Protein AF-A0A840YAR6-F1 (afdb_monomer)

Sequence (685 aa):
MTASAGSRFVAYYRVSTDKQGRSGLGLEAHREAVARHATGCGGSVVAAFEEVESGRKGDRPQLAIAMAECRLRRSTLLIAKLDRLARDAHFLLGLEKAGVEFLAADMPYANRLTIGVMALVAEEEARATSARTKAALAAAKARGAGSATRGSGRGTALPRPTHAQRGRRRHGGERQRCCPTSRQHGGQVPPPSSNSRMRSPLAGCAHPGAGRHGGPGKCDACWTAQVADDTGKDMSEANANRRLSDLLVEPREDLDVEVKGWLDLENSGEHKATLAKALLALANHGGGFVLLGLTETDTGIVPAPNRPPTLDAYSQDAVNGIVQSFAEPPFHCTVQHVAGPSDVLHPIIRVPGGHRVPIRAKRTGPGNAIVQMHAVYIRRPGPKSEVPQSGQEWDDLLGRCLAARRDELLANIRDLLSGAVARPVAAPAEDARLTTWVDTCLARWHALVDGLTANDPRRCPRGHHWFAYEIRGDVRHLPAPEFLETLRRSTVRHTGWSPWWVPTRPGIAPYMKDGVVECWLGRDADRGTDAAHADFWRVSPEGLAFLLRGYDEDGPNAEERGFTPGKVFDITLPVWRVGEALLNAERLASNLGAGEAVLAFRARYEGLSGRELSVLARDRLLFDGRTSHEDSVTLDTIVPVSSVSPNLVEVVHPMLEPLYALFDFFQLPSGLVQGELTKLRSNRY

Organism: NCBI:txid693023

Foldseek 3Di:
DQAAAAAEEAEEEEDEDPVVVVPCPVVVLLVVLQVVVCVVSNYDHPYYFYYYYHPPDDDTVRVVVSLVVCVVVVHAYEYSACPVPLLPLVVLVVCVVSPHHYAYSVCRPQDSVNSNVSSVVSVVVVVVVVVVVVVVVVVCVVVVPDPPPPDDDDDDDDDDDDDDDDDDDDDDDDDDDDDDDDDDDDDDDDDDDDDDDDDDDDDDDDDDDDDDDDDDDDDDDPPPPVVVPVVVVCVVVVVVLVVVLVCQAAPDQDQQEAEEAAAQLDPDLLSLLLLLLLLLANQLAFWHKYKYQWDADPVGIGGHPDDDPDCVSLDQVSNQVSQVQFKVVGDGKDWDFHQYPVRDTIIMITHHYLALDQIATCAATPPSPRHHHRFGWHADPVGDTHGDPDPVSVCVSNVSSVVSVVVVVVVVVLCVVFVVCQDPDDDDPPCPVQVVVVVVQVVVQCVVCVPDDCPQLSVVNLWKKKKKKAFADDFAQDDPVVLLVLLCQLFDPLDPQFPSHADDDPQFGWDDDPQKIWGFQCSPPVDSDWQQRGKTWIDHSNLIIMIMGHDPCQGPCNVVLVGDHSAADELQVLLLRVLSVLSSSLSSCVSRVNNQTKMKMKMKIFSQANHFYDHSDPPDDDDDRQGARDGMDMFIDIGGSNNCVVCVLVGSQVSCLVVCCRRVHDGNDSVSSVVSSVCSVVSND

Secondary structure (DSSP, 8-state):
-PPPTT-EEEEEEEE-SHHHHTTSHHHHHHHHHHHHHHHHTT-EEEEEEEEE--SS----HHHHHHHHHHHHHT-EEEES-STTTTT-HHHHHHHHHTT--EEETT-TT--HHHHHHHHHHHHHHHHHHHHHHHHHHHHHHHTT------------------------------------------------------------------------------SSSTHHHHHHHHHHHHHHHHHHHHHHHS----SSEEEE----SSS-HHHHHHHHHHHHHHHHHT-EEEEESEEEETTEEEEPSS--S-SGGG-HHHHHHHHHHHEES----EEEEEE-TTS-EEEEEEEP---SSPPEESSPPTTTTSS-TT-B-EEETTTEEE---SHHHHHHHHHHHHHHHHHHHHHHHHHHHHT---PPP--SSSTHHHHHHHHHHHHHHHHHHTTS-TT-GGG-TT-EEEEEEEEES------HHHHHHHHHHH---SSSS-TT----STTTS-EEETTEEEEEGGG-TTS---GGG--EEEE-TTSEEEEEEE-GGGSTTHHHHT--TTTEEESSHHHHHHHHHHHHHHHHHHHTT-TTSEEEEEEEEES-TT-EEE-SSTT----S--BB-SS-EEEEEEEEGGGTTTSHHHHHHHHHHHHHHTBTT----HHHHHHHHHHHHTT--

Nearest PDB structures (foldseek):
  5yd0-assembly1_C  TM=4.474E-01  e=2.034E-04  Rattus norvegicus
  3g13-assembly1_B  TM=5.840E-01  e=1.039E-02  Clostridioides difficile 630
  2yhb-assembly1_A  TM=3.982E-01  e=1.930E-01  Neurospora crassa
  4f3t-assembly1_A  TM=4.487E-01  e=8.798E-01  Homo sapiens
  2ihr-assembly1_1  TM=2.192E-01  e=2.863E+00  Thermus thermophilus

Mean predicted aligned error: 22.28 Å

Structure (mmCIF, N/CA/C/O backbone):
data_AF-A0A840YAR6-F1
#
_entry.id   AF-A0A840YAR6-F1
#
loop_
_atom_site.group_PDB
_atom_site.id
_atom_site.type_symbol
_atom_site.label_atom_id
_atom_site.label_alt_id
_atom_site.label_comp_id
_atom_site.label_asym_id
_atom_site.label_entity_id
_atom_site.label_seq_id
_atom_site.pdbx_PDB_ins_code
_atom_site.Cartn_x
_atom_site.Cartn_y
_atom_site.Cartn_z
_atom_site.occupancy
_atom_site.B_iso_or_equiv
_atom_site.auth_seq_id
_atom_site.auth_comp_id
_atom_site.auth_asym_id
_atom_site.auth_atom_id
_atom_site.pdbx_PDB_model_num
ATOM 1 N N . MET A 1 1 ? -26.521 -5.481 -22.045 1.00 43.06 1 MET A N 1
ATOM 2 C CA . MET A 1 1 ? -27.260 -5.773 -23.290 1.00 43.06 1 MET A CA 1
ATOM 3 C C . MET A 1 1 ? -26.267 -5.637 -24.422 1.00 43.06 1 MET A C 1
ATOM 5 O O . MET A 1 1 ? -25.598 -4.616 -24.472 1.00 43.06 1 MET A O 1
ATOM 9 N N . THR A 1 2 ? -26.104 -6.658 -25.256 1.00 38.53 2 THR A N 1
ATOM 10 C CA . THR A 1 2 ? -25.299 -6.567 -26.480 1.00 38.53 2 THR A CA 1
ATOM 11 C C . THR A 1 2 ? -26.164 -5.994 -27.600 1.00 38.53 2 THR A C 1
ATOM 13 O O . THR A 1 2 ? -27.309 -6.410 -27.768 1.00 38.53 2 THR A O 1
ATOM 16 N N . ALA A 1 3 ? -25.637 -5.018 -28.341 1.00 45.19 3 ALA A N 1
ATOM 17 C CA . ALA A 1 3 ? -26.324 -4.446 -29.495 1.00 45.19 3 ALA A CA 1
ATOM 18 C C . ALA A 1 3 ? -26.501 -5.517 -30.587 1.00 45.19 3 ALA A C 1
ATOM 20 O O . ALA A 1 3 ? -25.566 -6.265 -30.877 1.00 45.19 3 ALA A O 1
ATOM 21 N N . SER A 1 4 ? -27.687 -5.606 -31.193 1.00 44.34 4 SER A N 1
ATOM 22 C CA . SER A 1 4 ? -27.920 -6.516 -32.318 1.00 44.34 4 SER A CA 1
ATOM 23 C C . SER A 1 4 ? -27.271 -5.980 -33.600 1.00 44.34 4 SER A C 1
ATOM 25 O O . SER A 1 4 ? -27.153 -4.765 -33.792 1.00 44.34 4 SER A O 1
ATOM 27 N N . ALA A 1 5 ? -26.880 -6.871 -34.513 1.00 46.22 5 ALA A N 1
ATOM 28 C CA . ALA A 1 5 ? -26.417 -6.468 -35.839 1.00 46.22 5 ALA A CA 1
ATOM 29 C C . ALA A 1 5 ? -27.476 -5.593 -36.547 1.00 46.22 5 ALA A C 1
ATOM 31 O O . ALA A 1 5 ? -28.670 -5.893 -36.502 1.00 46.22 5 ALA A O 1
ATOM 32 N N . GLY A 1 6 ? -27.045 -4.500 -37.183 1.00 59.03 6 GLY A N 1
ATOM 33 C CA . GLY A 1 6 ? -27.932 -3.478 -37.753 1.00 59.03 6 GLY A CA 1
ATOM 34 C C . GLY A 1 6 ? -28.361 -2.368 -36.780 1.00 59.03 6 GLY A C 1
ATOM 35 O O . GLY A 1 6 ? -29.145 -1.501 -37.171 1.00 59.03 6 GLY A O 1
ATOM 36 N N . SER A 1 7 ? -27.849 -2.353 -35.541 1.00 74.50 7 SER A N 1
ATOM 37 C CA . SER A 1 7 ? -28.120 -1.288 -34.558 1.00 74.50 7 SER A CA 1
ATOM 38 C C . SER A 1 7 ? -27.783 0.107 -35.094 1.00 74.50 7 SER A C 1
ATOM 40 O O . SER A 1 7 ? -26.722 0.337 -35.679 1.00 74.50 7 SER A O 1
ATOM 42 N N . ARG A 1 8 ? -28.690 1.062 -34.870 1.00 82.25 8 ARG A N 1
ATOM 43 C CA . ARG A 1 8 ? -28.524 2.461 -35.279 1.00 82.25 8 ARG A CA 1
ATOM 44 C C . ARG A 1 8 ? -28.067 3.301 -34.096 1.00 82.25 8 ARG A C 1
ATOM 46 O O . ARG A 1 8 ? -28.706 3.286 -33.048 1.00 82.25 8 ARG A O 1
ATOM 53 N N . PHE A 1 9 ? -27.009 4.078 -34.288 1.00 84.75 9 PHE A N 1
ATOM 54 C CA . PHE A 1 9 ? -26.418 4.923 -33.256 1.00 84.75 9 PHE A CA 1
ATOM 55 C C . PHE A 1 9 ? -26.583 6.413 -33.572 1.00 84.75 9 PHE A C 1
ATOM 57 O O . PHE A 1 9 ? -26.540 6.826 -34.732 1.00 84.75 9 PHE A O 1
ATOM 64 N N . VAL A 1 10 ? -26.722 7.237 -32.536 1.00 86.06 10 VAL A N 1
ATOM 65 C CA . VAL A 1 10 ? -26.517 8.693 -32.611 1.00 86.06 10 VAL A CA 1
ATOM 66 C C . VAL A 1 10 ? -25.314 9.023 -31.744 1.00 86.06 10 VAL A C 1
ATOM 68 O O . VAL A 1 10 ? -25.318 8.731 -30.553 1.00 86.06 10 VAL A O 1
ATOM 71 N N . ALA A 1 11 ? -24.272 9.598 -32.336 1.00 85.31 11 ALA A N 1
ATOM 72 C CA . ALA A 1 11 ? -23.047 9.925 -31.623 1.00 85.31 11 ALA A CA 1
ATOM 73 C C . ALA A 1 11 ? -23.152 11.284 -30.916 1.00 85.31 11 ALA A C 1
ATOM 75 O O . ALA A 1 11 ? -23.623 12.258 -31.509 1.00 85.31 11 ALA A O 1
ATOM 76 N N . TYR A 1 12 ? -22.659 11.368 -29.681 1.00 84.06 12 TYR A N 1
ATOM 77 C CA . TYR A 1 12 ? -22.531 12.628 -28.947 1.00 84.06 12 TYR A CA 1
ATOM 78 C C . TYR A 1 12 ? -21.106 12.828 -28.414 1.00 84.06 12 TYR A C 1
ATOM 80 O O . TYR A 1 12 ? -20.544 11.967 -27.728 1.00 84.06 12 TYR A O 1
ATOM 88 N N . TYR A 1 13 ? -20.537 13.997 -28.710 1.00 80.38 13 TYR A N 1
ATOM 89 C CA . TYR A 1 13 ? -19.167 14.374 -28.373 1.00 80.38 13 TYR A CA 1
ATOM 90 C C . TYR A 1 13 ? -19.147 15.687 -27.579 1.00 80.38 13 TYR A C 1
ATOM 92 O O . TYR A 1 13 ? -19.816 16.648 -27.951 1.00 80.38 13 TYR A O 1
ATOM 100 N N . ARG A 1 14 ? -18.334 15.770 -26.513 1.00 72.88 14 ARG A N 1
ATOM 101 C CA . ARG A 1 14 ? -18.133 17.012 -25.741 1.00 72.88 14 ARG A CA 1
ATOM 102 C C . ARG A 1 14 ? -16.656 17.367 -25.597 1.00 72.88 14 ARG A C 1
ATOM 104 O O . ARG A 1 14 ? -15.864 16.538 -25.145 1.00 72.88 14 ARG A O 1
ATOM 111 N N . VAL A 1 15 ? -16.298 18.619 -25.881 1.00 67.38 15 VAL A N 1
ATOM 112 C CA . VAL A 1 15 ? -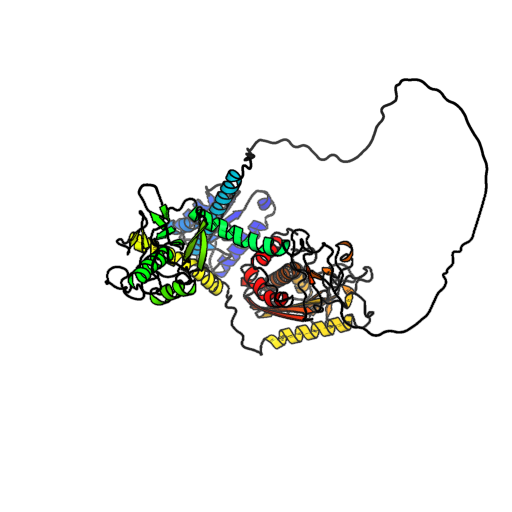14.952 19.174 -25.633 1.00 67.38 15 VAL A CA 1
ATOM 113 C C . VAL A 1 15 ? -14.991 20.398 -24.726 1.00 67.38 15 VAL A C 1
ATOM 115 O O . VAL A 1 15 ? -15.989 21.107 -24.643 1.00 67.38 15 VAL A O 1
ATOM 118 N N . SER A 1 16 ? -13.884 20.631 -24.019 1.00 53.66 16 SER A N 1
ATOM 119 C CA . SER A 1 16 ? -13.754 21.685 -23.011 1.00 53.66 16 SER A CA 1
ATOM 120 C C . SER A 1 16 ? -12.812 22.802 -23.465 1.00 53.66 16 SER A C 1
ATOM 122 O O . SER A 1 16 ? -11.595 22.669 -23.348 1.00 53.66 16 SER A O 1
ATOM 124 N N . THR A 1 17 ? -13.394 23.936 -23.868 1.00 54.66 17 THR A N 1
ATOM 125 C CA . THR A 1 17 ? -12.740 25.216 -24.235 1.00 54.66 17 THR A CA 1
ATOM 126 C C . THR A 1 17 ? -11.894 25.235 -25.518 1.00 54.66 17 THR A C 1
ATOM 128 O O . THR A 1 17 ? -11.297 24.240 -25.934 1.00 54.66 17 THR A O 1
ATOM 131 N N . ASP A 1 18 ? -11.795 26.425 -26.118 1.00 48.28 18 ASP A N 1
ATOM 132 C CA . ASP A 1 18 ? -11.246 26.702 -27.460 1.00 48.28 18 ASP A CA 1
ATOM 133 C C . ASP A 1 18 ? -9.806 26.218 -27.693 1.00 48.28 18 ASP A C 1
ATOM 135 O O . ASP A 1 18 ? -9.389 25.995 -28.832 1.00 48.28 18 ASP A O 1
ATOM 139 N N . LYS A 1 19 ? -9.029 26.019 -26.619 1.00 48.47 19 LYS A N 1
ATOM 140 C CA . LYS A 1 19 ? -7.668 25.473 -26.710 1.00 48.47 19 LYS A CA 1
ATOM 141 C C . LYS A 1 19 ? -7.624 24.001 -27.129 1.00 48.47 19 LYS A C 1
ATOM 143 O O . LYS A 1 19 ? -6.597 23.590 -27.655 1.00 48.47 19 LYS A O 1
ATOM 148 N N . GLN A 1 20 ? -8.692 23.224 -26.925 1.00 45.44 20 GLN A N 1
ATOM 149 C CA . GLN A 1 20 ? -8.760 21.828 -27.386 1.00 45.44 20 GLN A CA 1
ATOM 150 C C . GLN A 1 20 ? -9.395 21.684 -28.778 1.00 45.44 20 GLN A C 1
ATOM 152 O O . GLN A 1 20 ? -9.079 20.734 -29.486 1.00 45.44 20 GLN A O 1
ATOM 157 N N . GLY A 1 21 ? -10.236 22.634 -29.206 1.00 44.81 21 GLY A N 1
ATOM 158 C CA . GLY A 1 21 ? -10.813 22.627 -30.558 1.00 44.81 21 GLY A CA 1
ATOM 159 C C . GLY A 1 21 ? -9.786 22.905 -31.664 1.00 44.81 21 GLY A C 1
ATOM 160 O O . GLY A 1 21 ? -9.925 22.412 -32.776 1.00 44.81 21 GLY A O 1
ATOM 161 N N . ARG A 1 22 ? -8.717 23.654 -31.356 1.00 42.12 22 ARG A N 1
ATOM 162 C CA . ARG A 1 22 ? -7.695 24.079 -32.331 1.00 42.12 22 ARG A CA 1
ATOM 163 C C . ARG A 1 22 ? -6.676 23.016 -32.765 1.00 42.12 22 ARG A C 1
ATOM 165 O O . ARG A 1 22 ? -5.838 23.340 -33.600 1.00 42.12 22 ARG A O 1
ATOM 172 N N . SER A 1 23 ? -6.711 21.797 -32.223 1.00 48.31 23 SER A N 1
ATOM 173 C CA . SER A 1 23 ? -5.724 20.749 -32.545 1.00 48.31 23 SER A CA 1
ATOM 174 C C . SER A 1 23 ? -6.290 19.442 -33.108 1.00 48.31 23 SER A C 1
ATOM 176 O O . SER A 1 23 ? -5.489 18.585 -33.457 1.00 48.31 23 SER A O 1
ATOM 178 N N . GLY A 1 24 ? -7.615 19.263 -33.206 1.00 51.38 24 GLY A N 1
ATOM 179 C CA . GLY A 1 24 ? -8.262 18.070 -33.796 1.00 51.38 24 GLY A CA 1
ATOM 180 C C . GLY A 1 24 ? -8.190 16.791 -32.945 1.00 51.38 24 GLY A C 1
ATOM 181 O O . GLY A 1 24 ? -9.225 16.218 -32.599 1.00 51.38 24 GLY A O 1
ATOM 182 N N . LEU A 1 25 ? -6.983 16.420 -32.511 1.00 50.44 25 LEU A N 1
ATOM 183 C CA . LEU A 1 25 ? -6.591 15.149 -31.878 1.00 50.44 25 LEU A CA 1
ATOM 184 C C . LEU A 1 25 ? -7.527 14.641 -30.762 1.00 50.44 25 LEU A C 1
ATOM 186 O O . LEU A 1 25 ? -7.733 13.438 -30.614 1.00 50.44 25 LEU A O 1
ATOM 190 N N . GLY A 1 26 ? -8.105 15.544 -29.961 1.00 56.84 26 GLY A N 1
ATOM 191 C CA . GLY A 1 26 ? -9.028 15.182 -28.876 1.00 56.84 26 GLY A CA 1
ATOM 192 C C . GLY A 1 26 ? -10.435 14.783 -29.341 1.00 56.84 26 GLY A C 1
ATOM 193 O O . GLY A 1 26 ? -11.093 13.992 -28.670 1.00 56.84 26 GLY A O 1
ATOM 194 N N . LEU A 1 27 ? -10.897 15.312 -30.478 1.00 63.81 27 LEU A N 1
ATOM 195 C CA . LEU A 1 27 ? -12.151 14.913 -31.127 1.00 63.81 27 LEU A CA 1
ATOM 196 C C . LEU A 1 27 ? -11.939 13.705 -32.034 1.00 63.81 27 LEU A C 1
ATOM 198 O O . LEU A 1 27 ? -12.782 12.818 -32.059 1.00 63.81 27 LEU A O 1
ATOM 202 N N . GLU A 1 28 ? -10.804 13.636 -32.727 1.00 67.62 28 GLU A N 1
ATOM 203 C CA . GLU A 1 28 ? -10.444 12.507 -33.591 1.00 67.62 28 GLU A CA 1
ATOM 204 C C . GLU A 1 28 ? -10.400 11.193 -32.806 1.00 67.62 28 GLU A C 1
ATOM 206 O O . GLU A 1 28 ? -11.120 10.265 -33.162 1.00 67.62 28 GLU A O 1
ATOM 211 N N . ALA A 1 29 ? -9.699 11.141 -31.667 1.00 65.81 29 ALA A N 1
ATOM 212 C CA . ALA A 1 29 ? -9.668 9.950 -30.810 1.00 65.81 29 ALA A CA 1
ATOM 213 C C . ALA A 1 29 ? -11.056 9.543 -30.264 1.00 65.81 29 ALA A C 1
ATOM 215 O O . ALA A 1 29 ? -11.316 8.363 -30.028 1.00 65.81 29 ALA A O 1
ATOM 216 N N . HIS A 1 30 ? -11.966 10.503 -30.065 1.00 70.94 30 HIS A N 1
ATOM 217 C CA . HIS A 1 30 ? -13.342 10.230 -29.642 1.00 70.94 30 HIS A CA 1
ATOM 218 C C . HIS A 1 30 ? -14.214 9.713 -30.796 1.00 70.94 30 HIS A C 1
ATOM 220 O O . HIS A 1 30 ? -14.942 8.736 -30.618 1.00 70.94 30 HIS A O 1
ATOM 226 N N . ARG A 1 31 ? -14.118 10.327 -31.982 1.00 78.00 31 ARG A N 1
ATOM 227 C CA . ARG A 1 31 ? -14.802 9.884 -33.208 1.00 78.00 31 ARG A CA 1
ATOM 228 C C . ARG A 1 31 ? -14.322 8.498 -33.639 1.00 78.00 31 ARG A C 1
ATOM 230 O O . ARG A 1 31 ? -15.142 7.667 -34.010 1.00 78.00 31 ARG A O 1
ATOM 237 N N . GLU A 1 32 ? -13.024 8.220 -33.525 1.00 76.19 32 GLU A N 1
ATOM 238 C CA . GLU A 1 32 ? -12.442 6.912 -33.833 1.00 76.19 32 GLU A CA 1
ATOM 239 C C . GLU A 1 32 ? -12.939 5.829 -32.863 1.00 76.19 32 GLU A C 1
ATOM 241 O O . GLU A 1 32 ? -13.361 4.766 -33.310 1.00 76.19 32 GLU A O 1
ATOM 246 N N . ALA A 1 33 ? -12.977 6.096 -31.550 1.00 72.25 33 ALA A N 1
ATOM 247 C CA . ALA A 1 33 ? -13.523 5.152 -30.569 1.00 72.25 33 ALA A CA 1
ATOM 248 C C . ALA A 1 33 ? -15.001 4.811 -30.846 1.00 72.25 33 ALA A C 1
ATOM 250 O O . ALA A 1 33 ? -15.383 3.640 -30.837 1.00 72.25 33 ALA A O 1
ATOM 251 N N . VAL A 1 34 ? -15.816 5.823 -31.165 1.00 77.94 34 VAL A N 1
ATOM 252 C CA . VAL A 1 34 ? -17.231 5.658 -31.536 1.00 77.94 34 VAL A CA 1
ATOM 253 C C . VAL A 1 34 ? -17.393 4.890 -32.854 1.00 77.94 34 VAL A C 1
ATOM 255 O O . VAL A 1 34 ? -18.201 3.965 -32.922 1.00 77.94 34 VAL A O 1
ATOM 258 N N . ALA A 1 35 ? -16.605 5.208 -33.885 1.00 78.88 35 ALA A N 1
ATOM 259 C CA . ALA A 1 35 ? -16.642 4.518 -35.176 1.00 78.88 35 ALA A CA 1
ATOM 260 C C . ALA A 1 35 ? -16.182 3.053 -35.071 1.00 78.88 35 ALA A C 1
ATOM 262 O O . ALA A 1 35 ? -16.801 2.168 -35.668 1.00 78.88 35 ALA A O 1
ATOM 263 N N . ARG A 1 36 ? -15.146 2.783 -34.265 1.00 78.44 36 ARG A N 1
ATOM 264 C CA . ARG A 1 36 ? -14.632 1.435 -33.983 1.00 78.44 36 ARG A CA 1
ATOM 265 C C . ARG A 1 36 ? -15.674 0.595 -33.246 1.00 78.44 36 ARG A C 1
ATOM 267 O O . ARG A 1 36 ? -15.894 -0.551 -33.627 1.00 78.44 36 ARG A O 1
ATOM 274 N N . HIS A 1 37 ? -16.361 1.172 -32.256 1.00 74.44 37 HIS A N 1
ATOM 275 C CA . HIS A 1 37 ? -17.453 0.497 -31.551 1.00 74.44 37 HIS A CA 1
ATOM 276 C C . HIS A 1 37 ? -18.647 0.206 -32.478 1.00 74.44 37 HIS A C 1
ATOM 278 O O . HIS A 1 37 ? -19.087 -0.938 -32.563 1.00 74.44 37 HIS A O 1
ATOM 284 N N . ALA A 1 38 ? -19.138 1.205 -33.222 1.00 78.12 38 ALA A N 1
ATOM 285 C CA . ALA A 1 38 ? -20.272 1.026 -34.133 1.00 78.12 38 ALA A CA 1
ATOM 286 C C . ALA A 1 38 ? -19.997 -0.060 -35.190 1.00 78.12 38 ALA A C 1
ATOM 288 O O . ALA A 1 38 ? -20.820 -0.955 -35.381 1.00 78.12 38 ALA A O 1
ATOM 289 N N . THR A 1 39 ? -18.806 -0.032 -35.801 1.00 76.38 39 THR A N 1
ATOM 290 C CA . THR A 1 39 ? -18.359 -1.054 -36.765 1.00 76.38 39 THR A CA 1
ATOM 291 C C . THR A 1 39 ? -18.248 -2.435 -36.116 1.00 76.38 39 THR A C 1
ATOM 293 O O . THR A 1 39 ? -18.732 -3.412 -36.682 1.00 76.38 39 THR A O 1
ATOM 296 N N . GLY A 1 40 ? -17.666 -2.524 -34.914 1.00 71.94 40 GLY A N 1
ATOM 297 C CA . GLY A 1 40 ? -17.503 -3.782 -34.178 1.00 71.94 40 GLY A CA 1
ATOM 298 C C . GLY A 1 40 ? -18.823 -4.461 -33.793 1.00 71.94 40 GLY A C 1
ATOM 299 O O . GLY A 1 40 ? -18.888 -5.685 -33.747 1.00 71.94 40 GLY A O 1
ATOM 300 N N . CYS A 1 41 ? -19.891 -3.686 -33.585 1.00 70.50 41 CYS A N 1
ATOM 301 C CA . CYS A 1 41 ? -21.244 -4.200 -33.343 1.00 70.50 41 CYS A CA 1
ATOM 302 C C . CYS A 1 41 ? -22.082 -4.391 -34.624 1.00 70.50 41 CYS A C 1
ATOM 304 O O . CYS A 1 41 ? -23.275 -4.680 -34.534 1.00 70.50 41 CYS A O 1
ATOM 306 N N . GLY A 1 42 ? -21.504 -4.206 -35.819 1.00 69.50 42 GLY A N 1
ATOM 307 C CA . GLY A 1 42 ? -22.235 -4.302 -37.087 1.00 69.50 42 GLY A CA 1
ATOM 308 C C . GLY A 1 42 ? -23.365 -3.273 -37.222 1.00 69.50 42 GLY A C 1
ATOM 309 O O . GLY A 1 42 ? -24.398 -3.566 -37.826 1.00 69.50 42 GLY A O 1
ATOM 310 N N . GLY A 1 43 ? -23.204 -2.096 -36.612 1.00 76.88 43 GLY A N 1
ATOM 311 C CA . GLY A 1 43 ? -24.161 -0.991 -36.630 1.00 76.88 43 GLY A CA 1
ATOM 312 C C . GLY A 1 43 ? -23.607 0.265 -37.306 1.00 76.88 43 GLY A C 1
ATOM 313 O O . GLY A 1 43 ? -22.458 0.305 -37.746 1.00 76.88 43 GLY A O 1
ATOM 314 N N . SER A 1 44 ? -24.421 1.318 -37.399 1.00 80.75 44 SER A N 1
ATOM 315 C CA . SER A 1 44 ? -24.037 2.562 -38.084 1.00 80.75 44 SER A CA 1
ATOM 316 C C . SER A 1 44 ? -24.446 3.824 -37.326 1.00 80.75 44 SER A C 1
ATOM 318 O O . SER A 1 44 ? -25.492 3.882 -36.677 1.00 80.75 44 SER A O 1
ATOM 320 N N . VAL A 1 45 ? -23.602 4.857 -37.406 1.00 83.38 45 VAL A N 1
ATOM 321 C CA . VAL A 1 45 ? -23.867 6.180 -36.825 1.00 83.38 45 VAL A CA 1
ATOM 322 C C . VAL A 1 45 ? -24.707 6.992 -37.814 1.00 83.38 45 VAL A C 1
ATOM 324 O O . VAL A 1 45 ? -24.250 7.316 -38.905 1.00 83.38 45 VAL A O 1
ATOM 327 N N . VAL A 1 46 ? -25.946 7.310 -37.434 1.00 83.62 46 VAL A N 1
ATOM 328 C CA . VAL A 1 46 ? -26.964 7.942 -38.298 1.00 83.62 46 VAL A CA 1
ATOM 329 C C . VAL A 1 46 ? -27.040 9.465 -38.096 1.00 83.62 46 VAL A C 1
ATOM 331 O O . VAL A 1 46 ? -27.604 10.181 -38.922 1.00 83.62 46 VAL A O 1
ATOM 334 N N . ALA A 1 47 ? -26.491 9.969 -36.990 1.00 83.00 47 ALA A N 1
ATOM 335 C CA . ALA A 1 47 ? -26.290 11.391 -36.716 1.00 83.00 47 ALA A CA 1
ATOM 336 C C . ALA A 1 47 ? -25.144 11.573 -35.707 1.00 83.00 47 ALA A C 1
ATOM 338 O O . ALA A 1 47 ? -24.849 10.659 -34.934 1.00 83.00 47 ALA A O 1
ATOM 339 N N . ALA A 1 48 ? -24.518 12.749 -35.703 1.00 84.25 48 ALA A N 1
ATOM 340 C CA . ALA A 1 48 ? -23.441 13.113 -34.789 1.00 84.25 48 ALA A CA 1
ATOM 341 C C . ALA A 1 48 ? -23.639 14.551 -34.291 1.00 84.25 48 ALA A C 1
ATOM 343 O O . ALA A 1 48 ? -23.884 15.447 -35.098 1.00 84.25 48 ALA A O 1
ATOM 344 N N . PHE A 1 49 ? -23.516 14.761 -32.981 1.00 82.75 49 PHE A N 1
ATOM 345 C CA . PHE A 1 49 ? -23.707 16.056 -32.324 1.00 82.75 49 PHE A CA 1
ATOM 346 C C . PHE A 1 49 ? -22.488 16.406 -31.464 1.00 82.75 49 PHE A C 1
ATOM 348 O O . PHE A 1 49 ? -21.968 15.554 -30.740 1.00 82.75 49 PHE A O 1
ATOM 355 N N . GLU A 1 50 ? -22.022 17.655 -31.548 1.00 80.06 50 GLU A N 1
ATOM 356 C CA . GLU A 1 50 ? -20.795 18.119 -30.887 1.00 80.06 50 GLU A CA 1
ATOM 357 C C . GLU A 1 50 ? -21.074 19.350 -30.015 1.00 80.06 50 GLU A C 1
ATOM 359 O O . GLU A 1 50 ? -21.560 20.371 -30.497 1.00 80.06 50 GLU A O 1
ATOM 364 N N . GLU A 1 51 ? -20.763 19.256 -28.720 1.00 73.56 51 GLU A N 1
ATOM 365 C CA . GLU A 1 51 ? -21.025 20.297 -27.721 1.00 73.56 51 GLU A CA 1
ATOM 366 C C . GLU A 1 51 ? -19.696 20.858 -27.173 1.00 73.56 51 GLU A C 1
ATOM 368 O O . GLU A 1 51 ? -18.857 20.135 -26.620 1.00 73.56 51 GLU A O 1
ATOM 373 N N . VAL A 1 52 ? -19.478 22.163 -27.357 1.00 67.44 52 VAL A N 1
ATOM 374 C CA . VAL A 1 52 ? -18.225 22.861 -27.021 1.00 67.44 52 VAL A CA 1
ATOM 375 C C . VAL A 1 52 ? -18.478 23.797 -25.841 1.00 67.44 52 VAL A C 1
ATOM 377 O O . VAL A 1 52 ? -18.910 24.931 -26.029 1.00 67.44 52 VAL A O 1
ATOM 380 N N . GLU A 1 53 ? -18.216 23.343 -24.610 1.00 59.62 53 GLU A N 1
ATOM 381 C CA . GLU A 1 53 ? -18.501 24.154 -23.418 1.00 59.62 53 GLU A CA 1
ATOM 382 C C . GLU A 1 53 ? -17.517 23.940 -22.253 1.00 59.62 53 GLU A C 1
ATOM 384 O O . GLU A 1 53 ? -16.973 22.855 -22.024 1.00 59.62 53 GLU A O 1
ATOM 389 N N . SER A 1 54 ? -17.301 24.993 -21.460 1.00 50.28 54 SER A N 1
ATOM 390 C CA . SER A 1 54 ? -16.679 24.894 -20.137 1.00 50.28 54 SER A CA 1
ATOM 391 C C . SER A 1 54 ? -17.705 24.396 -19.115 1.00 50.28 54 SER A C 1
ATOM 393 O O . SER A 1 54 ? -18.727 25.051 -18.929 1.00 50.28 54 SER A O 1
ATOM 395 N N . GLY A 1 55 ? -17.421 23.296 -18.408 1.00 49.94 55 GLY A N 1
ATOM 396 C CA . GLY A 1 55 ? -18.365 22.631 -17.493 1.00 49.94 55 GLY A CA 1
ATOM 397 C C . GLY A 1 55 ? -18.711 23.406 -16.211 1.00 49.94 55 GLY A C 1
ATOM 398 O O . GLY A 1 55 ? -18.345 22.979 -15.119 1.00 49.94 55 GLY A O 1
ATOM 399 N N . ARG A 1 56 ? -19.392 24.550 -16.342 1.00 43.59 56 ARG A N 1
ATOM 400 C CA . ARG A 1 56 ? -19.899 25.391 -15.241 1.00 43.59 56 ARG A CA 1
ATOM 401 C C . ARG A 1 56 ? -21.296 25.984 -15.515 1.00 43.59 56 ARG A C 1
ATOM 403 O O . ARG A 1 56 ? -21.748 26.844 -14.764 1.00 43.59 56 ARG A O 1
ATOM 410 N N . LYS A 1 57 ? -21.970 25.514 -16.566 1.00 49.62 57 LYS A N 1
ATOM 411 C CA . LYS A 1 57 ? -23.399 25.710 -16.852 1.00 49.62 57 LYS A CA 1
ATOM 412 C C . LYS A 1 57 ? -24.071 24.346 -17.059 1.00 49.62 57 LYS A C 1
ATOM 414 O O . LYS A 1 57 ? -23.381 23.334 -17.200 1.00 49.62 57 LYS A O 1
ATOM 419 N N . GLY A 1 58 ? -25.403 24.322 -16.981 1.00 52.41 58 GLY A N 1
ATOM 420 C CA . GLY A 1 58 ? -26.211 23.097 -17.048 1.00 52.41 58 GLY A CA 1
ATOM 421 C C . GLY A 1 58 ? -26.968 22.885 -18.362 1.00 52.41 58 GLY A C 1
ATOM 422 O O . GLY A 1 58 ? -27.333 21.752 -18.663 1.00 52.41 58 GLY A O 1
ATOM 423 N N . ASP A 1 59 ? -27.185 23.942 -19.146 1.00 58.47 59 ASP A N 1
ATOM 424 C CA . ASP A 1 59 ? -28.053 23.917 -20.326 1.00 58.47 59 ASP A CA 1
ATOM 425 C C . ASP A 1 59 ? -27.321 23.313 -21.537 1.00 58.47 59 ASP A C 1
ATOM 427 O O . ASP A 1 59 ? -26.437 23.944 -22.110 1.00 58.47 59 ASP A O 1
ATOM 431 N N . ARG A 1 60 ? -27.683 22.081 -21.926 1.00 68.44 60 ARG A N 1
ATOM 432 C CA . ARG A 1 60 ? -27.012 21.291 -22.982 1.00 68.44 60 ARG A CA 1
ATOM 433 C C . ARG A 1 60 ? -27.905 21.106 -24.221 1.00 68.44 60 ARG A C 1
ATOM 435 O O . ARG A 1 60 ? -28.580 20.074 -24.334 1.00 68.44 60 ARG A O 1
ATOM 442 N N . PRO A 1 61 ? -27.989 22.098 -25.127 1.00 74.25 61 PRO A N 1
ATOM 443 C CA . PRO A 1 61 ? -28.899 22.047 -26.268 1.00 74.25 61 PRO A CA 1
ATOM 444 C C . PRO A 1 61 ? -28.563 20.939 -27.276 1.00 74.25 61 PRO A C 1
ATOM 446 O O . PRO A 1 61 ? -29.487 20.285 -27.757 1.00 74.25 61 PRO A O 1
ATOM 449 N N . GLN A 1 62 ? -27.287 20.673 -27.586 1.00 78.62 62 GLN A N 1
ATOM 450 C CA . GLN A 1 62 ? -26.936 19.634 -28.568 1.00 78.62 62 GLN A CA 1
ATOM 451 C C . GLN A 1 62 ? -27.245 18.234 -28.036 1.00 78.62 62 GLN A C 1
ATOM 453 O O . GLN A 1 62 ? -27.744 17.387 -28.775 1.00 78.62 62 GLN A O 1
ATOM 458 N N . LEU A 1 63 ? -27.033 18.002 -26.739 1.00 75.69 63 LEU A N 1
ATOM 459 C CA . LEU A 1 63 ? -27.413 16.754 -26.080 1.00 75.69 63 LEU A CA 1
ATOM 460 C C . LEU A 1 63 ? -28.935 16.522 -26.090 1.00 75.69 63 LEU A C 1
ATOM 462 O O . LEU A 1 63 ? -29.385 15.409 -26.364 1.00 75.69 63 LEU A O 1
ATOM 466 N N . ALA A 1 64 ? -29.738 17.568 -25.869 1.00 76.75 64 ALA A N 1
ATOM 467 C CA . ALA A 1 64 ? -31.197 17.481 -25.963 1.00 76.75 64 ALA A CA 1
ATOM 468 C C . ALA A 1 64 ? -31.677 17.149 -27.392 1.00 76.75 64 ALA A C 1
ATOM 470 O O . ALA A 1 64 ? -32.579 16.324 -27.562 1.00 76.75 64 ALA A O 1
ATOM 471 N N . ILE A 1 65 ? -31.042 17.731 -28.418 1.00 80.50 65 ILE A N 1
ATOM 472 C CA . ILE A 1 65 ? -31.310 17.423 -29.833 1.00 80.50 65 ILE A CA 1
ATOM 473 C C . ILE A 1 65 ? -30.908 15.974 -30.156 1.00 80.50 65 ILE A C 1
ATOM 475 O O . ILE A 1 65 ? -31.704 15.234 -30.735 1.00 80.50 65 ILE A O 1
ATOM 479 N N . ALA A 1 66 ? -29.730 15.524 -29.709 1.00 81.19 66 ALA A N 1
ATOM 480 C CA . ALA A 1 66 ? -29.278 14.143 -29.883 1.00 81.19 66 ALA A CA 1
ATOM 481 C C . ALA A 1 66 ? -30.263 13.130 -29.269 1.00 81.19 66 ALA A C 1
ATOM 483 O O . ALA A 1 66 ? -30.598 12.129 -29.902 1.00 81.19 66 ALA A O 1
ATOM 484 N N . MET A 1 67 ? -30.789 13.410 -28.071 1.00 78.75 67 MET A N 1
ATOM 485 C CA . MET A 1 67 ? -31.807 12.579 -27.412 1.00 78.75 67 MET A CA 1
ATOM 486 C C . MET A 1 67 ? -33.158 12.587 -28.149 1.00 78.75 67 MET A C 1
ATOM 488 O O . MET A 1 67 ? -33.830 11.555 -28.201 1.00 78.75 67 MET A O 1
ATOM 492 N N . ALA A 1 68 ? -33.566 13.716 -28.737 1.00 79.69 68 ALA A N 1
ATOM 493 C CA . ALA A 1 68 ? -34.767 13.783 -29.573 1.00 79.69 68 ALA A CA 1
ATOM 494 C C . ALA A 1 68 ? -34.622 12.929 -30.846 1.00 79.69 68 ALA A C 1
ATOM 496 O O . ALA A 1 68 ? -35.534 12.179 -31.194 1.00 79.69 68 ALA A O 1
ATOM 497 N N . GLU A 1 69 ? -33.452 12.963 -31.485 1.00 81.00 69 GLU A N 1
ATOM 498 C CA . GLU A 1 69 ? -33.146 12.154 -32.670 1.00 81.00 69 GLU A CA 1
ATOM 499 C C . GLU A 1 69 ? -33.016 10.655 -32.360 1.00 81.00 69 GLU A C 1
ATOM 501 O O . GLU A 1 69 ? -33.471 9.823 -33.146 1.00 81.00 69 GLU A O 1
ATOM 506 N N . CYS A 1 70 ? -32.496 10.288 -31.181 1.00 83.19 70 CYS A N 1
ATOM 507 C CA . CYS A 1 70 ? -32.531 8.903 -30.694 1.00 83.19 70 CYS A CA 1
ATOM 508 C C . CYS A 1 70 ? -33.968 8.367 -30.630 1.00 83.19 70 CYS A C 1
ATOM 510 O O . CYS A 1 70 ? -34.253 7.288 -31.150 1.00 83.19 70 CYS A O 1
ATOM 512 N N . ARG A 1 71 ? -34.894 9.145 -30.050 1.00 78.94 71 ARG A N 1
ATOM 513 C CA . ARG A 1 71 ? -36.320 8.785 -29.959 1.00 78.94 71 ARG A CA 1
ATOM 514 C C . ARG A 1 71 ? -36.977 8.684 -31.334 1.00 78.94 71 ARG A C 1
ATOM 516 O O . ARG A 1 71 ? -37.654 7.697 -31.605 1.00 78.94 71 ARG A O 1
ATOM 523 N N . LEU A 1 72 ? -36.760 9.679 -32.199 1.00 79.38 72 LEU A N 1
ATOM 524 C CA . LEU A 1 72 ? -37.368 9.745 -33.532 1.00 79.38 72 LEU A CA 1
ATOM 525 C C . LEU A 1 72 ? -36.946 8.562 -34.418 1.00 79.38 72 LEU A C 1
ATOM 527 O O . LEU A 1 72 ? -37.770 8.001 -35.138 1.00 79.38 72 LEU A O 1
ATOM 531 N N . ARG A 1 73 ? -35.669 8.168 -34.351 1.00 80.69 73 ARG A N 1
ATOM 532 C CA . ARG A 1 73 ? -35.077 7.138 -35.222 1.00 80.69 73 ARG A CA 1
ATOM 533 C C . ARG A 1 73 ? -35.029 5.738 -34.592 1.00 80.69 73 ARG A C 1
ATOM 535 O O . ARG A 1 73 ? -34.647 4.796 -35.287 1.00 80.69 73 ARG A O 1
ATOM 542 N N . ARG A 1 74 ? -35.430 5.608 -33.316 1.00 79.19 74 ARG A N 1
ATOM 543 C CA . ARG A 1 74 ? -35.231 4.427 -32.445 1.00 79.19 74 ARG A CA 1
ATOM 544 C C . ARG A 1 74 ? -33.765 3.968 -32.427 1.00 79.19 74 ARG A C 1
ATOM 546 O O . ARG A 1 74 ? -33.463 2.804 -32.670 1.00 79.19 74 ARG A O 1
ATOM 553 N N . SER A 1 75 ? -32.871 4.920 -32.170 1.00 82.25 75 SER A N 1
ATOM 554 C CA . SER A 1 75 ? -31.416 4.733 -32.138 1.00 82.25 75 SER A CA 1
ATOM 555 C C . SER A 1 75 ? -30.865 4.800 -30.713 1.00 82.25 75 SER A C 1
ATOM 557 O O . SER A 1 75 ? -31.370 5.561 -29.888 1.00 82.25 75 SER A O 1
ATOM 559 N N . THR A 1 76 ? -29.778 4.076 -30.452 1.00 81.75 76 THR A N 1
ATOM 560 C CA . THR A 1 76 ? -29.020 4.129 -29.192 1.00 81.75 76 THR A CA 1
ATOM 561 C C . THR A 1 76 ? -28.081 5.346 -29.181 1.00 81.75 76 THR A C 1
ATOM 563 O O . THR A 1 76 ? -27.390 5.617 -30.168 1.00 81.75 76 THR A O 1
ATOM 566 N N . LEU A 1 77 ? -28.016 6.079 -28.068 1.00 82.06 77 LEU A N 1
ATOM 567 C CA . LEU A 1 77 ? -27.096 7.206 -27.882 1.00 82.06 77 LEU A CA 1
ATOM 568 C C . LEU A 1 77 ? -25.679 6.688 -27.577 1.00 82.06 77 LEU A C 1
ATOM 570 O O . LEU A 1 77 ? -25.442 6.109 -26.519 1.00 82.06 77 LEU A O 1
ATOM 574 N N . LEU A 1 78 ? -24.729 6.904 -28.486 1.00 81.00 78 LEU A N 1
ATOM 575 C CA . LEU A 1 78 ? -23.352 6.425 -28.366 1.00 81.00 78 LEU A CA 1
ATOM 576 C C . LEU A 1 78 ? -22.417 7.568 -27.946 1.00 81.00 78 LEU A C 1
ATOM 578 O O . LEU A 1 78 ? -22.266 8.571 -28.645 1.00 81.00 78 LEU A O 1
ATOM 582 N N . ILE A 1 79 ? -21.797 7.417 -26.778 1.00 80.00 79 ILE A N 1
ATOM 583 C CA . ILE A 1 79 ? -20.983 8.442 -26.118 1.00 80.00 79 ILE A CA 1
ATOM 584 C C . ILE A 1 79 ? -19.521 7.986 -26.114 1.00 80.00 79 ILE A C 1
ATOM 586 O O . ILE A 1 79 ? -19.227 6.848 -25.764 1.00 80.00 79 ILE A O 1
ATOM 590 N N . ALA A 1 80 ? -18.589 8.868 -26.482 1.00 69.69 80 ALA A N 1
ATOM 591 C CA . ALA A 1 80 ? -17.180 8.487 -26.619 1.00 69.69 80 ALA A CA 1
ATOM 592 C C . ALA A 1 80 ? -16.479 8.142 -25.291 1.00 69.69 80 ALA A C 1
ATOM 594 O O . ALA A 1 80 ? -15.645 7.239 -25.280 1.00 69.69 80 ALA A O 1
ATOM 595 N N . LYS A 1 81 ? -16.793 8.866 -24.202 1.00 67.56 81 LYS A N 1
ATOM 596 C CA . LYS A 1 81 ? -16.291 8.608 -22.840 1.00 67.56 81 LYS A CA 1
ATOM 597 C C . LYS A 1 81 ? -17.298 8.976 -21.755 1.00 67.56 81 LYS A C 1
ATOM 599 O O . LYS A 1 81 ? -17.981 9.998 -21.866 1.00 67.56 81 LYS A O 1
ATOM 604 N N . LEU A 1 82 ? -17.348 8.182 -20.687 1.00 61.47 82 LEU A N 1
ATOM 605 C CA . LEU A 1 82 ? -18.251 8.381 -19.549 1.00 61.47 82 LEU A CA 1
ATOM 606 C C . LEU A 1 82 ? -17.665 9.321 -18.467 1.00 61.47 82 LEU A C 1
ATOM 608 O O . LEU A 1 82 ? -18.423 9.941 -17.717 1.00 61.47 82 LEU A O 1
ATOM 612 N N . ASP A 1 83 ? -16.335 9.499 -18.431 1.00 55.50 83 ASP A N 1
ATOM 613 C CA . ASP A 1 83 ? -15.552 10.288 -17.447 1.00 55.50 83 ASP A CA 1
ATOM 614 C C . ASP A 1 83 ? -16.126 11.683 -17.113 1.00 55.50 83 ASP A C 1
ATOM 616 O O . ASP A 1 83 ? -16.056 12.172 -15.980 1.00 55.50 83 ASP A O 1
ATOM 620 N N . ARG A 1 84 ? -16.695 12.326 -18.132 1.00 53.38 84 ARG A N 1
ATOM 621 C CA . ARG A 1 84 ? -17.172 13.714 -18.162 1.00 53.38 84 ARG A CA 1
ATOM 622 C C . ARG A 1 84 ? -18.676 13.864 -17.937 1.00 53.38 84 ARG A C 1
ATOM 624 O O . ARG A 1 84 ? -19.157 15.004 -17.926 1.00 53.38 84 ARG A O 1
ATOM 631 N N . LEU A 1 85 ? -19.393 12.750 -17.781 1.00 50.62 85 LEU A N 1
ATOM 632 C CA . LEU A 1 85 ? -20.850 12.674 -17.634 1.00 50.62 85 LEU A CA 1
ATOM 633 C C . LEU A 1 85 ? -21.284 11.847 -16.407 1.00 50.62 85 LEU A C 1
ATOM 635 O O . LEU A 1 85 ? -22.299 12.177 -15.810 1.00 50.62 85 LEU A O 1
ATOM 639 N N . ALA A 1 86 ? -20.488 10.873 -15.944 1.00 49.59 86 ALA A N 1
ATOM 640 C CA . ALA A 1 86 ? -20.745 10.138 -14.693 1.00 49.59 86 ALA A CA 1
ATOM 641 C C . ALA A 1 86 ? -20.753 11.018 -13.430 1.00 49.59 86 ALA A C 1
ATOM 643 O O . ALA A 1 86 ? -21.385 10.676 -12.438 1.00 49.59 86 ALA A O 1
ATOM 644 N N . ARG A 1 87 ? -20.092 12.183 -13.473 1.00 50.88 87 ARG A N 1
ATOM 645 C CA . ARG A 1 87 ? -20.071 13.175 -12.377 1.00 50.88 87 ARG A CA 1
ATOM 646 C C . ARG A 1 87 ? -21.372 13.985 -12.249 1.00 50.88 87 ARG A C 1
ATOM 648 O O . ARG A 1 87 ? -21.415 14.960 -11.507 1.00 50.88 87 ARG A O 1
ATOM 655 N N . ASP A 1 88 ? -22.393 13.621 -13.016 1.00 57.69 88 ASP A N 1
ATOM 656 C CA . ASP A 1 88 ? -23.687 14.282 -13.112 1.00 57.69 88 ASP A CA 1
ATOM 657 C C . ASP A 1 88 ? -24.781 13.207 -13.002 1.00 57.69 88 ASP A C 1
ATOM 659 O O . ASP A 1 88 ? -25.322 12.713 -13.992 1.00 57.69 88 ASP A O 1
ATOM 663 N N . ALA A 1 89 ? -25.066 12.786 -11.766 1.00 51.56 89 ALA A N 1
ATOM 664 C CA . ALA A 1 89 ? -26.036 11.724 -11.494 1.00 51.56 89 ALA A CA 1
ATOM 665 C C . ALA A 1 89 ? -27.447 12.077 -12.000 1.00 51.56 89 ALA A C 1
ATOM 667 O O . ALA A 1 89 ? -28.184 11.214 -12.478 1.00 51.56 89 ALA A O 1
ATOM 668 N N . HIS A 1 90 ? -27.790 13.369 -11.972 1.00 54.09 90 HIS A N 1
ATOM 669 C CA . HIS A 1 90 ? -29.046 13.890 -12.498 1.00 54.09 90 HIS A CA 1
ATOM 670 C C . HIS A 1 90 ? -29.159 13.692 -14.018 1.00 54.09 90 HIS A C 1
ATOM 672 O O . HIS A 1 90 ? -30.228 13.334 -14.508 1.00 54.09 90 HIS A O 1
ATOM 678 N N . PHE A 1 91 ? -28.060 13.849 -14.766 1.00 61.22 91 PHE A N 1
ATOM 679 C CA . PHE A 1 91 ? -28.024 13.548 -16.198 1.00 61.22 91 PHE A CA 1
ATOM 680 C C . PHE A 1 91 ? -28.260 12.060 -16.504 1.00 61.22 91 PHE A C 1
ATOM 682 O O . PHE A 1 91 ? -29.064 11.750 -17.382 1.00 61.22 91 PHE A O 1
ATOM 689 N N . LEU A 1 92 ? -27.619 11.137 -15.779 1.00 61.44 92 LEU A N 1
ATOM 690 C CA . LEU A 1 92 ? -27.772 9.696 -16.033 1.00 61.44 92 LEU A CA 1
ATOM 691 C C . LEU A 1 92 ? -29.193 9.194 -15.713 1.00 61.44 92 LEU A C 1
ATOM 693 O O . LEU A 1 92 ? -29.787 8.472 -16.516 1.00 61.44 92 LEU A O 1
ATOM 697 N N . LEU A 1 93 ? -29.791 9.666 -14.614 1.00 58.16 93 LEU A N 1
ATOM 698 C CA . LEU A 1 93 ? -31.213 9.445 -14.303 1.00 58.16 93 LEU A CA 1
ATOM 699 C C . LEU A 1 93 ? -32.148 10.166 -15.298 1.00 58.16 93 LEU A C 1
ATOM 701 O O . LEU A 1 93 ? -33.278 9.734 -15.539 1.00 58.16 93 LEU A O 1
ATOM 705 N N . GLY A 1 94 ? -31.679 11.258 -15.907 1.00 61.88 94 GLY A N 1
ATOM 706 C CA . GLY A 1 94 ? -32.353 11.969 -16.991 1.00 61.88 94 GLY A CA 1
ATOM 707 C C . GLY A 1 94 ? -32.429 11.157 -18.286 1.00 61.88 94 GLY A C 1
ATOM 708 O O . GLY A 1 94 ? -33.491 11.123 -18.903 1.00 61.88 94 GLY A O 1
ATOM 709 N N . LEU A 1 95 ? -31.355 10.454 -18.674 1.00 62.91 95 LEU A N 1
ATOM 710 C CA . LEU A 1 95 ? -31.357 9.519 -19.812 1.00 62.91 95 LEU A CA 1
ATOM 711 C C . LEU A 1 95 ? -32.344 8.363 -19.591 1.00 62.91 95 LEU A C 1
ATOM 713 O O . LEU A 1 95 ? -33.115 8.019 -20.488 1.00 62.91 95 LEU A O 1
ATOM 717 N N . GLU A 1 96 ? -32.367 7.812 -18.376 1.00 59.09 96 GLU A N 1
ATOM 718 C CA . GLU A 1 96 ? -33.290 6.743 -17.987 1.00 59.09 96 GLU A CA 1
ATOM 719 C C . GLU A 1 96 ? -34.757 7.190 -18.093 1.00 59.09 96 GLU A C 1
ATOM 721 O O . GLU A 1 96 ? -35.548 6.563 -18.803 1.00 59.09 96 GLU A O 1
ATOM 726 N N . LYS A 1 97 ? -35.115 8.323 -17.472 1.00 57.03 97 LYS A N 1
ATOM 727 C CA . LYS A 1 97 ? -36.456 8.927 -17.600 1.00 57.03 97 LYS A CA 1
ATOM 728 C C . LYS A 1 97 ? -36.784 9.365 -19.029 1.00 57.03 97 LYS A C 1
ATOM 730 O O . LYS A 1 97 ? -37.956 9.490 -19.373 1.00 57.03 97 LYS A O 1
ATOM 735 N N . ALA A 1 98 ? -35.777 9.606 -19.867 1.00 62.91 98 ALA A N 1
ATOM 736 C CA . ALA A 1 98 ? -35.976 9.996 -21.253 1.00 62.91 98 ALA A CA 1
ATOM 737 C C . ALA A 1 98 ? -36.377 8.836 -22.179 1.00 62.91 98 ALA A C 1
ATOM 739 O O . ALA A 1 98 ? -36.819 9.125 -23.297 1.00 62.91 98 ALA A O 1
ATOM 740 N N . GLY A 1 99 ? -36.246 7.577 -21.740 1.00 63.09 99 GLY A N 1
ATOM 741 C CA . GLY A 1 99 ? -36.569 6.395 -22.544 1.00 63.09 99 GLY A CA 1
ATOM 742 C C . GLY A 1 99 ? -35.599 6.158 -23.706 1.00 63.09 99 GLY A C 1
ATOM 743 O O . GLY A 1 99 ? -36.000 5.613 -24.731 1.00 63.09 99 GLY A O 1
ATOM 744 N N . VAL A 1 100 ? -34.348 6.613 -23.575 1.00 70.19 100 VAL A N 1
ATOM 745 C CA . VAL A 1 100 ? -33.298 6.471 -24.593 1.00 70.19 100 VAL A CA 1
ATOM 746 C C . VAL A 1 100 ? -32.237 5.507 -24.075 1.00 70.19 100 VAL A C 1
ATOM 748 O O . VAL A 1 100 ? -31.601 5.771 -23.056 1.00 70.19 100 VAL A O 1
ATOM 751 N N . GLU A 1 101 ? -32.024 4.399 -24.784 1.00 71.31 101 GLU A N 1
ATOM 752 C CA . GLU A 1 101 ? -30.863 3.546 -24.532 1.00 71.31 101 GLU A CA 1
ATOM 753 C C . GLU A 1 101 ? -29.579 4.296 -24.890 1.00 71.31 101 GLU A C 1
ATOM 755 O O . GLU A 1 101 ? -29.512 4.977 -25.916 1.00 71.31 101 GLU A O 1
ATOM 760 N N . PHE A 1 102 ? -28.547 4.153 -24.063 1.00 75.25 102 PHE A N 1
ATOM 761 C CA . PHE A 1 102 ? -27.242 4.754 -24.299 1.00 75.25 102 PHE A CA 1
ATOM 762 C C . PHE A 1 102 ? -26.120 3.764 -23.992 1.00 75.25 102 PHE A C 1
ATOM 764 O O . PHE A 1 102 ? -26.286 2.850 -23.185 1.00 75.25 102 PHE A O 1
ATOM 771 N N . LEU A 1 103 ? -24.976 3.963 -24.642 1.00 73.00 103 LEU A N 1
ATOM 772 C CA . LEU A 1 103 ? -23.779 3.146 -24.483 1.00 73.00 103 LEU A CA 1
ATOM 773 C C . LEU A 1 103 ? -22.541 4.050 -24.492 1.00 73.00 103 LEU A C 1
ATOM 775 O O . LEU A 1 103 ? -22.473 5.022 -25.248 1.00 73.00 103 LEU A O 1
ATOM 779 N N . ALA A 1 104 ? -21.563 3.732 -23.645 1.00 72.88 104 ALA A N 1
ATOM 780 C CA . ALA A 1 104 ? -20.290 4.438 -23.574 1.00 72.88 104 ALA A CA 1
ATOM 781 C C . ALA A 1 104 ? -19.181 3.599 -24.232 1.00 72.88 104 ALA A C 1
ATOM 783 O O . ALA A 1 104 ? -18.977 2.441 -23.870 1.00 72.88 104 ALA A O 1
ATOM 784 N N . ALA A 1 105 ? -18.481 4.158 -25.221 1.00 67.62 105 ALA A N 1
ATOM 785 C CA . ALA A 1 105 ? -17.492 3.429 -26.021 1.00 67.62 105 ALA A CA 1
ATOM 786 C C . ALA A 1 105 ? -16.225 3.043 -25.228 1.00 67.62 105 ALA A C 1
ATOM 788 O O . ALA A 1 105 ? -15.499 2.141 -25.642 1.00 67.62 105 ALA A O 1
ATOM 789 N N . ASP A 1 106 ? -15.977 3.696 -24.088 1.00 65.00 106 ASP A N 1
ATOM 790 C CA . ASP A 1 106 ? -14.951 3.341 -23.102 1.00 65.00 106 ASP A CA 1
ATOM 791 C C . ASP A 1 106 ? -15.391 2.242 -22.119 1.00 65.00 106 ASP A C 1
ATOM 793 O O . ASP A 1 106 ? -14.536 1.622 -21.494 1.00 65.00 106 ASP A O 1
ATOM 797 N N . MET A 1 107 ? -16.693 1.950 -22.008 1.00 61.84 107 MET A N 1
ATOM 798 C CA . MET A 1 107 ? -17.226 0.846 -21.198 1.00 61.84 107 MET A CA 1
ATOM 799 C C . MET A 1 107 ? -18.348 0.078 -21.934 1.00 61.84 107 MET A C 1
ATOM 801 O O . MET A 1 107 ? -19.510 0.142 -21.520 1.00 61.84 107 MET A O 1
ATOM 805 N N . PRO A 1 108 ? -18.031 -0.698 -22.995 1.00 57.47 108 PRO A N 1
ATOM 806 C CA . PRO A 1 108 ? -19.027 -1.352 -23.860 1.00 57.47 108 PRO A CA 1
ATOM 807 C C . PRO A 1 108 ? -20.026 -2.280 -23.152 1.00 57.47 108 PRO A C 1
ATOM 809 O O . PRO A 1 108 ? -21.120 -2.515 -23.660 1.00 57.47 108 PRO A O 1
ATOM 812 N N . TYR A 1 109 ? -19.645 -2.823 -21.993 1.00 57.50 109 TYR A N 1
ATOM 813 C CA . TYR A 1 109 ? -20.433 -3.792 -21.226 1.00 57.50 109 TYR A CA 1
ATOM 814 C C . TYR A 1 109 ? -21.163 -3.182 -20.019 1.00 57.50 109 TYR A C 1
ATOM 816 O O . TYR A 1 109 ? -21.913 -3.893 -19.344 1.00 57.50 109 TYR A O 1
ATOM 824 N N . ALA A 1 110 ? -20.968 -1.888 -19.732 1.00 56.31 110 ALA A N 1
ATOM 825 C CA . ALA A 1 110 ? -21.592 -1.231 -18.588 1.00 56.31 110 ALA A CA 1
ATOM 826 C C . ALA A 1 110 ? -23.117 -1.218 -18.749 1.00 56.31 110 ALA A C 1
ATOM 828 O O . ALA A 1 110 ? -23.676 -0.578 -19.639 1.00 56.31 110 ALA A O 1
ATOM 829 N N . ASN A 1 111 ? -23.805 -1.965 -17.887 1.00 49.59 111 ASN A N 1
ATOM 830 C CA . ASN A 1 111 ? -25.256 -2.068 -17.929 1.00 49.59 111 ASN A CA 1
ATOM 831 C C . ASN A 1 111 ? -25.917 -0.918 -17.141 1.00 49.59 111 ASN A C 1
ATOM 833 O O . ASN A 1 111 ? -25.276 -0.221 -16.353 1.00 49.59 111 ASN A O 1
ATOM 837 N N . ARG A 1 112 ? -27.229 -0.738 -17.338 1.00 51.47 112 ARG A N 1
ATOM 838 C CA . ARG A 1 112 ? -28.037 0.320 -16.703 1.00 51.47 112 ARG A CA 1
ATOM 839 C C . ARG A 1 112 ? -27.907 0.356 -15.172 1.00 51.47 112 ARG A C 1
ATOM 841 O O . ARG A 1 112 ? -27.866 1.445 -14.608 1.00 51.47 112 ARG A O 1
ATOM 848 N N . LEU A 1 113 ? -27.783 -0.801 -14.512 1.00 48.44 113 LEU A N 1
ATOM 849 C CA . LEU A 1 113 ? -27.561 -0.884 -13.065 1.00 48.44 113 LEU A CA 1
ATOM 850 C C . LEU A 1 113 ? -26.141 -0.432 -12.693 1.00 48.44 113 LEU A C 1
ATOM 852 O O . LEU A 1 113 ? -25.999 0.402 -11.806 1.00 48.44 113 LEU A O 1
ATOM 856 N N . THR A 1 114 ? -25.105 -0.906 -13.395 1.00 55.28 114 THR A N 1
ATOM 857 C CA . THR A 1 114 ? -23.709 -0.470 -13.185 1.00 55.28 114 THR A CA 1
ATOM 858 C C . THR A 1 114 ? -23.579 1.052 -13.276 1.00 55.28 114 THR A C 1
ATOM 860 O O . THR A 1 114 ? -23.021 1.678 -12.378 1.00 55.28 114 THR A O 1
ATOM 863 N N . ILE A 1 115 ? -24.147 1.662 -14.320 1.00 57.47 115 ILE A N 1
ATOM 864 C CA . ILE A 1 115 ? -24.048 3.111 -14.541 1.00 57.47 115 ILE A CA 1
ATOM 865 C C . ILE A 1 115 ? -24.874 3.892 -13.501 1.00 57.47 115 ILE A C 1
ATOM 867 O O . ILE A 1 115 ? -24.419 4.928 -13.016 1.00 57.47 115 ILE A O 1
ATOM 871 N N . GLY A 1 116 ? -26.039 3.377 -13.088 1.00 54.47 116 GLY A N 1
ATOM 872 C CA . GLY A 1 116 ? -26.827 3.945 -11.987 1.00 54.47 116 GLY A CA 1
ATOM 873 C C . GLY A 1 116 ? -26.112 3.884 -10.630 1.00 54.47 116 GLY A C 1
ATOM 874 O O . GLY A 1 116 ? -26.125 4.859 -9.881 1.00 54.47 116 GLY A O 1
ATOM 875 N N . VAL A 1 117 ? -25.414 2.785 -10.328 1.00 58.78 117 VAL A N 1
ATOM 876 C CA . VAL A 1 117 ? -24.597 2.652 -9.109 1.00 58.78 117 VAL A CA 1
ATOM 877 C C . VAL A 1 117 ? -23.407 3.617 -9.139 1.00 58.78 117 VAL A C 1
ATOM 879 O O . VAL A 1 117 ? -23.178 4.320 -8.157 1.00 58.78 117 VAL A O 1
ATOM 882 N N . MET A 1 118 ? -22.701 3.736 -10.270 1.00 52.78 118 MET A N 1
ATOM 883 C CA . MET A 1 118 ? -21.618 4.720 -10.432 1.00 52.78 118 MET A CA 1
ATOM 884 C C . MET A 1 118 ? -22.111 6.165 -10.244 1.00 52.78 118 MET A C 1
ATOM 886 O O . MET A 1 118 ? -21.422 6.966 -9.615 1.00 52.78 118 MET A O 1
ATOM 890 N N . ALA A 1 119 ? -23.312 6.490 -10.733 1.00 52.59 119 ALA A N 1
ATOM 891 C CA . ALA A 1 119 ? -23.943 7.794 -10.531 1.00 52.59 119 ALA A CA 1
ATOM 892 C C . ALA A 1 119 ? -24.210 8.090 -9.043 1.00 52.59 119 ALA A C 1
ATOM 894 O O . ALA A 1 119 ? -23.859 9.163 -8.553 1.00 52.59 119 ALA A O 1
ATOM 895 N N . LEU A 1 120 ? -24.790 7.128 -8.315 1.00 55.59 120 LEU A N 1
ATOM 896 C CA . LEU A 1 120 ? -25.095 7.258 -6.885 1.00 55.59 120 LEU A CA 1
ATOM 897 C C . LEU A 1 120 ? -23.826 7.407 -6.029 1.00 55.59 120 LEU A C 1
ATOM 899 O O . LEU A 1 120 ? -23.793 8.235 -5.118 1.00 55.59 120 LEU A O 1
ATOM 903 N N . VAL A 1 121 ? -22.764 6.657 -6.348 1.00 57.19 121 VAL A N 1
ATOM 904 C CA . VAL A 1 121 ? -21.454 6.791 -5.687 1.00 57.19 121 VAL A CA 1
ATOM 905 C C . VAL A 1 121 ? -20.857 8.181 -5.938 1.00 57.19 121 VAL A C 1
ATOM 907 O O . VAL A 1 121 ? -20.444 8.843 -4.988 1.00 57.19 121 VAL A O 1
ATOM 910 N N . ALA A 1 122 ? -20.877 8.668 -7.184 1.00 51.62 122 ALA A N 1
ATOM 911 C CA . ALA A 1 122 ? -20.357 9.993 -7.527 1.00 51.62 122 ALA A CA 1
ATOM 912 C C . ALA A 1 122 ? -21.142 11.143 -6.861 1.00 51.62 122 ALA A C 1
ATOM 914 O O . ALA A 1 122 ? -20.546 12.158 -6.484 1.00 51.62 122 ALA A O 1
ATOM 915 N N . GLU A 1 123 ? -22.462 11.001 -6.678 1.00 56.91 123 GLU A N 1
ATOM 916 C CA . GLU A 1 123 ? -23.254 11.981 -5.926 1.00 56.91 123 GLU A CA 1
ATOM 917 C C . GLU A 1 123 ? -22.855 12.006 -4.443 1.00 56.91 123 GLU A C 1
ATOM 919 O O . GLU A 1 123 ? -22.659 13.085 -3.878 1.00 56.91 123 GLU A O 1
ATOM 924 N N . GLU A 1 124 ? -22.671 10.840 -3.815 1.00 53.75 124 GLU A N 1
ATOM 925 C CA . GLU A 1 124 ? -22.240 10.760 -2.416 1.00 53.75 124 GLU A CA 1
ATOM 926 C C . GLU A 1 124 ? -20.817 11.311 -2.222 1.00 53.75 124 GLU A C 1
ATOM 928 O O . GLU A 1 124 ? -20.582 12.065 -1.279 1.00 53.75 124 GLU A O 1
ATOM 933 N N . GLU A 1 125 ? -19.870 11.031 -3.124 1.00 50.81 125 GLU A N 1
ATOM 934 C CA . GLU A 1 125 ? -18.527 11.626 -3.065 1.00 50.81 125 GLU A CA 1
ATOM 935 C C . GLU A 1 125 ? -18.575 13.159 -3.135 1.00 50.81 125 GLU A C 1
ATOM 937 O O . GLU A 1 125 ? -17.896 13.848 -2.361 1.00 50.81 125 GLU A O 1
ATOM 942 N N . ALA A 1 126 ? -19.408 13.714 -4.021 1.00 52.94 126 ALA A N 1
ATOM 943 C CA . ALA A 1 126 ? -19.624 15.154 -4.120 1.00 52.94 126 ALA A CA 1
ATOM 944 C C . ALA A 1 126 ? -20.278 15.717 -2.844 1.00 52.94 126 ALA A C 1
ATOM 946 O O . ALA A 1 126 ? -19.848 16.758 -2.331 1.00 52.94 126 ALA A O 1
ATOM 947 N N . ARG A 1 127 ? -21.264 15.007 -2.280 1.00 62.84 127 ARG A N 1
ATOM 948 C CA . ARG A 1 127 ? -21.967 15.361 -1.038 1.00 62.84 127 ARG A CA 1
ATOM 949 C C . ARG A 1 127 ? -21.023 15.346 0.169 1.00 62.84 127 ARG A C 1
ATOM 951 O O . ARG A 1 127 ? -20.939 16.346 0.881 1.00 62.84 127 ARG A O 1
ATOM 958 N N . ALA A 1 128 ? -20.237 14.285 0.345 1.00 59.47 128 ALA A N 1
ATOM 959 C CA . ALA A 1 128 ? -19.240 14.129 1.405 1.00 59.47 128 ALA A CA 1
ATOM 960 C C . ALA A 1 128 ? -18.064 15.112 1.264 1.00 59.47 128 ALA A C 1
ATOM 962 O O . ALA A 1 128 ? -17.498 15.575 2.257 1.00 59.47 128 ALA A O 1
ATOM 963 N N . THR A 1 129 ? -17.695 15.483 0.037 1.00 49.56 129 THR A N 1
ATOM 964 C CA . THR A 1 129 ? -16.701 16.539 -0.220 1.00 49.56 129 THR A CA 1
ATOM 965 C C . THR A 1 129 ? -17.269 17.922 0.100 1.00 49.56 129 THR A C 1
ATOM 967 O O . THR A 1 129 ? -16.589 18.728 0.737 1.00 49.56 129 THR A O 1
ATOM 970 N N . SER A 1 130 ? -18.537 18.190 -0.230 1.00 53.19 130 SER A N 1
ATOM 971 C CA . SER A 1 130 ? -19.232 19.422 0.168 1.00 53.19 130 SER A CA 1
ATOM 972 C C . SER A 1 130 ? -19.376 19.522 1.692 1.00 53.19 130 SER A C 1
ATOM 974 O O . SER A 1 130 ? -19.084 20.572 2.263 1.00 53.19 130 SER A O 1
ATOM 976 N N . ALA A 1 131 ? -19.740 18.427 2.366 1.00 61.75 131 ALA A N 1
ATOM 977 C CA . ALA A 1 131 ? -19.849 18.347 3.821 1.00 61.75 131 ALA A CA 1
ATOM 978 C C . ALA A 1 131 ? -18.503 18.614 4.515 1.00 61.75 131 ALA A C 1
ATOM 980 O O . ALA A 1 131 ? -18.419 19.518 5.345 1.00 61.75 131 ALA A O 1
ATOM 981 N N . ARG A 1 132 ? -17.425 17.923 4.109 1.00 60.06 132 ARG A N 1
ATOM 982 C CA . ARG A 1 132 ? -16.062 18.176 4.618 1.00 60.06 132 ARG A CA 1
ATOM 983 C C . ARG A 1 132 ? -15.602 19.613 4.356 1.00 60.06 132 ARG A C 1
ATOM 985 O O . ARG A 1 132 ? -15.027 20.235 5.243 1.00 60.06 132 ARG A O 1
ATOM 992 N N . THR A 1 133 ? -15.920 20.182 3.190 1.00 65.38 133 THR A N 1
ATOM 993 C CA . THR A 1 133 ? -15.606 21.589 2.871 1.00 65.38 133 THR A CA 1
ATOM 994 C C . THR A 1 133 ? -16.369 22.563 3.776 1.00 65.38 133 THR A C 1
ATOM 996 O O . THR A 1 133 ? -15.778 23.504 4.301 1.00 65.38 133 THR A O 1
ATOM 999 N N . LYS A 1 134 ? -17.668 22.330 4.016 1.00 68.25 134 LYS A N 1
ATOM 1000 C CA . LYS A 1 134 ? -18.492 23.131 4.938 1.00 68.25 134 LYS A CA 1
ATOM 1001 C C . LYS A 1 134 ? -17.989 23.030 6.380 1.00 68.25 134 LYS A C 1
ATOM 1003 O O . LYS A 1 134 ? -17.867 24.060 7.035 1.00 68.25 134 LYS A O 1
ATOM 1008 N N . ALA A 1 135 ? -17.639 21.831 6.846 1.00 62.53 135 ALA A N 1
ATOM 1009 C CA . ALA A 1 135 ? -17.065 21.608 8.172 1.00 62.53 135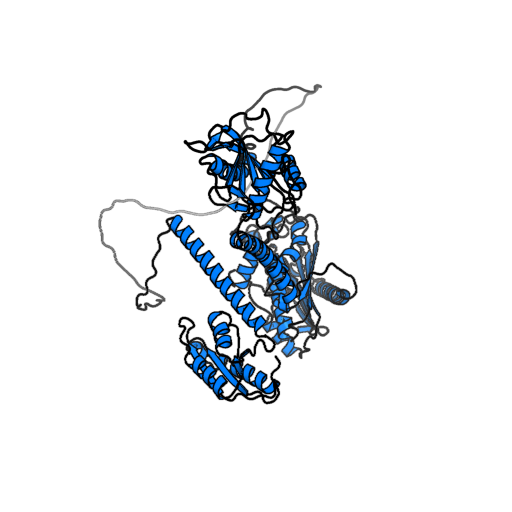 ALA A CA 1
ATOM 1010 C C . ALA A 1 135 ? -15.705 22.311 8.335 1.00 62.53 135 ALA A C 1
ATOM 1012 O O . ALA A 1 135 ? -15.488 23.009 9.323 1.00 62.53 135 ALA A O 1
ATOM 1013 N N . ALA A 1 136 ? -14.819 22.221 7.337 1.00 53.94 136 ALA A N 1
ATOM 1014 C CA . ALA A 1 136 ? -13.539 22.929 7.336 1.00 53.94 136 ALA A CA 1
ATOM 1015 C C . ALA A 1 136 ? -13.714 24.460 7.348 1.00 53.94 136 ALA A C 1
ATOM 1017 O O . ALA A 1 136 ? -13.024 25.149 8.098 1.00 53.94 136 ALA A O 1
ATOM 1018 N N . LEU A 1 137 ? -14.667 24.999 6.576 1.00 64.69 137 LEU A N 1
ATOM 1019 C CA . LEU A 1 137 ? -15.002 26.429 6.577 1.00 64.69 137 LEU A CA 1
ATOM 1020 C C . LEU A 1 137 ? -15.626 26.884 7.906 1.00 64.69 137 LEU A C 1
ATOM 1022 O O . LEU A 1 137 ? -15.279 27.956 8.398 1.00 64.69 137 LEU A O 1
ATOM 1026 N N . ALA A 1 138 ? -16.491 26.073 8.521 1.00 63.72 138 ALA A N 1
ATOM 1027 C CA . ALA A 1 138 ? -17.037 26.343 9.850 1.00 63.72 138 ALA A CA 1
ATOM 1028 C C . ALA A 1 138 ? -15.926 26.356 10.914 1.00 63.72 138 ALA A C 1
ATOM 1030 O O . ALA A 1 138 ? -15.815 27.316 11.673 1.00 63.72 138 ALA A O 1
ATOM 1031 N N . ALA A 1 139 ? -15.035 25.361 10.901 1.00 61.78 139 ALA A N 1
ATOM 1032 C CA . ALA A 1 139 ? -13.882 25.284 11.796 1.00 61.78 139 ALA A CA 1
ATOM 1033 C C . ALA A 1 139 ? -12.830 26.381 11.536 1.00 61.78 139 ALA A C 1
ATOM 1035 O O . ALA A 1 139 ? -12.067 26.719 12.439 1.00 61.78 139 ALA A O 1
ATOM 1036 N N . ALA A 1 140 ? -12.748 26.944 10.327 1.00 55.44 140 ALA A N 1
ATOM 1037 C CA . ALA A 1 140 ? -11.923 28.121 10.039 1.00 55.44 140 ALA A CA 1
ATOM 1038 C C . ALA A 1 140 ? -12.572 29.409 10.576 1.00 55.44 140 ALA A C 1
ATOM 1040 O O . ALA A 1 140 ? -11.902 30.214 11.221 1.00 55.44 140 ALA A O 1
ATOM 1041 N N . LYS A 1 141 ? -13.890 29.567 10.384 1.00 55.50 141 LYS A N 1
ATOM 1042 C CA . LYS A 1 141 ? -14.674 30.705 10.888 1.00 55.50 141 LYS A CA 1
ATOM 1043 C C . LYS A 1 141 ? -14.704 30.750 12.422 1.00 55.50 141 LYS A C 1
ATOM 1045 O O . LYS A 1 141 ? -14.550 31.822 12.995 1.00 55.50 141 LYS A O 1
ATOM 1050 N N . ALA A 1 142 ? -14.827 29.595 13.080 1.00 59.72 142 ALA A N 1
ATOM 1051 C CA . ALA A 1 142 ? -14.751 29.463 14.538 1.00 59.72 142 ALA A CA 1
ATOM 1052 C C . ALA A 1 142 ? -13.358 29.804 15.105 1.00 59.72 142 ALA A C 1
ATOM 1054 O O . ALA A 1 142 ? -13.252 30.262 16.236 1.00 59.72 142 ALA A O 1
ATOM 1055 N N . ARG A 1 143 ? -12.289 29.645 14.309 1.00 50.56 143 ARG A N 1
ATOM 1056 C CA . ARG A 1 143 ? -10.909 30.028 14.667 1.00 50.56 143 ARG A CA 1
ATOM 1057 C C . ARG A 1 143 ? -10.557 31.479 14.301 1.00 50.56 143 ARG A C 1
ATOM 1059 O O . ARG A 1 143 ? -9.384 31.817 14.201 1.00 50.56 143 ARG A O 1
ATOM 1066 N N . GLY A 1 144 ? -11.556 32.337 14.073 1.00 40.34 144 GLY A N 1
ATOM 1067 C CA . GLY A 1 144 ? -11.369 33.781 13.871 1.00 40.34 144 GLY A CA 1
ATOM 1068 C C . GLY A 1 144 ? -10.660 34.189 12.572 1.00 40.34 144 GLY A C 1
ATOM 1069 O O . GLY A 1 144 ? -10.370 35.369 12.383 1.00 40.34 144 GLY A O 1
ATOM 1070 N N . ALA A 1 145 ? -10.385 33.252 11.658 1.00 44.72 145 ALA A N 1
ATOM 1071 C CA . ALA A 1 145 ? -9.689 33.545 10.410 1.00 44.72 145 ALA A CA 1
ATOM 1072 C C . ALA A 1 145 ? -10.587 34.364 9.463 1.00 44.72 145 ALA A C 1
ATOM 1074 O O . ALA A 1 145 ? -11.577 33.862 8.923 1.00 44.72 145 ALA A O 1
ATOM 1075 N N . GLY A 1 146 ? -10.239 35.639 9.263 1.00 36.75 146 GLY A N 1
ATOM 1076 C CA . GLY A 1 146 ? -11.015 36.578 8.455 1.00 36.75 146 GLY A CA 1
ATOM 1077 C C . GLY A 1 146 ? -11.193 36.120 7.003 1.00 36.75 146 GLY A C 1
ATOM 1078 O O . GLY A 1 146 ? -10.223 35.889 6.281 1.00 36.75 146 GLY A O 1
ATOM 1079 N N . SER A 1 147 ? -12.447 36.030 6.554 1.00 34.16 147 SER A N 1
ATOM 1080 C CA . SER A 1 147 ? -12.791 35.673 5.173 1.00 34.16 147 SER A CA 1
ATOM 1081 C C . SER A 1 147 ? -12.385 36.782 4.197 1.00 34.16 147 SER A C 1
ATOM 1083 O O . SER A 1 147 ? -13.154 37.712 3.951 1.00 34.16 147 SER A O 1
ATOM 1085 N N . ALA A 1 148 ? -11.207 36.659 3.584 1.00 34.69 148 ALA A N 1
ATOM 1086 C CA . ALA A 1 148 ? -10.777 37.511 2.478 1.00 34.69 148 ALA A CA 1
ATOM 1087 C C . ALA A 1 148 ? -11.606 37.222 1.206 1.00 34.69 148 ALA A C 1
ATOM 1089 O O . ALA A 1 148 ? -11.221 36.427 0.345 1.00 34.69 148 ALA A O 1
ATOM 1090 N N . THR A 1 149 ? -12.778 37.854 1.106 1.00 34.50 149 THR A N 1
ATOM 1091 C CA . THR A 1 149 ? -13.756 37.672 0.024 1.00 34.50 149 THR A CA 1
ATOM 1092 C C . THR A 1 149 ? -13.154 38.022 -1.338 1.00 34.50 149 THR A C 1
ATOM 1094 O O . THR A 1 149 ? -13.032 39.192 -1.702 1.00 34.50 149 THR A O 1
ATOM 1097 N N . ARG A 1 150 ? -12.797 37.004 -2.129 1.00 30.12 150 ARG A N 1
ATOM 1098 C CA . ARG A 1 150 ? -12.163 37.184 -3.444 1.00 30.12 150 ARG A CA 1
ATOM 1099 C C . ARG A 1 150 ? -13.196 37.511 -4.530 1.00 30.12 150 ARG A C 1
ATOM 1101 O O . ARG A 1 150 ? -13.506 36.683 -5.383 1.00 30.12 150 ARG A O 1
ATOM 1108 N N . GLY A 1 151 ? -13.742 38.725 -4.461 1.00 27.22 151 GLY A N 1
ATOM 1109 C CA . GLY A 1 151 ? -14.685 39.267 -5.439 1.00 27.22 151 GLY A CA 1
ATOM 1110 C C . GLY A 1 151 ? -14.091 39.365 -6.850 1.00 27.22 151 GLY A C 1
ATOM 1111 O O . GLY A 1 151 ? -12.903 39.626 -7.033 1.00 27.22 151 GLY A O 1
ATOM 1112 N N . SER A 1 152 ? -14.927 39.152 -7.865 1.00 34.03 152 SER A N 1
ATOM 1113 C CA . SER A 1 152 ? -14.544 39.232 -9.277 1.00 34.03 152 SER A CA 1
ATOM 1114 C C . SER A 1 152 ? -14.483 40.686 -9.763 1.00 34.03 152 SER A C 1
ATOM 1116 O O . SER A 1 152 ? -15.519 41.345 -9.834 1.00 34.03 152 SER A O 1
ATOM 1118 N N . GLY A 1 153 ? -13.299 41.168 -10.156 1.00 25.73 153 GLY A N 1
ATOM 1119 C CA . GLY A 1 153 ? -13.086 42.540 -10.633 1.00 25.73 153 GLY A CA 1
ATOM 1120 C C . GLY A 1 153 ? -12.062 42.617 -11.768 1.00 25.73 153 GLY A C 1
ATOM 1121 O O . GLY A 1 153 ? -10.927 42.181 -11.616 1.00 25.73 153 GLY A O 1
ATOM 1122 N N . ARG A 1 154 ? -12.503 43.147 -12.914 1.00 27.95 154 ARG A N 1
ATOM 1123 C CA . ARG A 1 154 ? -11.790 43.308 -14.198 1.00 27.95 154 ARG A CA 1
ATOM 1124 C C . ARG A 1 154 ? -10.339 43.800 -14.059 1.00 27.95 154 ARG A C 1
ATOM 1126 O O . ARG A 1 154 ? -10.077 44.759 -13.344 1.00 27.95 154 ARG A O 1
ATOM 1133 N N . GLY A 1 155 ? -9.423 43.161 -14.786 1.00 29.97 155 GLY A N 1
ATOM 1134 C CA . GLY A 1 155 ? -7.988 43.426 -14.678 1.00 29.97 155 GLY A CA 1
ATOM 1135 C C . GLY A 1 155 ? -7.439 44.606 -15.486 1.00 29.97 155 GLY A C 1
ATOM 1136 O O . GLY A 1 155 ? -8.124 45.220 -16.299 1.00 29.97 155 GLY A O 1
ATOM 1137 N N . THR A 1 156 ? -6.134 44.800 -15.320 1.00 26.58 156 THR A N 1
ATOM 1138 C CA . THR A 1 156 ? -5.191 45.352 -16.304 1.00 26.58 156 THR A CA 1
ATOM 1139 C C . THR A 1 156 ? -3.899 44.532 -16.232 1.00 26.58 156 THR A C 1
ATOM 1141 O O . THR A 1 156 ? -3.606 43.908 -15.210 1.00 26.58 156 THR A O 1
ATOM 1144 N N . ALA A 1 157 ? -3.139 44.477 -17.327 1.00 35.72 157 ALA A N 1
ATOM 1145 C CA . ALA A 1 157 ? -1.855 43.779 -17.372 1.00 35.72 157 ALA A CA 1
ATOM 1146 C C . ALA A 1 157 ? -0.696 44.741 -17.071 1.00 35.72 157 ALA A C 1
ATOM 1148 O O . ALA A 1 157 ? -0.702 45.874 -17.548 1.00 35.72 157 ALA A O 1
ATOM 1149 N N . LEU A 1 158 ? 0.330 44.264 -16.358 1.00 27.19 158 LEU A N 1
ATOM 1150 C CA . LEU A 1 158 ? 1.645 44.908 -16.271 1.00 27.19 158 LEU A CA 1
ATOM 1151 C C . LEU A 1 158 ? 2.762 43.860 -16.467 1.00 27.19 158 LEU A C 1
ATOM 1153 O O . LEU A 1 158 ? 2.578 42.705 -16.072 1.00 27.19 158 LEU A O 1
ATOM 1157 N N . PRO A 1 159 ? 3.885 44.213 -17.126 1.00 30.88 159 PRO A N 1
ATOM 1158 C CA . PRO A 1 159 ? 4.845 43.239 -17.649 1.00 30.88 159 PRO A CA 1
ATOM 1159 C C . PRO A 1 159 ? 6.039 42.960 -16.720 1.00 30.88 159 PRO A C 1
ATOM 1161 O O . PRO A 1 159 ? 6.307 43.679 -15.760 1.00 30.88 159 PRO A O 1
ATOM 1164 N N . ARG A 1 160 ? 6.833 41.946 -17.092 1.00 34.16 160 ARG A N 1
ATOM 1165 C CA . ARG A 1 160 ? 8.231 41.797 -16.651 1.00 34.16 160 ARG A CA 1
ATOM 1166 C C . ARG A 1 160 ? 9.089 42.967 -17.164 1.00 34.16 160 ARG A C 1
ATOM 1168 O O . ARG A 1 160 ? 8.972 43.296 -18.344 1.00 34.16 160 ARG A O 1
ATOM 1175 N N . PRO A 1 161 ? 10.048 43.464 -16.369 1.00 30.17 161 PRO A N 1
ATOM 1176 C CA . PRO A 1 161 ? 11.235 44.139 -16.884 1.00 30.17 161 PRO A CA 1
ATOM 1177 C C . PRO A 1 161 ? 12.515 43.323 -16.630 1.00 30.17 161 PRO A C 1
ATOM 1179 O O . PRO A 1 161 ? 12.701 42.724 -15.571 1.00 30.17 161 PRO A O 1
ATOM 1182 N N . THR A 1 162 ? 13.431 43.344 -17.596 1.00 28.50 162 THR A N 1
ATOM 1183 C CA . THR A 1 162 ? 14.793 42.795 -17.493 1.00 28.50 162 THR A CA 1
ATOM 1184 C C . THR A 1 162 ? 15.825 43.898 -17.717 1.00 28.50 162 THR A C 1
ATOM 1186 O O . THR A 1 162 ? 15.642 44.712 -18.612 1.00 28.50 162 THR A O 1
ATOM 1189 N N . HIS A 1 163 ? 16.943 43.825 -16.990 1.00 29.19 163 HIS A N 1
ATOM 1190 C CA . HIS A 1 163 ? 18.228 44.493 -17.262 1.00 29.19 163 HIS A CA 1
ATOM 1191 C C . HIS A 1 163 ? 18.337 46.043 -17.285 1.00 29.19 163 HIS A C 1
ATOM 1193 O O . HIS A 1 163 ? 17.855 46.729 -18.173 1.00 29.19 163 HIS A O 1
ATOM 1199 N N . ALA A 1 164 ? 19.247 46.505 -16.412 1.00 27.81 164 ALA A N 1
ATOM 1200 C CA . ALA A 1 164 ? 20.413 47.350 -16.732 1.00 27.81 164 ALA A CA 1
ATOM 1201 C C . ALA A 1 164 ? 20.364 48.904 -16.684 1.00 27.81 164 ALA A C 1
ATOM 1203 O O . ALA A 1 164 ? 19.764 49.579 -17.506 1.00 27.81 164 ALA A O 1
ATOM 1204 N N . GLN A 1 165 ? 21.294 49.403 -15.850 1.00 28.30 165 GLN A N 1
ATOM 1205 C CA . GLN A 1 165 ? 22.185 50.569 -16.026 1.00 28.30 165 GLN A CA 1
ATOM 1206 C C . GLN A 1 165 ? 21.728 52.021 -15.746 1.00 28.30 165 GLN A C 1
ATOM 1208 O O . GLN A 1 165 ? 20.812 52.550 -16.355 1.00 28.30 165 GLN A O 1
ATOM 1213 N N . ARG A 1 166 ? 22.614 52.697 -14.979 1.00 25.86 166 ARG A N 1
ATOM 1214 C CA . ARG A 1 166 ? 22.866 54.157 -14.849 1.00 25.86 166 ARG A CA 1
ATOM 1215 C C . ARG A 1 166 ? 21.744 55.003 -14.201 1.00 25.86 166 ARG A C 1
ATOM 1217 O O . ARG A 1 166 ? 20.582 54.871 -14.529 1.00 25.86 166 ARG A O 1
ATOM 1224 N N . GLY A 1 167 ? 22.042 55.956 -13.309 1.00 24.22 167 GLY A N 1
ATOM 1225 C CA . GLY A 1 167 ? 23.317 56.280 -12.648 1.00 24.22 167 GLY A CA 1
ATOM 1226 C C . GLY A 1 167 ? 23.350 57.700 -12.049 1.00 24.22 167 GLY A C 1
ATOM 1227 O O . GLY A 1 167 ? 22.504 58.521 -12.375 1.00 24.22 167 GLY A O 1
ATOM 1228 N N . ARG A 1 168 ? 24.384 57.995 -11.241 1.00 26.48 168 ARG A N 1
ATOM 1229 C CA . ARG A 1 168 ? 24.804 59.332 -10.741 1.00 26.48 168 ARG A CA 1
ATOM 1230 C C . ARG A 1 168 ? 23.762 60.205 -10.001 1.00 26.48 168 ARG A C 1
ATOM 1232 O O . ARG A 1 168 ? 22.923 60.851 -10.619 1.00 26.48 168 ARG A O 1
ATOM 1239 N N . ARG A 1 169 ? 24.034 60.488 -8.720 1.00 27.12 169 ARG A N 1
ATOM 1240 C CA . ARG A 1 169 ? 23.912 61.854 -8.157 1.00 27.12 169 ARG A CA 1
ATOM 1241 C C . ARG A 1 169 ? 25.208 62.248 -7.431 1.00 27.12 169 ARG A C 1
ATOM 1243 O O . ARG A 1 169 ? 26.051 61.391 -7.181 1.00 27.12 169 ARG A O 1
ATOM 1250 N N . ARG A 1 170 ? 25.418 63.555 -7.233 1.00 26.72 170 ARG A N 1
ATOM 1251 C CA . ARG A 1 170 ? 26.683 64.190 -6.801 1.00 26.72 170 ARG A CA 1
ATOM 1252 C C . ARG A 1 170 ? 26.565 64.850 -5.418 1.00 26.72 170 ARG A C 1
ATOM 1254 O O . ARG A 1 170 ? 25.464 65.095 -4.943 1.00 26.72 170 ARG A O 1
ATOM 1261 N N . HIS A 1 171 ? 27.731 65.153 -4.844 1.00 26.44 171 HIS A N 1
ATOM 1262 C CA . HIS A 1 171 ? 27.965 65.862 -3.580 1.00 26.44 171 HIS A CA 1
ATOM 1263 C C . HIS A 1 171 ? 27.338 67.261 -3.434 1.00 26.44 171 HIS A C 1
ATOM 1265 O O . HIS A 1 171 ? 27.181 67.997 -4.405 1.00 26.44 171 HIS A O 1
ATOM 1271 N N . GLY A 1 172 ? 27.198 67.630 -2.157 1.00 25.06 172 GLY A N 1
ATOM 1272 C CA . GLY A 1 172 ? 27.138 68.964 -1.542 1.00 25.06 172 GLY A CA 1
ATOM 1273 C C . GLY A 1 172 ? 26.566 68.739 -0.135 1.00 25.06 172 GLY A C 1
ATOM 1274 O O . GLY A 1 172 ? 25.467 68.210 -0.046 1.00 25.06 172 GLY A O 1
ATOM 1275 N N . GLY A 1 173 ? 27.258 68.913 0.995 1.00 25.50 173 GLY A N 1
ATOM 1276 C CA . GLY A 1 173 ? 28.263 69.909 1.411 1.00 25.50 173 GLY A CA 1
ATOM 1277 C C . GLY A 1 173 ? 27.632 70.610 2.627 1.00 25.50 173 GLY A C 1
ATOM 1278 O O . GLY A 1 173 ? 26.520 71.097 2.498 1.00 25.50 173 GLY A O 1
ATOM 1279 N N . GLU A 1 174 ? 28.106 70.466 3.866 1.00 26.77 174 GLU A N 1
ATOM 1280 C CA . GLU A 1 174 ? 29.265 71.081 4.553 1.00 26.77 174 GLU A CA 1
ATOM 1281 C C . GLU A 1 174 ? 29.423 70.334 5.921 1.00 26.77 174 GLU A C 1
ATOM 1283 O O . GLU A 1 174 ? 28.478 69.669 6.331 1.00 26.77 174 GLU A O 1
ATOM 1288 N N . ARG A 1 175 ? 30.521 70.327 6.703 1.00 26.78 175 ARG A N 1
ATOM 1289 C CA . ARG A 1 175 ? 31.425 71.425 7.105 1.00 26.78 175 ARG A CA 1
ATOM 1290 C C . ARG A 1 175 ? 32.727 70.911 7.772 1.00 26.78 175 ARG A C 1
ATOM 1292 O O . ARG A 1 175 ? 32.720 69.858 8.393 1.00 26.78 175 ARG A O 1
ATOM 1299 N N . GLN A 1 176 ? 33.772 71.750 7.725 1.00 27.94 176 GLN A N 1
ATOM 1300 C CA . GLN A 1 176 ? 34.934 71.858 8.647 1.00 27.94 176 GLN A CA 1
ATOM 1301 C C . GLN A 1 176 ? 35.939 70.684 8.832 1.00 27.94 176 GLN A C 1
ATOM 1303 O O . GLN A 1 176 ? 35.670 69.517 8.580 1.00 27.94 176 GLN A O 1
ATOM 1308 N N . ARG A 1 177 ? 37.179 71.062 9.194 1.00 25.19 177 ARG A N 1
ATOM 1309 C CA . ARG A 1 177 ? 38.411 70.244 9.271 1.00 25.19 177 ARG A CA 1
ATOM 1310 C C . ARG A 1 177 ? 39.278 70.686 10.458 1.00 25.19 177 ARG A C 1
ATOM 1312 O O . ARG A 1 177 ? 39.285 71.878 10.741 1.00 25.19 177 ARG A O 1
ATOM 1319 N N . CYS A 1 178 ? 40.056 69.755 11.022 1.00 24.06 178 CYS A N 1
ATOM 1320 C CA . CYS A 1 178 ? 41.514 69.802 11.305 1.00 24.06 178 CYS A CA 1
ATOM 1321 C C . CYS A 1 178 ? 41.893 68.459 11.987 1.00 24.06 178 CYS A C 1
ATOM 1323 O O . CYS A 1 178 ? 41.130 68.020 12.838 1.00 24.06 178 CYS A O 1
ATOM 1325 N N . CYS A 1 179 ? 42.902 67.646 11.625 1.00 21.45 179 CYS A N 1
ATOM 1326 C CA . CYS A 1 179 ? 44.278 67.819 11.092 1.00 21.45 179 CYS A CA 1
ATOM 1327 C C . CYS A 1 179 ? 45.297 68.374 12.109 1.00 21.45 179 CYS A C 1
ATOM 1329 O O . CYS A 1 179 ? 44.898 69.243 12.882 1.00 21.45 179 CYS A O 1
ATOM 1331 N N . PRO A 1 180 ? 46.603 67.986 12.058 1.00 44.38 180 PRO A N 1
ATOM 1332 C CA . PRO A 1 180 ? 47.324 67.044 11.159 1.00 44.38 180 PRO A CA 1
ATOM 1333 C C . PRO A 1 180 ? 47.955 65.846 11.966 1.00 44.38 180 PRO A C 1
ATOM 1335 O O . PRO A 1 180 ? 47.333 65.471 12.950 1.00 44.38 180 PRO A O 1
ATOM 1338 N N . THR A 1 181 ? 49.053 65.102 11.673 1.00 27.98 181 THR A N 1
ATOM 1339 C CA . THR A 1 181 ? 50.121 65.123 10.629 1.00 27.98 181 THR A CA 1
ATOM 1340 C C . THR A 1 181 ? 50.802 63.732 10.421 1.00 27.98 181 THR A C 1
ATOM 1342 O O . THR A 1 181 ? 51.288 63.135 11.368 1.00 27.98 181 THR A O 1
ATOM 1345 N N . SER A 1 182 ? 50.885 63.261 9.166 1.00 28.80 182 SER A N 1
ATOM 1346 C CA . SER A 1 182 ? 52.036 62.618 8.458 1.00 28.80 182 SER A CA 1
ATOM 1347 C C . SER A 1 182 ? 53.038 61.569 9.056 1.00 28.80 182 SER A C 1
ATOM 1349 O O . SER A 1 182 ? 53.819 61.924 9.927 1.00 28.80 182 SER A O 1
ATOM 1351 N N . ARG A 1 183 ? 53.240 60.461 8.287 1.00 29.22 183 ARG A N 1
ATOM 1352 C CA . ARG A 1 183 ? 54.535 59.907 7.725 1.00 29.22 183 ARG A CA 1
ATOM 1353 C C . ARG A 1 183 ? 55.598 59.283 8.696 1.00 29.22 183 ARG A C 1
ATOM 1355 O O . ARG A 1 183 ? 55.618 59.647 9.855 1.00 29.22 183 ARG A O 1
ATOM 1362 N N . GLN A 1 184 ? 56.527 58.362 8.326 1.00 31.59 184 GLN A N 1
ATOM 1363 C CA . GLN A 1 184 ? 56.855 57.613 7.073 1.00 31.59 184 GLN A CA 1
ATOM 1364 C C . GLN A 1 184 ? 57.760 56.348 7.300 1.00 31.59 184 GLN A C 1
ATOM 1366 O O . GLN A 1 184 ? 58.572 56.354 8.210 1.00 31.59 184 GLN A O 1
ATOM 1371 N N . HIS A 1 185 ? 57.691 55.367 6.373 1.00 30.88 185 HIS A N 1
ATOM 1372 C CA . HIS A 1 185 ? 58.711 54.381 5.879 1.00 30.88 185 HIS A CA 1
ATOM 1373 C C . HIS A 1 185 ? 59.499 53.349 6.753 1.00 30.88 185 HIS A C 1
ATOM 1375 O O . HIS A 1 185 ? 60.151 53.696 7.725 1.00 30.88 185 HIS A O 1
ATOM 1381 N N . GLY A 1 186 ? 59.616 52.116 6.198 1.00 25.98 186 GLY A N 1
ATOM 1382 C CA . GLY A 1 186 ? 60.715 51.124 6.381 1.00 25.98 186 GLY A CA 1
ATOM 1383 C C . GLY A 1 186 ? 60.441 49.933 7.333 1.00 25.98 186 GLY A C 1
ATOM 1384 O O . GLY A 1 186 ? 59.863 50.147 8.387 1.00 25.98 186 GLY A O 1
ATOM 1385 N N . GLY A 1 187 ? 60.815 48.663 7.068 1.00 27.12 187 GLY A N 1
ATOM 1386 C CA . GLY A 1 187 ? 61.249 47.993 5.819 1.00 27.12 187 GLY A CA 1
ATOM 1387 C C . GLY A 1 187 ? 62.009 46.650 6.028 1.00 27.12 187 GLY A C 1
ATOM 1388 O O . GLY A 1 187 ? 63.054 46.682 6.659 1.00 27.12 187 GLY A O 1
ATOM 1389 N N . GLN A 1 188 ? 61.547 45.533 5.411 1.00 27.52 188 GLN A N 1
ATOM 1390 C CA . GLN A 1 188 ? 62.210 44.189 5.276 1.00 27.52 188 GLN A CA 1
ATOM 1391 C C . GLN A 1 188 ? 62.377 43.352 6.598 1.00 27.52 188 GLN A C 1
ATOM 1393 O O . GLN A 1 188 ? 62.537 43.959 7.644 1.00 27.52 188 GLN A O 1
ATOM 1398 N N . VAL A 1 189 ? 62.266 42.004 6.764 1.00 28.70 189 VAL A N 1
ATOM 1399 C CA . VAL A 1 189 ? 62.274 40.711 5.984 1.00 28.70 189 VAL A CA 1
ATOM 1400 C C . VAL A 1 189 ? 63.455 39.807 6.464 1.00 28.70 189 VAL A C 1
ATOM 1402 O O . VAL A 1 189 ? 64.559 40.343 6.490 1.00 28.70 189 VAL A O 1
ATOM 1405 N N . PRO A 1 190 ? 63.345 38.466 6.726 1.00 43.03 190 PRO A N 1
ATOM 1406 C CA . PRO A 1 190 ? 62.186 37.583 7.003 1.00 43.03 190 PRO A CA 1
ATOM 1407 C C . PRO A 1 190 ? 62.439 36.542 8.189 1.00 43.03 190 PRO A C 1
ATOM 1409 O O . PRO A 1 190 ? 62.704 37.064 9.268 1.00 43.03 190 PRO A O 1
ATOM 1412 N N . PRO A 1 191 ? 62.306 35.167 8.159 1.00 58.78 191 PRO A N 1
ATOM 1413 C CA . PRO A 1 191 ? 62.058 34.317 9.370 1.00 58.78 191 PRO A CA 1
ATOM 1414 C C . PRO A 1 191 ? 63.163 33.210 9.571 1.00 58.78 191 PRO A C 1
ATOM 1416 O O . PRO A 1 191 ? 64.270 33.460 9.092 1.00 58.78 191 PRO A O 1
ATOM 1419 N N . PRO A 1 192 ? 62.972 31.978 10.144 1.00 50.97 192 PRO A N 1
ATOM 1420 C CA . PRO A 1 192 ? 61.891 31.358 10.953 1.00 50.97 192 PRO A CA 1
ATOM 1421 C C . PRO A 1 192 ? 62.379 30.579 12.219 1.00 50.97 192 PRO A C 1
ATOM 1423 O O . PRO A 1 192 ? 63.573 30.527 12.499 1.00 50.97 192 PRO A O 1
ATOM 1426 N N . SER A 1 193 ? 61.473 29.894 12.948 1.00 27.50 193 SER A N 1
ATOM 1427 C CA . SER A 1 193 ? 61.596 28.480 13.432 1.00 27.50 193 SER A CA 1
ATOM 1428 C C . SER A 1 193 ? 60.619 28.140 14.586 1.00 27.50 193 SER A C 1
ATOM 1430 O O . SER A 1 193 ? 59.826 28.980 15.005 1.00 27.50 193 SER A O 1
ATOM 1432 N N . SER A 1 194 ? 60.609 26.878 15.040 1.00 29.03 194 SER A N 1
ATOM 1433 C CA . SER A 1 194 ? 59.621 26.271 15.948 1.00 29.03 194 SER A CA 1
ATOM 1434 C C . SER A 1 194 ? 60.251 25.639 17.200 1.00 29.03 194 SER A C 1
ATOM 1436 O O . SER A 1 194 ? 61.372 25.138 17.126 1.00 29.03 194 SER A O 1
ATOM 1438 N N . ASN A 1 195 ? 59.509 25.589 18.322 1.00 28.89 195 ASN A N 1
ATOM 1439 C CA . ASN A 1 195 ? 59.433 24.440 19.253 1.00 28.89 195 ASN A CA 1
ATOM 1440 C C . ASN A 1 195 ? 58.582 24.729 20.508 1.00 28.89 195 ASN A C 1
ATOM 1442 O O . ASN A 1 195 ? 58.582 25.844 21.022 1.00 28.89 195 ASN A O 1
ATOM 1446 N N . SER A 1 196 ? 57.979 23.682 21.082 1.00 29.14 196 SER A N 1
ATOM 1447 C CA . SER A 1 196 ? 57.624 23.623 22.508 1.00 29.14 196 SER A CA 1
ATOM 1448 C C . SER A 1 196 ? 57.690 22.175 23.034 1.00 29.14 196 SER A C 1
ATOM 1450 O O . SER A 1 196 ? 57.303 21.224 22.359 1.00 29.14 196 SER A O 1
ATOM 1452 N N . ARG A 1 197 ? 58.246 22.001 24.241 1.00 28.14 197 ARG A N 1
ATOM 1453 C CA . ARG A 1 197 ? 58.382 20.733 24.998 1.00 28.14 197 ARG A CA 1
ATOM 1454 C C . ARG A 1 197 ? 57.512 20.852 26.271 1.00 28.14 197 ARG A C 1
ATOM 1456 O O . ARG A 1 197 ? 57.254 21.966 26.707 1.00 28.14 197 ARG A O 1
ATOM 1463 N N . MET A 1 198 ? 56.872 19.804 26.810 1.00 24.77 198 MET A N 1
ATOM 1464 C CA . MET A 1 198 ? 57.433 18.750 27.693 1.00 24.77 198 MET A CA 1
ATOM 1465 C C . MET A 1 198 ? 58.395 19.285 28.788 1.00 24.77 198 MET A C 1
ATOM 1467 O O . MET A 1 198 ? 59.287 20.056 28.462 1.00 24.77 198 MET A O 1
ATOM 1471 N N . ARG A 1 199 ? 58.351 18.866 30.071 1.00 26.20 199 ARG A N 1
ATOM 1472 C CA . ARG A 1 199 ? 57.507 17.874 30.794 1.00 26.20 199 ARG A CA 1
ATOM 1473 C C . ARG A 1 199 ? 57.751 17.965 32.327 1.00 26.20 199 ARG A C 1
ATOM 1475 O O . ARG A 1 199 ? 58.916 17.995 32.704 1.00 26.20 199 ARG A O 1
ATOM 1482 N N . SER A 1 200 ? 56.712 17.762 33.158 1.00 29.67 200 SER A N 1
ATOM 1483 C CA . SER A 1 200 ? 56.800 17.070 34.486 1.00 29.67 200 SER A CA 1
ATOM 1484 C C . SER A 1 200 ? 57.747 17.743 35.542 1.00 29.67 200 SER A C 1
ATOM 1486 O O . SER A 1 200 ? 58.071 18.906 35.305 1.00 29.67 200 SER A O 1
ATOM 1488 N N . PRO A 1 201 ? 58.197 17.139 36.690 1.00 49.41 201 PRO A N 1
ATOM 1489 C CA . PRO A 1 201 ? 57.960 15.795 37.288 1.00 49.41 201 PRO A CA 1
ATOM 1490 C C . PRO A 1 201 ? 57.845 15.684 38.854 1.00 49.41 201 PRO A C 1
ATOM 1492 O O . PRO A 1 201 ? 57.921 16.687 39.551 1.00 49.41 201 PRO A O 1
ATOM 1495 N N . LEU A 1 202 ? 57.779 14.428 39.371 1.00 29.80 202 LEU A N 1
ATOM 1496 C CA . LEU A 1 202 ? 57.994 13.951 40.780 1.00 29.80 202 LEU A CA 1
ATOM 1497 C C . LEU A 1 202 ? 56.895 14.295 41.831 1.00 29.80 202 LEU A C 1
ATOM 1499 O O . LEU A 1 202 ? 56.199 15.284 41.656 1.00 29.80 202 LEU A O 1
ATOM 1503 N N . ALA A 1 203 ? 56.658 13.581 42.956 1.00 29.20 203 ALA A N 1
ATOM 1504 C CA . ALA A 1 203 ? 56.965 12.221 43.495 1.00 29.20 203 ALA A CA 1
ATOM 1505 C C . ALA A 1 203 ? 56.116 11.997 44.801 1.00 29.20 203 ALA A C 1
ATOM 1507 O O . ALA A 1 203 ? 55.516 12.959 45.268 1.00 29.20 203 ALA A O 1
ATOM 1508 N N . GLY A 1 204 ? 55.997 10.838 45.484 1.00 24.91 204 GLY A N 1
ATOM 1509 C CA . GLY A 1 204 ? 56.396 9.441 45.208 1.00 24.91 204 GLY A CA 1
ATOM 1510 C C . GLY A 1 204 ? 56.383 8.504 46.457 1.00 24.91 204 GLY A C 1
ATOM 1511 O O . GLY A 1 204 ? 57.110 8.762 47.403 1.00 24.91 204 GLY A O 1
ATOM 1512 N N . CYS A 1 205 ? 55.619 7.395 46.403 1.00 24.47 205 CYS A N 1
ATOM 1513 C CA . CYS A 1 205 ? 55.683 6.128 47.193 1.00 24.47 205 CYS A CA 1
ATOM 1514 C C . CYS A 1 205 ? 55.611 6.079 48.752 1.00 24.47 205 CYS A C 1
ATOM 1516 O O . CYS A 1 205 ? 56.580 6.418 49.421 1.00 24.47 205 CYS A O 1
ATOM 1518 N N . ALA A 1 206 ? 54.571 5.410 49.300 1.00 25.55 206 ALA A N 1
ATOM 1519 C CA . ALA A 1 206 ? 54.634 4.474 50.456 1.00 25.55 206 ALA A CA 1
ATOM 1520 C C . ALA A 1 206 ? 53.330 3.626 50.614 1.00 25.55 206 ALA A C 1
ATOM 1522 O O . ALA A 1 206 ? 52.280 3.998 50.098 1.00 25.55 206 ALA A O 1
ATOM 1523 N N . HIS A 1 207 ? 53.403 2.491 51.326 1.00 28.03 207 HIS A N 1
ATOM 1524 C CA . HIS A 1 207 ? 52.337 1.493 51.620 1.00 28.03 207 HIS A CA 1
ATOM 1525 C C . HIS A 1 207 ? 52.130 1.348 53.157 1.00 28.03 207 HIS A C 1
ATOM 1527 O O . HIS A 1 207 ? 52.917 1.959 53.881 1.00 28.03 207 HIS A O 1
ATOM 1533 N N . PRO A 1 208 ? 51.219 0.495 53.708 1.00 42.47 208 PRO A N 1
ATOM 1534 C CA . PRO A 1 208 ? 50.077 -0.265 53.146 1.00 42.47 208 PRO A CA 1
ATOM 1535 C C . PRO A 1 208 ? 48.742 -0.035 53.924 1.00 42.47 208 PRO A C 1
ATOM 1537 O O . PRO A 1 208 ? 48.704 0.703 54.903 1.00 42.47 208 PRO A O 1
ATOM 1540 N N . GLY A 1 209 ? 47.648 -0.725 53.561 1.00 24.27 209 GLY A N 1
ATOM 1541 C CA . GLY A 1 209 ? 46.449 -0.821 54.416 1.00 24.27 209 GLY A CA 1
ATOM 1542 C C . GLY A 1 209 ? 45.253 -1.532 53.767 1.00 24.27 209 GLY A C 1
ATOM 1543 O O . GLY A 1 209 ? 45.054 -1.424 52.561 1.00 24.27 209 GLY A O 1
ATOM 1544 N N . ALA A 1 210 ? 44.455 -2.256 54.560 1.00 25.89 210 ALA A N 1
ATOM 1545 C CA . ALA A 1 210 ? 43.216 -2.910 54.123 1.00 25.89 210 ALA A CA 1
ATOM 1546 C C . ALA A 1 210 ? 41.974 -2.184 54.673 1.00 25.89 210 ALA A C 1
ATOM 1548 O O . ALA A 1 210 ? 42.029 -1.602 55.752 1.00 25.89 210 ALA A O 1
ATOM 1549 N N . GLY A 1 211 ? 40.841 -2.269 53.968 1.00 24.52 211 GLY A N 1
ATOM 1550 C CA . GLY A 1 211 ? 39.555 -1.762 54.458 1.00 24.52 211 GLY A CA 1
ATOM 1551 C C . GLY A 1 211 ? 38.491 -1.670 53.363 1.00 24.52 211 GLY A C 1
ATOM 1552 O O . GLY A 1 211 ? 38.686 -0.993 52.358 1.00 24.52 211 GLY A O 1
ATOM 1553 N N . ARG A 1 212 ? 37.354 -2.348 53.555 1.00 25.94 212 ARG A N 1
ATOM 1554 C CA . ARG A 1 212 ? 36.130 -2.151 52.758 1.00 25.94 212 ARG A CA 1
ATOM 1555 C C . ARG A 1 212 ? 35.174 -1.210 53.497 1.00 25.94 212 ARG A C 1
ATOM 1557 O O . ARG A 1 212 ? 35.166 -1.202 54.720 1.00 25.94 212 ARG A O 1
ATOM 1564 N N . HIS A 1 213 ? 34.286 -0.583 52.723 1.00 27.02 213 HIS A N 1
ATOM 1565 C CA . HIS A 1 213 ? 32.995 -0.015 53.143 1.00 27.02 213 HIS A CA 1
ATOM 1566 C C . HIS A 1 213 ? 33.022 1.137 54.156 1.00 27.02 213 HIS A C 1
ATOM 1568 O O . HIS A 1 213 ? 33.031 0.940 55.366 1.00 27.02 213 HIS A O 1
ATOM 1574 N N . GLY A 1 214 ? 32.849 2.348 53.626 1.00 23.16 214 GLY A N 1
ATOM 1575 C CA . GLY A 1 214 ? 32.294 3.488 54.346 1.00 23.16 214 GLY A CA 1
ATOM 1576 C C . GLY A 1 214 ? 31.376 4.292 53.422 1.00 23.16 214 GLY A C 1
ATOM 1577 O O . GLY A 1 214 ? 31.742 4.581 52.286 1.00 23.16 214 GLY A O 1
ATOM 1578 N N . GLY A 1 215 ? 30.187 4.641 53.909 1.00 29.77 215 GLY A N 1
ATOM 1579 C CA . GLY A 1 215 ? 29.482 5.866 53.511 1.00 29.77 215 GLY A CA 1
ATOM 1580 C C . GLY A 1 215 ? 29.510 6.849 54.692 1.00 29.77 215 GLY A C 1
ATOM 1581 O O . GLY A 1 215 ? 30.240 6.583 55.651 1.00 29.77 215 GLY A O 1
ATOM 1582 N N . PRO A 1 216 ? 28.686 7.914 54.720 1.00 44.41 216 PRO A N 1
ATOM 1583 C CA . PRO A 1 216 ? 27.755 8.412 53.699 1.00 44.41 216 PRO A CA 1
ATOM 1584 C C . PRO A 1 216 ? 28.090 9.873 53.289 1.00 44.41 216 PRO A C 1
ATOM 1586 O O . PRO A 1 216 ? 29.102 10.412 53.724 1.00 44.41 216 PRO A O 1
ATOM 1589 N N . GLY A 1 217 ? 27.218 10.563 52.535 1.00 24.81 217 GLY A N 1
ATOM 1590 C CA . GLY A 1 217 ? 27.227 12.042 52.502 1.00 24.81 217 GLY A CA 1
ATOM 1591 C C . GLY A 1 217 ? 26.900 12.710 51.160 1.00 24.81 217 GLY A C 1
ATOM 1592 O O . GLY A 1 217 ? 27.765 12.860 50.312 1.00 24.81 217 GLY A O 1
ATOM 1593 N N . LYS A 1 218 ? 25.644 13.147 51.027 1.00 31.89 218 LYS A N 1
ATOM 1594 C CA . LYS A 1 218 ? 25.028 13.974 49.967 1.00 31.89 218 LYS A CA 1
ATOM 1595 C C . LYS A 1 218 ? 25.902 15.035 49.260 1.00 31.89 218 LYS A C 1
ATOM 1597 O O . LYS A 1 218 ? 26.584 15.808 49.927 1.00 31.89 218 LYS A O 1
ATOM 1602 N N . CYS A 1 219 ? 25.613 15.241 47.969 1.00 22.20 219 CYS A N 1
ATOM 1603 C CA . CYS A 1 219 ? 25.494 16.577 47.355 1.00 22.20 219 CYS A CA 1
ATOM 1604 C C . CYS A 1 219 ? 24.297 16.583 46.376 1.00 22.20 219 CYS A C 1
ATOM 1606 O O . CYS A 1 219 ? 24.021 15.567 45.737 1.00 22.20 219 CYS A O 1
ATOM 1608 N N . ASP A 1 220 ? 23.578 17.701 46.255 1.00 32.19 220 ASP A N 1
ATOM 1609 C CA . ASP A 1 220 ? 22.269 17.756 45.584 1.00 32.19 220 ASP A CA 1
ATOM 1610 C C . ASP A 1 220 ? 22.366 18.140 44.090 1.00 32.19 220 ASP A C 1
ATOM 1612 O O . ASP A 1 220 ? 22.685 19.282 43.762 1.00 32.19 220 ASP A O 1
ATOM 1616 N N . ALA A 1 221 ? 22.081 17.201 43.171 1.00 30.92 221 ALA A N 1
ATOM 1617 C CA . ALA A 1 221 ? 22.124 17.461 41.717 1.00 30.92 221 ALA A CA 1
ATOM 1618 C C . ALA A 1 221 ? 21.271 16.522 40.819 1.00 30.92 221 ALA A C 1
ATOM 1620 O O . ALA A 1 221 ? 21.518 16.454 39.617 1.00 30.92 221 ALA A O 1
ATOM 1621 N N . CYS A 1 222 ? 20.305 15.758 41.354 1.00 27.20 222 CYS A N 1
ATOM 1622 C CA . CYS A 1 222 ? 19.697 14.630 40.615 1.00 27.20 222 CYS A CA 1
ATOM 1623 C C . CYS A 1 222 ? 18.158 14.507 40.726 1.00 27.20 222 CYS A C 1
ATOM 1625 O O . CYS A 1 222 ? 17.630 13.402 40.767 1.00 27.20 222 CYS A O 1
ATOM 1627 N N . TRP A 1 223 ? 17.421 15.625 40.808 1.00 25.08 223 TRP A N 1
ATOM 1628 C CA . TRP A 1 223 ? 15.968 15.608 41.086 1.00 25.08 223 TRP A CA 1
ATOM 1629 C C . TRP A 1 223 ? 15.104 16.422 40.103 1.00 25.08 223 TRP A C 1
ATOM 1631 O O . TRP A 1 223 ? 14.090 16.999 40.479 1.00 25.08 223 TRP A O 1
ATOM 1641 N N . THR A 1 224 ? 15.518 16.503 38.834 1.00 29.17 224 THR A N 1
ATOM 1642 C CA . THR A 1 224 ? 14.814 17.285 37.792 1.00 29.17 224 THR A CA 1
ATOM 1643 C C . THR A 1 224 ? 14.604 16.560 36.459 1.00 29.17 224 THR A C 1
ATOM 1645 O O . THR A 1 224 ? 13.799 17.024 35.658 1.00 29.17 224 THR A O 1
ATOM 1648 N N . ALA A 1 225 ? 15.273 15.429 36.204 1.00 33.41 225 ALA A N 1
ATOM 1649 C CA . ALA A 1 225 ? 15.171 14.718 34.922 1.00 33.41 225 ALA A CA 1
ATOM 1650 C C . ALA A 1 225 ? 13.992 13.726 34.851 1.00 33.41 225 ALA A C 1
ATOM 1652 O O . ALA A 1 225 ? 13.307 13.667 33.837 1.00 33.41 225 ALA A O 1
ATOM 1653 N N . GLN A 1 226 ? 13.708 12.985 35.931 1.00 28.83 226 GLN A N 1
ATOM 1654 C CA . GLN A 1 226 ? 12.649 11.957 35.942 1.00 28.83 226 GLN A CA 1
ATOM 1655 C C . GLN A 1 226 ? 11.215 12.512 35.919 1.00 28.83 226 GLN A C 1
ATOM 1657 O O . GLN A 1 226 ? 10.286 11.762 35.658 1.00 28.83 226 GLN A O 1
ATOM 1662 N N . VAL A 1 227 ? 11.019 13.816 36.136 1.00 30.47 227 VAL A N 1
ATOM 1663 C CA . VAL A 1 227 ? 9.685 14.449 36.119 1.00 30.47 227 VAL A CA 1
ATOM 1664 C C . VAL A 1 227 ? 9.200 14.731 34.684 1.00 30.47 227 VAL A C 1
ATOM 1666 O O . VAL A 1 227 ? 8.009 14.922 34.455 1.00 30.47 227 VAL A O 1
ATOM 1669 N N . ALA A 1 228 ? 10.103 14.758 33.696 1.00 30.20 228 ALA A N 1
ATOM 1670 C CA . ALA A 1 228 ? 9.787 15.163 32.322 1.00 30.20 228 ALA A CA 1
ATOM 1671 C C . ALA A 1 228 ? 9.118 14.067 31.467 1.00 30.20 228 ALA A C 1
ATOM 1673 O O . ALA A 1 228 ? 8.449 14.393 30.490 1.00 30.20 228 ALA A O 1
ATOM 1674 N N . ASP A 1 229 ? 9.302 12.791 31.820 1.00 32.66 229 ASP A N 1
ATOM 1675 C CA . ASP A 1 229 ? 8.837 11.652 31.012 1.00 32.66 229 ASP A CA 1
ATOM 1676 C C . ASP A 1 229 ? 7.422 11.212 31.434 1.00 32.66 229 ASP A C 1
ATOM 1678 O O . ASP A 1 229 ? 6.514 11.123 30.602 1.00 32.66 229 ASP A O 1
ATOM 1682 N N . ASP A 1 230 ? 7.181 11.098 32.751 1.00 29.69 230 ASP A N 1
ATOM 1683 C CA . ASP A 1 230 ? 5.830 10.923 33.305 1.00 29.69 230 ASP A CA 1
ATOM 1684 C C . ASP A 1 230 ? 4.901 12.056 32.847 1.00 29.69 230 ASP A C 1
ATOM 1686 O O . ASP A 1 230 ? 3.814 11.781 32.344 1.00 29.69 230 ASP A O 1
ATOM 1690 N N . THR A 1 231 ? 5.342 13.324 32.899 1.00 32.91 231 THR A N 1
ATOM 1691 C CA . THR A 1 231 ? 4.495 14.469 32.502 1.00 32.91 231 THR A CA 1
ATOM 1692 C C . THR A 1 231 ? 4.078 14.468 31.027 1.00 32.91 231 THR A C 1
ATOM 1694 O O . THR A 1 231 ? 3.036 15.037 30.701 1.00 32.91 231 THR A O 1
ATOM 1697 N N . GLY A 1 232 ? 4.814 13.802 30.130 1.00 34.06 232 GLY A N 1
ATOM 1698 C CA . GLY A 1 232 ? 4.397 13.606 28.736 1.00 34.06 232 GLY A CA 1
ATOM 1699 C C . GLY A 1 232 ? 3.256 12.593 28.599 1.00 34.06 232 GLY A C 1
ATOM 1700 O O . GLY A 1 232 ? 2.290 12.823 27.861 1.00 34.06 232 GLY A O 1
ATOM 1701 N N . LYS A 1 233 ? 3.335 11.497 29.359 1.00 33.84 233 LYS A N 1
ATOM 1702 C CA . LYS A 1 233 ? 2.316 10.443 29.407 1.00 33.84 233 LYS A CA 1
ATOM 1703 C C . LYS A 1 233 ? 1.060 10.927 30.135 1.00 33.84 233 LYS A C 1
ATOM 1705 O O . LYS A 1 233 ? -0.025 10.872 29.548 1.00 33.84 233 LYS A O 1
ATOM 1710 N N . ASP A 1 234 ? 1.238 11.536 31.309 1.00 32.34 234 ASP A N 1
ATOM 1711 C CA . ASP A 1 234 ? 0.219 12.289 32.045 1.00 32.34 234 ASP A CA 1
ATOM 1712 C C . ASP A 1 234 ? -0.430 13.343 31.153 1.00 32.34 234 ASP A C 1
ATOM 1714 O O . ASP A 1 234 ? -1.642 13.461 31.165 1.00 32.34 234 ASP A O 1
ATOM 1718 N N . MET A 1 235 ? 0.298 14.093 30.317 1.00 31.81 235 MET A N 1
ATOM 1719 C CA . MET A 1 235 ? -0.354 15.053 29.418 1.00 31.81 235 MET A CA 1
ATOM 1720 C C . MET A 1 235 ? -1.269 14.386 28.383 1.00 31.81 235 MET A C 1
ATOM 1722 O O . MET A 1 235 ? -2.240 15.012 27.955 1.00 31.81 235 MET A O 1
ATOM 1726 N N . SER A 1 236 ? -1.011 13.143 27.972 1.00 41.25 236 SER A N 1
ATOM 1727 C CA . SER A 1 236 ? -1.902 12.417 27.059 1.00 41.25 236 SER A CA 1
ATOM 1728 C C . SER A 1 236 ? -3.149 11.889 27.780 1.00 41.25 236 SER A C 1
ATOM 1730 O O . SER A 1 236 ? -4.272 12.150 27.334 1.00 41.25 236 SER A O 1
ATOM 1732 N N . GLU A 1 237 ? -2.974 11.253 28.943 1.00 37.25 237 GLU A N 1
ATOM 1733 C CA . GLU A 1 237 ? -4.077 10.719 29.745 1.00 37.25 237 GLU A CA 1
ATOM 1734 C C . GLU A 1 237 ? -4.880 11.840 30.405 1.00 37.25 237 GLU A C 1
ATOM 1736 O O . GLU A 1 237 ? -6.101 11.805 30.357 1.00 37.25 237 GLU A O 1
ATOM 1741 N N . ALA A 1 238 ? -4.253 12.908 30.894 1.00 42.97 238 ALA A N 1
ATOM 1742 C CA . ALA A 1 238 ? -4.925 14.108 31.382 1.00 42.97 238 ALA A CA 1
ATOM 1743 C C . ALA A 1 238 ? -5.673 14.850 30.270 1.00 42.97 238 ALA A C 1
ATOM 1745 O O . ALA A 1 238 ? -6.738 15.380 30.548 1.00 42.97 238 ALA A O 1
ATOM 1746 N N . ASN A 1 239 ? -5.220 14.875 29.008 1.00 46.97 239 ASN A N 1
ATOM 1747 C CA . ASN A 1 239 ? -6.038 15.454 27.928 1.00 46.97 239 ASN A CA 1
ATOM 1748 C C . ASN A 1 239 ? -7.248 14.574 27.556 1.00 46.97 239 ASN A C 1
ATOM 1750 O O . ASN A 1 239 ? -8.284 15.110 27.155 1.00 46.97 239 ASN A O 1
ATOM 1754 N N . ALA A 1 240 ? -7.157 13.250 27.712 1.00 49.69 240 ALA A N 1
ATOM 1755 C CA . ALA A 1 240 ? -8.302 12.348 27.568 1.00 49.69 240 ALA A CA 1
ATOM 1756 C C . ALA A 1 240 ? -9.264 12.458 28.766 1.00 49.69 240 ALA A C 1
ATOM 1758 O O . ALA A 1 240 ? -10.458 12.694 28.586 1.00 49.69 240 ALA A O 1
ATOM 1759 N N . ASN A 1 241 ? -8.734 12.377 29.985 1.00 56.19 241 ASN A N 1
ATOM 1760 C CA . ASN A 1 241 ? -9.458 12.502 31.245 1.00 56.19 241 ASN A CA 1
ATOM 1761 C C . ASN A 1 241 ? -10.065 13.897 31.416 1.00 56.19 241 ASN A C 1
ATOM 1763 O O . ASN A 1 241 ? -11.148 13.990 31.971 1.00 56.19 241 ASN A O 1
ATOM 1767 N N . ARG A 1 242 ? -9.461 14.963 30.870 1.00 57.25 242 ARG A N 1
ATOM 1768 C CA . ARG A 1 242 ? -10.042 16.317 30.848 1.00 57.25 242 ARG A CA 1
ATOM 1769 C C . ARG A 1 242 ? -11.315 16.376 30.007 1.00 57.25 242 ARG A C 1
ATOM 1771 O O . ARG A 1 242 ? -12.332 16.851 30.492 1.00 57.25 242 ARG A O 1
ATOM 1778 N N . ARG A 1 243 ? -11.304 15.780 28.807 1.00 61.72 243 ARG A N 1
ATOM 1779 C CA . ARG A 1 243 ? -12.516 15.635 27.971 1.00 61.72 243 ARG A CA 1
ATOM 1780 C C . ARG A 1 243 ? -13.597 14.767 28.618 1.00 61.72 243 ARG A C 1
ATOM 1782 O O . ARG A 1 243 ? -14.765 14.906 28.277 1.00 61.72 243 ARG A O 1
ATOM 1789 N N . LEU A 1 244 ? -13.217 13.862 29.521 1.00 70.50 244 LEU A N 1
ATOM 1790 C CA . LEU A 1 244 ? -14.156 13.062 30.310 1.00 70.50 244 LEU A CA 1
ATOM 1791 C C . LEU A 1 244 ? -14.624 13.802 31.575 1.00 70.50 244 LEU A C 1
ATOM 1793 O O . LEU A 1 244 ? -15.779 13.657 31.955 1.00 70.50 244 LEU A O 1
ATOM 1797 N N . SER A 1 245 ? -13.784 14.637 32.195 1.00 66.19 245 SER A N 1
ATOM 1798 C CA . SER A 1 245 ? -14.180 15.502 33.310 1.00 66.19 245 SER A CA 1
ATOM 1799 C C . SER A 1 245 ? -15.080 16.641 32.847 1.00 66.19 245 SER A C 1
ATOM 1801 O O . SER A 1 245 ? -15.940 17.055 33.609 1.00 66.19 245 SER A O 1
ATOM 1803 N N . ASP A 1 246 ? -14.966 17.093 31.592 1.00 71.44 246 ASP A N 1
ATOM 1804 C CA . ASP A 1 246 ? -15.902 18.053 30.993 1.00 71.44 246 ASP A CA 1
ATOM 1805 C C . ASP A 1 246 ? -17.358 17.519 31.053 1.00 71.44 246 ASP A C 1
ATOM 1807 O O . ASP A 1 246 ? -18.280 18.284 31.338 1.00 71.44 246 ASP A O 1
ATOM 1811 N N . LEU A 1 247 ? -17.565 16.195 30.917 1.00 73.94 247 LEU A N 1
ATOM 1812 C CA . LEU A 1 247 ? -18.871 15.527 31.106 1.00 73.94 247 LEU A CA 1
ATOM 1813 C C . LEU A 1 247 ? -19.349 15.508 32.573 1.00 73.94 247 LEU A C 1
ATOM 1815 O O . LEU A 1 247 ? -20.522 15.249 32.827 1.00 73.94 247 LEU A O 1
ATOM 1819 N N . LEU A 1 248 ? -18.455 15.756 33.535 1.00 74.56 248 LEU A N 1
ATOM 1820 C CA . LEU A 1 248 ? -18.750 15.882 34.968 1.00 74.56 248 LEU A CA 1
ATOM 1821 C C . LEU A 1 248 ? -18.809 17.351 35.436 1.00 74.56 248 LEU A C 1
ATOM 1823 O O . LEU A 1 248 ? -19.238 17.599 36.560 1.00 74.56 248 LEU A O 1
ATOM 1827 N N . VAL A 1 249 ? -18.392 18.318 34.605 1.00 71.12 249 VAL A N 1
ATOM 1828 C CA . VAL A 1 249 ? -18.460 19.767 34.889 1.00 71.12 249 VAL A CA 1
ATOM 1829 C C . VAL A 1 249 ? -19.865 20.313 34.637 1.00 71.12 249 VAL A C 1
ATOM 1831 O O . VAL A 1 249 ? -20.414 20.997 35.496 1.00 71.12 249 VAL A O 1
ATOM 1834 N N . GLU A 1 250 ? -20.468 19.966 33.499 1.00 70.00 250 GLU A N 1
ATOM 1835 C CA . GLU A 1 250 ? -21.896 20.185 33.233 1.00 70.00 250 GLU A CA 1
ATOM 1836 C C . GLU A 1 250 ? -22.555 18.863 32.795 1.00 70.00 250 GLU A C 1
ATOM 1838 O O . GLU A 1 250 ? -22.848 18.684 31.609 1.00 70.00 250 GLU A O 1
ATOM 1843 N N . PRO A 1 251 ? -22.778 17.913 33.724 1.00 72.31 251 PRO A N 1
ATOM 1844 C CA . PRO A 1 251 ? -23.453 16.664 33.406 1.00 72.31 251 PRO A CA 1
ATOM 1845 C C . PRO A 1 251 ? -24.900 16.941 32.986 1.00 72.31 251 PRO A C 1
ATOM 1847 O O . PRO A 1 251 ? -25.669 17.586 33.701 1.00 72.31 251 PRO A O 1
ATOM 1850 N N . ARG A 1 252 ? -25.264 16.437 31.807 1.00 76.44 252 ARG A N 1
ATOM 1851 C CA . ARG A 1 252 ? -26.597 16.526 31.201 1.00 76.44 252 ARG A CA 1
ATOM 1852 C C . ARG A 1 252 ? -26.945 15.149 30.648 1.00 76.44 252 ARG A C 1
ATOM 1854 O O . ARG A 1 252 ? -26.088 14.519 30.033 1.00 76.44 252 ARG A O 1
ATOM 1861 N N . GLU A 1 253 ? -28.169 14.680 30.867 1.00 78.94 253 GLU A N 1
ATOM 1862 C CA . GLU A 1 253 ? -28.639 13.450 30.227 1.00 78.94 253 GLU A CA 1
ATOM 1863 C C . GLU A 1 253 ? -29.128 13.783 28.805 1.00 78.94 253 GLU A C 1
ATOM 1865 O O . GLU A 1 253 ? -29.905 14.718 28.606 1.00 78.94 253 GLU A O 1
ATOM 1870 N N . ASP A 1 254 ? -28.649 13.037 27.811 1.00 81.88 254 ASP A N 1
ATOM 1871 C CA . ASP A 1 254 ? -28.943 13.233 26.384 1.00 81.88 254 ASP A CA 1
ATOM 1872 C C . ASP A 1 254 ? -29.083 11.858 25.697 1.00 81.88 254 ASP A C 1
ATOM 1874 O O . ASP A 1 254 ? -29.043 10.799 26.335 1.00 81.88 254 ASP A O 1
ATOM 1878 N N . LEU A 1 255 ? -29.274 11.823 24.382 1.00 82.69 255 LEU A N 1
ATOM 1879 C CA . LEU A 1 255 ? -29.431 10.577 23.639 1.00 82.69 255 LEU A CA 1
ATOM 1880 C C . LEU A 1 255 ? -28.168 9.701 23.703 1.00 82.69 255 LEU A C 1
ATOM 1882 O O . LEU A 1 255 ? -28.308 8.486 23.840 1.00 82.69 255 LEU A O 1
ATOM 1886 N N . ASP A 1 256 ? -26.969 10.289 23.689 1.00 85.44 256 ASP A N 1
ATOM 1887 C CA . ASP A 1 256 ? -25.677 9.596 23.804 1.00 85.44 256 ASP A CA 1
ATOM 1888 C C . ASP A 1 256 ? -25.035 9.664 25.207 1.00 85.44 256 ASP A C 1
ATOM 1890 O O . ASP A 1 256 ? -23.999 9.035 25.425 1.00 85.44 256 ASP A O 1
ATOM 1894 N N . VAL A 1 257 ? -25.651 10.345 26.181 1.00 86.69 257 VAL A N 1
ATOM 1895 C CA . VAL A 1 257 ? -25.184 10.396 27.581 1.00 86.69 257 VAL A CA 1
ATOM 1896 C C . VAL A 1 257 ? -26.292 9.940 28.531 1.00 86.69 257 VAL A C 1
ATOM 1898 O O . VAL A 1 257 ? -27.306 10.609 28.691 1.00 86.69 257 VAL A O 1
ATOM 1901 N N . GLU A 1 258 ? -26.091 8.796 29.181 1.00 90.38 258 GLU A N 1
ATOM 1902 C CA . GLU A 1 258 ? -26.950 8.266 30.246 1.00 90.38 258 GLU A CA 1
ATOM 1903 C C . GLU A 1 258 ? -26.361 8.617 31.620 1.00 90.38 258 GLU A C 1
ATOM 1905 O O . GLU A 1 258 ? -25.162 8.447 31.849 1.00 90.38 258 GLU A O 1
ATOM 1910 N N . VAL A 1 259 ? -27.197 9.033 32.570 1.00 88.62 259 VAL A N 1
ATOM 1911 C CA . VAL A 1 259 ? -26.784 9.360 33.941 1.00 88.62 259 VAL A CA 1
ATOM 1912 C C . VAL A 1 259 ? -27.479 8.424 34.921 1.00 88.62 259 VAL A C 1
ATOM 1914 O O . VAL A 1 259 ? -28.699 8.279 34.891 1.00 88.62 259 VAL A O 1
ATOM 1917 N N . LYS A 1 260 ? -26.729 7.752 35.801 1.00 89.25 260 LYS A N 1
ATOM 1918 C CA . LYS A 1 260 ? -27.305 6.851 36.811 1.00 89.25 260 LYS A CA 1
ATOM 1919 C C . LYS A 1 260 ? -26.606 6.989 38.161 1.00 89.25 260 LYS A C 1
ATOM 1921 O O . LYS A 1 260 ? -25.409 7.268 38.248 1.00 89.25 260 LYS A O 1
ATOM 1926 N N . GLY A 1 261 ? -27.373 6.743 39.224 1.00 89.94 261 GLY A N 1
ATOM 1927 C CA . GLY A 1 261 ? -26.861 6.698 40.591 1.00 89.94 261 GLY A CA 1
ATOM 1928 C C . GLY A 1 261 ? -25.908 5.524 40.817 1.00 89.94 261 GLY A C 1
ATOM 1929 O O . GLY A 1 261 ? -25.517 4.817 39.886 1.00 89.94 261 GLY A O 1
ATOM 1930 N N . TRP A 1 262 ? -25.523 5.298 42.069 1.00 91.31 262 TRP A N 1
ATOM 1931 C CA . TRP A 1 262 ? -24.717 4.129 42.414 1.00 91.31 262 TRP A CA 1
ATOM 1932 C C . TRP A 1 262 ? -25.540 2.847 42.238 1.00 91.31 262 TRP A C 1
ATOM 1934 O O . TRP A 1 262 ? -26.664 2.741 42.728 1.00 91.31 262 TRP A O 1
ATOM 1944 N N . LEU A 1 263 ? -24.978 1.882 41.512 1.00 89.56 263 LEU A N 1
ATOM 1945 C CA . LEU A 1 263 ? -25.614 0.620 41.151 1.00 89.56 263 LEU A CA 1
ATOM 1946 C C . LEU A 1 263 ? -24.762 -0.516 41.711 1.00 89.56 263 LEU A C 1
ATOM 1948 O O . LEU A 1 263 ? -23.616 -0.673 41.311 1.00 89.56 263 LEU A O 1
ATOM 1952 N N . ASP A 1 264 ? -25.311 -1.328 42.612 1.00 89.50 264 ASP A N 1
ATOM 1953 C CA . ASP A 1 264 ? -24.619 -2.533 43.090 1.00 89.50 264 ASP A CA 1
ATOM 1954 C C . ASP A 1 264 ? -24.438 -3.541 41.938 1.00 89.50 264 ASP A C 1
ATOM 1956 O O . ASP A 1 264 ? -25.356 -4.278 41.574 1.00 89.50 264 ASP A O 1
ATOM 1960 N N . LEU A 1 265 ? -23.240 -3.533 41.345 1.00 88.88 265 LEU A N 1
ATOM 1961 C CA . LEU A 1 265 ? -22.825 -4.419 40.257 1.00 88.88 265 LEU A CA 1
ATOM 1962 C C . LEU A 1 265 ? -22.222 -5.742 40.757 1.00 88.88 265 LEU A C 1
ATOM 1964 O O . LEU A 1 265 ? -21.793 -6.556 39.940 1.00 88.88 265 LEU A O 1
ATOM 1968 N N . GLU A 1 266 ? -22.232 -6.015 42.061 1.00 84.94 266 GLU A N 1
ATOM 1969 C CA . GLU A 1 266 ? -21.762 -7.284 42.624 1.00 84.94 266 GLU A CA 1
ATOM 1970 C C . GLU A 1 266 ? -22.930 -8.220 42.933 1.00 84.94 266 GLU A C 1
ATOM 1972 O O . GLU A 1 266 ? -22.974 -9.333 42.402 1.00 84.94 266 GLU A O 1
ATOM 1977 N N . ASN A 1 267 ? -23.919 -7.762 43.699 1.00 84.06 267 ASN A N 1
ATOM 1978 C CA . ASN A 1 267 ? -24.925 -8.630 44.315 1.00 84.06 267 ASN A CA 1
ATOM 1979 C C . ASN A 1 267 ? -26.319 -8.463 43.678 1.00 84.06 267 ASN A C 1
ATOM 1981 O O . ASN A 1 267 ? -27.013 -9.453 43.435 1.00 84.06 267 ASN A O 1
ATOM 1985 N N . SER A 1 268 ? -26.714 -7.243 43.305 1.00 88.44 268 SER A N 1
ATOM 1986 C CA . SER A 1 268 ? -28.021 -6.953 42.705 1.00 88.44 268 SER A CA 1
ATOM 1987 C C . SER A 1 268 ? -28.099 -7.313 41.217 1.00 88.44 268 SER A C 1
ATOM 1989 O O . SER A 1 268 ? -27.567 -6.641 40.327 1.00 88.44 268 SER A O 1
ATOM 1991 N N . GLY A 1 269 ? -28.859 -8.368 40.914 1.00 85.62 269 GLY A N 1
ATOM 1992 C CA . GLY A 1 269 ? -29.220 -8.720 39.539 1.00 85.62 269 GLY A CA 1
ATOM 1993 C C . GLY A 1 269 ? -30.102 -7.673 38.843 1.00 85.62 269 GLY A C 1
ATOM 1994 O O . GLY A 1 269 ? -30.057 -7.564 37.617 1.00 85.62 269 GLY A O 1
ATOM 1995 N N . GLU A 1 270 ? -30.876 -6.888 39.600 1.00 89.25 270 GLU A N 1
ATOM 1996 C CA . GLU A 1 270 ? -31.726 -5.816 39.065 1.00 89.25 270 GLU A CA 1
ATOM 1997 C C . GLU A 1 270 ? -30.895 -4.613 38.625 1.00 89.25 270 GLU A C 1
ATOM 1999 O O . GLU A 1 270 ? -31.074 -4.123 37.513 1.00 89.25 270 GLU A O 1
ATOM 2004 N N . HIS A 1 271 ? -29.908 -4.196 39.422 1.00 91.50 271 HIS A N 1
ATOM 2005 C CA . HIS A 1 271 ? -28.982 -3.129 39.038 1.00 91.50 271 HIS A CA 1
ATOM 2006 C C . HIS A 1 271 ? -28.137 -3.515 37.816 1.00 91.50 271 HIS A C 1
ATOM 2008 O O . HIS A 1 271 ? -27.988 -2.710 36.894 1.00 91.50 271 HIS A O 1
ATOM 2014 N N . LYS A 1 272 ? -27.681 -4.774 37.738 1.00 91.62 272 LYS A N 1
ATOM 2015 C CA . LYS A 1 272 ? -27.031 -5.330 36.536 1.00 91.62 272 LYS A CA 1
ATOM 2016 C C . LYS A 1 272 ? -27.939 -5.278 35.302 1.00 91.62 272 LYS A C 1
ATOM 2018 O O . LYS A 1 272 ? -27.461 -4.947 34.219 1.00 91.62 272 LYS A O 1
ATOM 2023 N N . ALA A 1 273 ? -29.232 -5.580 35.445 1.00 91.44 273 ALA A N 1
ATOM 2024 C CA . ALA A 1 273 ? -30.199 -5.480 34.350 1.00 91.44 273 ALA A CA 1
ATOM 2025 C C . ALA A 1 273 ? -30.478 -4.017 33.950 1.00 91.44 273 ALA A C 1
ATOM 2027 O O . ALA A 1 273 ? -30.544 -3.716 32.760 1.00 91.44 273 ALA A O 1
ATOM 2028 N N . THR A 1 274 ? -30.581 -3.100 34.915 1.00 92.50 274 THR A N 1
ATOM 2029 C CA . THR A 1 274 ? -30.760 -1.659 34.673 1.00 92.50 274 THR A CA 1
ATOM 2030 C C . THR A 1 274 ? -29.577 -1.070 33.908 1.00 92.50 274 THR A C 1
ATOM 2032 O O . THR A 1 274 ? -29.787 -0.399 32.898 1.00 92.50 274 THR A O 1
ATOM 2035 N N . LEU A 1 275 ? -28.339 -1.389 34.306 1.00 93.81 275 LEU A N 1
ATOM 2036 C CA . LEU A 1 275 ? -27.152 -0.987 33.550 1.00 93.81 275 LEU A CA 1
ATOM 2037 C C . LEU A 1 275 ? -27.145 -1.621 32.150 1.00 93.81 275 LEU A C 1
ATOM 2039 O O . LEU A 1 275 ? -26.969 -0.912 31.162 1.00 93.81 275 LEU A O 1
ATOM 2043 N N . ALA A 1 276 ? -27.407 -2.928 32.033 1.00 94.19 276 ALA A N 1
ATOM 2044 C CA . ALA A 1 276 ? -27.465 -3.603 30.736 1.00 94.19 276 ALA A CA 1
ATOM 2045 C C . ALA A 1 276 ? -28.472 -2.950 29.770 1.00 94.19 276 ALA A C 1
ATOM 2047 O O . ALA A 1 276 ? -28.167 -2.793 28.591 1.00 94.19 276 ALA A O 1
ATOM 2048 N N . LYS A 1 277 ? -29.640 -2.513 30.262 1.00 94.62 277 LYS A N 1
ATOM 2049 C CA . LYS A 1 277 ? -30.661 -1.808 29.470 1.00 94.62 277 LYS A CA 1
ATOM 2050 C C . LYS A 1 277 ? -30.124 -0.520 28.838 1.00 94.62 277 LYS A C 1
ATOM 2052 O O . LYS A 1 277 ? -30.350 -0.290 27.651 1.00 94.62 277 LYS A O 1
ATOM 2057 N N . ALA A 1 278 ? -29.386 0.282 29.606 1.00 94.06 278 ALA A N 1
ATOM 2058 C CA . ALA A 1 278 ? -28.747 1.503 29.119 1.00 94.06 278 ALA A CA 1
ATOM 2059 C C . ALA A 1 278 ? -27.635 1.209 28.100 1.00 94.06 278 ALA A C 1
ATOM 2061 O O . ALA A 1 278 ? -27.595 1.827 27.037 1.00 94.06 278 ALA A O 1
ATOM 2062 N N . LEU A 1 279 ? -26.776 0.218 28.376 1.00 95.88 279 LEU A N 1
ATOM 2063 C CA . LEU A 1 279 ? -25.700 -0.190 27.463 1.00 95.88 279 LEU A CA 1
ATOM 2064 C C . LEU A 1 279 ? -26.256 -0.693 26.116 1.00 95.88 279 LEU A C 1
ATOM 2066 O O . LEU A 1 279 ? -25.750 -0.305 25.065 1.00 95.88 279 LEU A O 1
ATOM 2070 N N . LEU A 1 280 ? -27.331 -1.494 26.135 1.00 95.69 280 LEU A N 1
ATOM 2071 C CA . LEU A 1 280 ? -28.054 -1.933 24.932 1.00 95.69 280 LEU A CA 1
ATOM 2072 C C . LEU A 1 280 ? -28.647 -0.743 24.159 1.00 95.69 280 LEU A C 1
ATOM 2074 O O . LEU A 1 280 ? -28.502 -0.668 22.939 1.00 95.69 280 LEU A O 1
ATOM 2078 N N . ALA A 1 281 ? -29.293 0.197 24.857 1.00 94.44 281 ALA A N 1
ATOM 2079 C CA . ALA A 1 281 ? -29.913 1.364 24.237 1.00 94.44 281 ALA A CA 1
ATOM 2080 C C . ALA A 1 281 ? -28.888 2.305 23.586 1.00 94.44 281 ALA A C 1
ATOM 2082 O O . ALA A 1 281 ? -29.112 2.743 22.460 1.00 94.44 281 ALA A O 1
ATOM 2083 N N . LEU A 1 282 ? -27.757 2.580 24.247 1.00 93.94 282 LEU A N 1
ATOM 2084 C CA . LEU A 1 282 ? -26.672 3.411 23.709 1.00 93.94 282 LEU A CA 1
ATOM 2085 C C . LEU A 1 282 ? -25.964 2.737 22.523 1.00 93.94 282 LEU A C 1
ATOM 2087 O O . LEU A 1 282 ? -25.728 3.387 21.504 1.00 93.94 282 LEU A O 1
ATOM 2091 N N . ALA A 1 283 ? -25.706 1.426 22.590 1.00 93.94 283 ALA A N 1
ATOM 2092 C CA . ALA A 1 283 ? -25.164 0.669 21.458 1.00 93.94 283 ALA A CA 1
ATOM 2093 C C . ALA A 1 283 ? -26.076 0.788 20.219 1.00 93.94 283 ALA A C 1
ATOM 2095 O O . ALA A 1 283 ? -25.612 1.131 19.131 1.00 93.94 283 ALA A O 1
ATOM 2096 N N . ASN A 1 284 ? -27.389 0.614 20.399 1.00 93.69 284 ASN A N 1
ATOM 2097 C CA . ASN A 1 284 ? -28.387 0.814 19.344 1.00 93.69 284 ASN A CA 1
ATOM 2098 C C . ASN A 1 284 ? -28.664 2.291 19.005 1.00 93.69 284 ASN A C 1
ATOM 2100 O O . ASN A 1 284 ? -29.327 2.568 18.004 1.00 93.69 284 ASN A O 1
ATOM 2104 N N . HIS A 1 285 ? -28.203 3.258 19.800 1.00 90.31 285 HIS A N 1
ATOM 2105 C CA . HIS A 1 285 ? -28.294 4.676 19.452 1.00 90.31 285 HIS A CA 1
ATOM 2106 C C . HIS A 1 285 ? -27.193 5.063 18.457 1.00 90.31 285 HIS A C 1
ATOM 2108 O O . HIS A 1 285 ? -27.477 5.546 17.359 1.00 90.31 285 HIS A O 1
ATOM 2114 N N . GLY A 1 286 ? -25.948 4.769 18.822 1.00 84.56 286 GLY A N 1
ATOM 2115 C CA . GLY A 1 286 ? -24.759 5.121 18.047 1.00 84.56 286 GLY A CA 1
ATOM 2116 C C . GLY A 1 286 ? -23.455 5.058 18.845 1.00 84.56 286 GLY A C 1
ATOM 2117 O O . GLY A 1 286 ? -22.449 5.588 18.383 1.00 84.56 286 GLY A O 1
ATOM 2118 N N . GLY A 1 287 ? -23.459 4.411 20.015 1.00 90.94 287 GLY A N 1
ATOM 2119 C CA . GLY A 1 287 ? -22.449 4.586 21.056 1.00 90.94 287 GLY A CA 1
ATOM 2120 C C . GLY A 1 287 ? -22.861 5.671 22.054 1.00 90.94 287 GLY A C 1
ATOM 2121 O O . GLY A 1 287 ? -23.972 6.197 21.981 1.00 90.94 287 GLY A O 1
ATOM 2122 N N . GLY A 1 288 ? -21.977 5.974 23.003 1.00 90.62 288 GLY A N 1
ATOM 2123 C CA . GLY A 1 288 ? -22.213 7.008 24.012 1.00 90.62 288 GLY A CA 1
ATOM 2124 C C . GLY A 1 288 ? -21.473 6.763 25.324 1.00 90.62 288 GLY A C 1
ATOM 2125 O O . GLY A 1 288 ? -20.510 5.992 25.375 1.00 90.62 288 GLY A O 1
ATOM 2126 N N . PHE A 1 289 ? -21.948 7.393 26.395 1.00 92.81 289 PHE A N 1
ATOM 2127 C CA . PHE A 1 289 ? -21.385 7.316 27.741 1.00 92.81 289 PHE A CA 1
ATOM 2128 C C . PHE A 1 289 ? -22.464 7.003 28.786 1.00 92.81 289 PHE A C 1
ATOM 2130 O O . PHE A 1 289 ? -23.591 7.480 28.683 1.00 92.81 289 PHE A O 1
ATOM 2137 N N . VAL A 1 290 ? -22.106 6.238 29.820 1.00 92.50 290 VAL A N 1
ATOM 2138 C CA . VAL A 1 290 ? -22.874 6.137 31.071 1.00 92.50 290 VAL A CA 1
ATOM 2139 C C . VAL A 1 290 ? -22.043 6.751 32.192 1.00 92.50 290 VAL A C 1
ATOM 2141 O O . VAL A 1 290 ? -20.923 6.296 32.440 1.00 92.50 290 VAL A O 1
ATOM 2144 N N . LEU A 1 291 ? -22.584 7.765 32.865 1.00 91.75 291 LEU A N 1
ATOM 2145 C CA . LEU A 1 291 ? -21.990 8.403 34.041 1.00 91.75 291 LEU A CA 1
ATOM 2146 C C . LEU A 1 291 ? -22.600 7.782 35.305 1.00 91.75 291 LEU A C 1
ATOM 2148 O O . LEU A 1 291 ? -23.818 7.851 35.492 1.00 91.75 291 LEU A O 1
ATOM 2152 N N . LEU A 1 292 ? -21.776 7.167 36.159 1.00 91.44 292 LEU A N 1
ATOM 2153 C CA . LEU A 1 292 ? -22.234 6.492 37.378 1.00 91.44 292 LEU A CA 1
ATOM 2154 C C . LEU A 1 292 ? -21.966 7.300 38.652 1.00 91.44 292 LEU A C 1
ATOM 2156 O O . LEU A 1 292 ? -20.959 7.997 38.797 1.00 91.44 292 LEU A O 1
ATOM 2160 N N . GLY A 1 293 ? -22.884 7.170 39.608 1.00 88.06 293 GLY A N 1
ATOM 2161 C CA . GLY A 1 293 ? -22.823 7.882 40.882 1.00 88.06 293 GLY A CA 1
ATOM 2162 C C . GLY A 1 293 ? -23.349 9.315 40.837 1.00 88.06 293 GLY A C 1
ATOM 2163 O O . GLY A 1 293 ? -23.004 10.109 41.709 1.00 88.06 293 GLY A O 1
ATOM 2164 N N . LEU A 1 294 ? -24.181 9.648 39.850 1.00 87.00 294 LEU A N 1
ATOM 2165 C CA . LEU A 1 294 ? -24.843 10.947 39.691 1.00 87.00 294 LEU A CA 1
ATOM 2166 C C . LEU A 1 294 ? -26.371 10.769 39.685 1.00 87.00 294 LEU A C 1
ATOM 2168 O O . LEU A 1 294 ? -26.877 9.717 39.306 1.00 87.00 294 LEU A O 1
ATOM 2172 N N . THR A 1 295 ? -27.122 11.783 40.104 1.00 86.56 295 THR A N 1
ATOM 2173 C CA . THR A 1 295 ? -28.592 11.794 40.069 1.00 86.56 295 THR A CA 1
ATOM 2174 C C . THR A 1 295 ? -29.103 13.145 39.593 1.00 86.56 295 THR A C 1
ATOM 2176 O O . THR A 1 295 ? -28.545 14.181 39.944 1.00 86.56 295 THR A O 1
ATOM 2179 N N . GLU A 1 296 ? -30.175 13.140 38.807 1.00 82.62 296 GLU A N 1
ATOM 2180 C CA . GLU A 1 296 ? -30.903 14.357 38.450 1.00 82.62 296 GLU A CA 1
ATOM 2181 C C . GLU A 1 296 ? -31.764 14.834 39.632 1.00 82.62 296 GLU A C 1
ATOM 2183 O O . GLU A 1 296 ? -32.271 14.023 40.413 1.00 82.62 296 GLU A O 1
ATOM 2188 N N . THR A 1 297 ? -31.890 16.154 39.777 1.00 79.00 297 THR A N 1
ATOM 2189 C CA . THR A 1 297 ? -32.755 16.853 40.739 1.00 79.00 297 THR A CA 1
ATOM 2190 C C . THR A 1 297 ? -33.275 18.150 40.110 1.00 79.00 297 THR A C 1
ATOM 2192 O O . THR A 1 297 ? -32.758 18.589 39.082 1.00 79.00 297 THR A O 1
ATOM 2195 N N . ASP A 1 298 ? -34.239 18.818 40.752 1.00 70.75 298 ASP A N 1
ATOM 2196 C CA . ASP A 1 298 ? -34.826 20.084 40.271 1.00 70.75 298 ASP A CA 1
ATOM 2197 C C . ASP A 1 298 ? -33.804 21.229 40.076 1.00 70.75 298 ASP A C 1
ATOM 2199 O O . ASP A 1 298 ? -34.101 22.221 39.411 1.00 70.75 298 ASP A O 1
ATOM 2203 N N . THR A 1 299 ? -32.597 21.115 40.648 1.00 68.75 299 THR A N 1
ATOM 2204 C CA . THR A 1 299 ? -31.496 22.085 40.506 1.00 68.75 299 THR A CA 1
ATOM 2205 C C . THR A 1 299 ? -30.379 21.625 39.558 1.00 68.75 299 THR A C 1
ATOM 2207 O O . THR A 1 299 ? -29.360 22.307 39.448 1.00 68.75 299 THR A O 1
ATOM 2210 N N . GLY A 1 300 ? -30.561 20.500 38.858 1.00 76.94 300 GLY A N 1
ATOM 2211 C CA . GLY A 1 300 ? -29.586 19.899 37.945 1.00 76.94 300 GLY A CA 1
ATOM 2212 C C . GLY A 1 300 ? -29.056 18.546 38.429 1.00 76.94 300 GLY A C 1
ATOM 2213 O O . GLY A 1 300 ? -29.584 17.941 39.365 1.00 76.94 300 GLY A O 1
ATOM 2214 N N . ILE A 1 301 ? -28.008 18.053 37.766 1.00 80.50 301 ILE A N 1
ATOM 2215 C CA . ILE A 1 301 ? -27.408 16.746 38.058 1.00 80.50 301 ILE A CA 1
ATOM 2216 C C . ILE A 1 301 ? -26.314 16.887 39.125 1.00 80.50 301 ILE A C 1
ATOM 2218 O O . ILE A 1 301 ? -25.381 17.675 38.980 1.00 80.50 301 ILE A O 1
ATOM 2222 N N . VAL A 1 302 ? -26.432 16.108 40.202 1.00 82.44 302 VAL A N 1
ATOM 2223 C CA . VAL A 1 302 ? -25.594 16.177 41.412 1.00 82.44 302 VAL A CA 1
ATOM 2224 C C . VAL A 1 302 ? -25.052 14.790 41.802 1.00 82.44 302 VAL A C 1
ATOM 2226 O O . VAL A 1 302 ? -25.599 13.778 41.360 1.00 82.44 302 VAL A O 1
ATOM 2229 N N . PRO A 1 303 ? -24.000 14.684 42.639 1.00 84.19 303 PRO A N 1
ATOM 2230 C CA . PRO A 1 303 ? -23.533 13.398 43.160 1.00 84.19 303 PRO A CA 1
ATOM 2231 C C . PRO A 1 303 ? -24.638 12.614 43.879 1.00 84.19 303 PRO A C 1
ATOM 2233 O O . PRO A 1 303 ? -25.308 13.130 44.773 1.00 84.19 303 PRO A O 1
ATOM 2236 N N . ALA A 1 304 ? -24.821 11.350 43.497 1.00 85.56 304 ALA A N 1
ATOM 2237 C CA . ALA A 1 304 ? -25.850 10.489 44.064 1.00 85.56 304 ALA A CA 1
ATOM 2238 C C . ALA A 1 304 ? -25.504 10.063 45.507 1.00 85.56 304 ALA A C 1
ATOM 2240 O O . ALA A 1 304 ? -24.338 9.754 45.792 1.00 85.56 304 ALA A O 1
ATOM 2241 N N . PRO A 1 305 ? -26.503 9.977 46.409 1.00 81.19 305 PRO A N 1
ATOM 2242 C CA . PRO A 1 305 ? -26.311 9.449 47.757 1.00 81.19 305 PRO A CA 1
ATOM 2243 C C . PRO A 1 305 ? -25.927 7.962 47.727 1.00 81.19 305 PRO A C 1
ATOM 2245 O O . PRO A 1 305 ? -26.163 7.265 46.742 1.00 81.19 305 PRO A O 1
ATOM 2248 N N . ASN A 1 306 ? -25.387 7.462 48.843 1.00 83.69 306 ASN A N 1
ATOM 2249 C CA . ASN A 1 306 ? -24.982 6.060 49.031 1.00 83.69 306 ASN A CA 1
ATOM 2250 C C . ASN A 1 306 ? -23.836 5.601 48.103 1.00 83.69 306 ASN A C 1
ATOM 2252 O O . ASN A 1 306 ? -23.893 4.523 47.510 1.00 83.69 306 ASN A O 1
ATOM 2256 N N . ARG A 1 307 ? -22.770 6.410 47.999 1.00 84.88 307 ARG A N 1
ATOM 2257 C CA . ARG A 1 307 ? -21.516 6.017 47.333 1.00 84.88 307 ARG A CA 1
ATOM 2258 C C . ARG A 1 307 ? -20.919 4.757 47.992 1.00 84.88 307 ARG A C 1
ATOM 2260 O O . ARG A 1 307 ? -20.719 4.779 49.208 1.00 84.88 307 ARG A O 1
ATOM 2267 N N . PRO A 1 308 ? -20.606 3.691 47.231 1.00 86.12 308 PRO A N 1
ATOM 2268 C CA . PRO A 1 308 ? -19.934 2.503 47.757 1.00 86.12 308 PRO A CA 1
ATOM 2269 C C . PRO A 1 308 ? -18.547 2.815 48.350 1.00 86.12 308 PRO A C 1
ATOM 2271 O O . PRO A 1 308 ? -17.909 3.782 47.926 1.00 86.12 308 PRO A O 1
ATOM 2274 N N . PRO A 1 309 ? -18.057 2.008 49.312 1.00 79.88 309 PRO A N 1
ATOM 2275 C CA . PRO A 1 309 ? -16.784 2.262 49.993 1.00 79.88 309 PRO A CA 1
ATOM 2276 C C . PRO A 1 309 ? -15.556 2.073 49.088 1.00 79.88 309 PRO A C 1
ATOM 2278 O O . PRO A 1 309 ? -14.535 2.716 49.317 1.00 79.88 309 PRO A O 1
ATOM 2281 N N . THR A 1 310 ? -15.654 1.233 48.053 1.00 85.25 310 THR A N 1
ATOM 2282 C CA . THR A 1 310 ? -14.647 1.081 46.992 1.00 85.25 310 THR A CA 1
ATOM 2283 C C . THR A 1 310 ? -15.323 1.081 45.616 1.00 85.25 310 THR A C 1
ATOM 2285 O O . THR A 1 310 ? -16.552 1.044 45.521 1.00 85.25 310 THR A O 1
ATOM 2288 N N . LEU A 1 311 ? -14.535 1.167 44.537 1.00 87.38 311 LEU A N 1
ATOM 2289 C CA . LEU A 1 311 ? -15.043 1.211 43.156 1.00 87.38 311 LEU A CA 1
ATOM 2290 C C . LEU A 1 311 ? -14.712 -0.050 42.335 1.00 87.38 311 LEU A C 1
ATOM 2292 O O . LEU A 1 311 ? -14.938 -0.071 41.128 1.00 87.38 311 LEU A O 1
ATOM 2296 N N . ASP A 1 312 ? -14.222 -1.117 42.968 1.00 84.12 312 ASP A N 1
ATOM 2297 C CA . ASP A 1 312 ? -13.735 -2.332 42.288 1.00 84.12 312 ASP A CA 1
ATOM 2298 C C . ASP A 1 312 ? -14.853 -3.059 41.508 1.00 84.12 312 ASP A C 1
ATOM 2300 O O . ASP A 1 312 ? -14.643 -3.563 40.397 1.00 84.12 312 ASP A O 1
ATOM 2304 N N . ALA A 1 313 ? -16.081 -2.989 42.037 1.00 85.06 313 ALA A N 1
ATOM 2305 C CA . ALA A 1 313 ? -17.331 -3.409 41.397 1.00 85.06 313 ALA A CA 1
ATOM 2306 C C . ALA A 1 313 ? -17.596 -2.750 40.025 1.00 85.06 313 ALA A C 1
ATOM 2308 O O . ALA A 1 313 ? -18.358 -3.282 39.218 1.00 85.06 313 ALA A O 1
ATOM 2309 N N . TYR A 1 314 ? -16.975 -1.598 39.749 1.00 91.00 314 TYR A N 1
ATOM 2310 C CA . TYR A 1 314 ? -17.099 -0.831 38.505 1.00 91.00 314 TYR A CA 1
ATOM 2311 C C . TYR A 1 314 ? -15.880 -1.004 37.581 1.00 91.00 314 TYR A C 1
ATOM 2313 O O . TYR A 1 314 ? -15.617 -0.175 36.712 1.00 91.00 314 TYR A O 1
ATOM 2321 N N . SER A 1 315 ? -15.122 -2.089 37.749 1.00 91.19 315 SER A N 1
ATOM 2322 C CA . SER A 1 315 ? -14.040 -2.474 36.839 1.00 91.19 315 SER A CA 1
ATOM 2323 C C . SER A 1 315 ? -14.525 -2.737 35.404 1.00 91.19 315 SER A C 1
ATOM 2325 O O . SER A 1 315 ? -15.686 -3.074 35.146 1.00 91.19 315 SER A O 1
ATOM 2327 N N . GLN A 1 316 ? -13.602 -2.625 34.440 1.00 90.69 316 GLN A N 1
ATOM 2328 C CA . GLN A 1 316 ? -13.893 -2.906 33.031 1.00 90.69 316 GLN A CA 1
ATOM 2329 C C . GLN A 1 316 ? -14.393 -4.344 32.819 1.00 90.69 316 GLN A C 1
ATOM 2331 O O . GLN A 1 316 ? -15.285 -4.563 31.997 1.00 90.69 316 GLN A O 1
ATOM 2336 N N . ASP A 1 317 ? -13.878 -5.310 33.577 1.00 89.75 317 ASP A N 1
ATOM 2337 C CA . ASP A 1 317 ? -14.267 -6.715 33.449 1.00 89.75 317 ASP A CA 1
ATOM 2338 C C . ASP A 1 317 ? -15.654 -6.988 34.047 1.00 89.75 317 ASP A C 1
ATOM 2340 O O . ASP A 1 317 ? -16.432 -7.738 33.456 1.00 89.75 317 ASP A O 1
ATOM 2344 N N . ALA A 1 318 ? -16.029 -6.315 35.143 1.00 91.00 318 ALA A N 1
ATOM 2345 C CA . ALA A 1 318 ? -17.385 -6.389 35.692 1.00 91.00 318 ALA A CA 1
ATOM 2346 C C . ALA A 1 318 ? -18.430 -5.870 34.686 1.00 91.00 318 ALA A C 1
ATOM 2348 O O . ALA A 1 318 ? -19.429 -6.543 34.411 1.00 91.00 318 ALA A O 1
ATOM 2349 N N . VAL A 1 319 ? -18.174 -4.711 34.067 1.00 93.25 319 VAL A N 1
ATOM 2350 C CA . VAL A 1 319 ? -19.071 -4.124 33.057 1.00 93.25 319 VAL A CA 1
ATOM 2351 C C . VAL A 1 319 ? -19.148 -4.992 31.795 1.00 93.25 319 VAL A C 1
ATOM 2353 O O . VAL A 1 319 ? -20.247 -5.264 31.307 1.00 93.25 319 VAL A O 1
ATOM 2356 N N . ASN A 1 320 ? -18.024 -5.501 31.285 1.00 93.81 320 ASN A N 1
ATOM 2357 C CA . ASN A 1 320 ? -18.043 -6.380 30.110 1.00 93.81 320 ASN A CA 1
ATOM 2358 C C . ASN A 1 320 ? -18.643 -7.763 30.410 1.00 93.81 320 ASN A C 1
ATOM 2360 O O . ASN A 1 320 ? -19.320 -8.329 29.552 1.00 93.81 320 ASN A O 1
ATOM 2364 N N . GLY A 1 321 ? -18.522 -8.273 31.639 1.00 92.50 321 GLY A N 1
ATOM 2365 C CA . GLY A 1 321 ? -19.245 -9.461 32.103 1.00 92.50 321 GLY A CA 1
ATOM 2366 C C . GLY A 1 321 ? -20.769 -9.279 32.084 1.00 92.50 321 GLY A C 1
ATOM 2367 O O . GLY A 1 321 ? -21.501 -10.204 31.716 1.00 92.50 321 GLY A O 1
ATOM 2368 N N . ILE A 1 322 ? -21.264 -8.074 32.396 1.00 93.38 322 ILE A N 1
ATOM 2369 C CA . ILE A 1 322 ? -22.682 -7.709 32.241 1.00 93.38 322 ILE A CA 1
ATOM 2370 C C . ILE A 1 322 ? -23.072 -7.706 30.754 1.00 93.38 322 ILE A C 1
ATOM 2372 O O . ILE A 1 322 ? -24.067 -8.344 30.402 1.00 93.38 322 ILE A O 1
ATOM 2376 N N . VAL A 1 323 ? -22.281 -7.083 29.869 1.00 95.12 323 VAL A N 1
ATOM 2377 C CA . VAL A 1 323 ? -22.560 -7.075 28.416 1.00 95.12 323 VAL A CA 1
ATOM 2378 C C . VAL A 1 323 ? -22.564 -8.495 27.839 1.00 95.12 323 VAL A C 1
ATOM 2380 O O . VAL A 1 323 ? -23.546 -8.894 27.220 1.00 95.12 323 VAL A O 1
ATOM 2383 N N . GLN A 1 324 ? -21.551 -9.317 28.118 1.00 93.81 324 GLN A N 1
ATOM 2384 C CA . GLN A 1 324 ? -21.454 -10.712 27.659 1.00 93.81 324 GLN A CA 1
ATOM 2385 C C . GLN A 1 324 ? -22.634 -11.594 28.129 1.00 93.81 324 GLN A C 1
ATOM 2387 O O . GLN A 1 324 ? -23.020 -12.567 27.460 1.00 93.81 324 GLN A O 1
ATOM 2392 N N . SER A 1 325 ? -23.227 -11.239 29.274 1.00 92.19 325 SER A N 1
ATOM 2393 C CA . SER A 1 325 ? -24.395 -11.906 29.853 1.00 92.19 325 SER A CA 1
ATOM 2394 C C . SER A 1 325 ? -25.734 -11.447 29.265 1.00 92.19 325 SER A C 1
ATOM 2396 O O . SER A 1 325 ? -26.678 -12.238 29.242 1.00 92.19 325 SER A O 1
ATOM 2398 N N . PHE A 1 326 ? -25.848 -10.188 28.829 1.00 94.06 326 PHE A N 1
ATOM 2399 C CA . PHE A 1 326 ? -27.123 -9.569 28.438 1.00 94.06 326 PHE A CA 1
ATOM 2400 C C . PHE A 1 326 ? -27.224 -9.137 26.970 1.00 94.06 326 PHE A C 1
ATOM 2402 O O . PHE A 1 326 ? -28.345 -8.914 26.529 1.00 94.06 326 PHE A O 1
ATOM 2409 N N . ALA A 1 327 ? -26.139 -9.040 26.203 1.00 95.50 327 ALA A N 1
ATOM 2410 C CA . ALA A 1 327 ? -26.150 -8.557 24.820 1.00 95.50 327 ALA A CA 1
ATOM 2411 C C . ALA A 1 327 ? -25.926 -9.670 23.784 1.00 95.50 327 ALA A C 1
ATOM 2413 O O . ALA A 1 327 ? -25.131 -10.592 23.981 1.00 95.50 327 ALA A O 1
ATOM 2414 N N . GLU A 1 328 ? -26.631 -9.561 22.660 1.00 93.56 328 GLU A N 1
ATOM 2415 C CA . GLU A 1 328 ? -26.491 -10.419 21.487 1.00 93.56 328 GLU A CA 1
ATOM 2416 C C . GLU A 1 328 ? -26.554 -9.566 20.195 1.00 93.56 328 GLU A C 1
ATOM 2418 O O . GLU A 1 328 ? -27.607 -8.992 19.898 1.00 93.56 328 GLU A O 1
ATOM 2423 N N . PRO A 1 329 ? -25.464 -9.486 19.404 1.00 94.44 329 PRO A N 1
ATOM 2424 C CA . PRO A 1 329 ? -24.106 -9.926 19.740 1.00 94.44 329 PRO A CA 1
ATOM 2425 C C . PRO A 1 329 ? -23.510 -9.128 20.922 1.00 94.44 329 PRO A C 1
ATOM 2427 O O . PRO A 1 329 ? -23.937 -8.004 21.185 1.00 94.44 329 PRO A O 1
ATOM 2430 N N . PRO A 1 330 ? -22.527 -9.688 21.648 1.00 93.44 330 PRO A N 1
ATOM 2431 C CA . PRO A 1 330 ? -21.797 -8.950 22.674 1.00 93.44 330 PRO A CA 1
ATOM 2432 C C . PRO A 1 330 ? -20.871 -7.893 22.051 1.00 93.44 330 PRO A C 1
ATOM 2434 O O . PRO A 1 330 ? -20.454 -8.009 20.898 1.00 93.44 330 PRO A O 1
ATOM 2437 N N . PHE A 1 331 ? -20.524 -6.877 22.837 1.00 92.94 331 PHE A N 1
ATOM 2438 C CA . PHE A 1 331 ? -19.620 -5.787 22.464 1.00 92.94 331 PHE A CA 1
ATOM 2439 C C . PHE A 1 331 ? -18.736 -5.391 23.657 1.00 92.94 331 PHE A C 1
ATOM 2441 O O . PHE A 1 331 ? -19.019 -5.787 24.786 1.00 92.94 331 PHE A O 1
ATOM 2448 N N . HIS A 1 332 ? -17.671 -4.617 23.417 1.00 91.75 332 HIS A N 1
ATOM 2449 C CA . HIS A 1 332 ? -16.703 -4.241 24.457 1.00 91.75 332 HIS A CA 1
ATOM 2450 C C . HIS A 1 332 ? -16.841 -2.775 24.883 1.00 91.75 332 HIS A C 1
ATOM 2452 O O . HIS A 1 332 ? -16.651 -1.869 24.071 1.00 91.75 332 HIS A O 1
ATOM 2458 N N . CYS A 1 333 ? -17.126 -2.538 26.160 1.00 91.56 333 CYS A N 1
ATOM 2459 C CA . CYS A 1 333 ? -17.103 -1.221 26.793 1.00 91.56 333 CYS A CA 1
ATOM 2460 C C . CYS A 1 333 ? -15.726 -0.909 27.392 1.00 91.56 333 CYS A C 1
ATOM 2462 O O . CYS A 1 333 ? -15.070 -1.781 27.963 1.00 91.56 333 CYS A O 1
ATOM 2464 N N . THR A 1 334 ? -15.323 0.362 27.351 1.00 91.88 334 THR A N 1
ATOM 2465 C CA . THR A 1 334 ? -14.191 0.863 28.152 1.00 91.88 334 THR A CA 1
ATOM 2466 C C . THR A 1 334 ? -14.722 1.538 29.409 1.00 91.88 334 THR A C 1
ATOM 2468 O O . THR A 1 334 ? -15.714 2.260 29.322 1.00 91.88 334 THR A O 1
ATOM 2471 N N . VAL A 1 335 ? -14.067 1.350 30.556 1.00 91.50 335 VAL A N 1
ATOM 2472 C CA . VAL A 1 335 ? -14.448 2.016 31.813 1.00 91.50 335 VAL A CA 1
ATOM 2473 C C . VAL A 1 335 ? -13.272 2.818 32.351 1.00 91.50 335 VAL A C 1
ATOM 2475 O O . VAL A 1 335 ? -12.154 2.311 32.402 1.00 91.50 335 VAL A O 1
ATOM 2478 N N . GLN A 1 336 ? -13.514 4.075 32.718 1.00 89.06 336 GLN A N 1
ATOM 2479 C CA . GLN A 1 336 ? -12.501 5.001 33.226 1.00 89.06 336 GLN A CA 1
ATOM 2480 C C . GLN A 1 336 ? -13.036 5.690 34.487 1.00 89.06 336 GLN A C 1
ATOM 2482 O O . GLN A 1 336 ? -14.163 6.180 34.493 1.00 89.06 336 GLN A O 1
ATOM 2487 N N . HIS A 1 337 ? -12.238 5.726 35.555 1.00 89.31 337 HIS A N 1
ATOM 2488 C CA . HIS A 1 337 ? -12.578 6.433 36.790 1.00 89.31 337 HIS A CA 1
ATOM 2489 C C . HIS A 1 337 ? -12.030 7.859 36.723 1.00 89.31 337 HIS A C 1
ATOM 2491 O O . HIS A 1 337 ? -10.824 8.046 36.587 1.00 89.31 337 HIS A O 1
ATOM 2497 N N . VAL A 1 338 ? -12.913 8.857 36.786 1.00 85.00 338 VAL A N 1
ATOM 2498 C CA . VAL A 1 338 ? -12.574 10.267 36.540 1.00 85.00 338 VAL A CA 1
ATOM 2499 C C . VAL A 1 338 ? -13.053 11.124 37.707 1.00 85.00 338 VAL A C 1
ATOM 2501 O O . VAL A 1 338 ? -14.158 10.926 38.210 1.00 85.00 338 VAL A O 1
ATOM 2504 N N . ALA A 1 339 ? -12.219 12.063 38.158 1.00 82.56 339 ALA A N 1
ATOM 2505 C CA . ALA A 1 339 ? -12.583 13.009 39.207 1.00 82.56 339 ALA A CA 1
ATOM 2506 C C . ALA A 1 339 ? -13.555 14.069 38.662 1.00 82.56 339 ALA A C 1
ATOM 2508 O O . ALA A 1 339 ? -13.287 14.702 37.638 1.00 82.56 339 ALA A O 1
ATOM 2509 N N . GLY A 1 340 ? -14.688 14.250 39.341 1.00 75.69 340 GLY A N 1
ATOM 2510 C CA . GLY A 1 340 ? -15.607 15.360 39.089 1.00 75.69 340 GLY A CA 1
ATOM 2511 C C . GLY A 1 340 ? -15.154 16.667 39.763 1.00 75.69 340 GLY A C 1
ATOM 2512 O O . GLY A 1 340 ? -14.177 16.669 40.513 1.00 75.69 340 GLY A O 1
ATOM 2513 N N . PRO A 1 341 ? -15.891 17.779 39.579 1.00 70.62 341 PRO A N 1
ATOM 2514 C CA . PRO A 1 341 ? -15.567 19.087 40.171 1.00 70.62 341 PRO A CA 1
ATOM 2515 C C . PRO A 1 341 ? -15.484 19.115 41.707 1.00 70.62 341 PRO A C 1
ATOM 2517 O O . PRO A 1 341 ? -14.941 20.056 42.278 1.00 70.62 341 PRO A O 1
ATOM 2520 N N . SER A 1 342 ? -16.036 18.101 42.376 1.00 72.56 342 SER A N 1
ATOM 2521 C CA . SER A 1 342 ? -16.001 17.891 43.829 1.00 72.56 342 SER A CA 1
ATOM 2522 C C . SER A 1 342 ? -14.859 16.975 44.303 1.00 72.56 342 SER A C 1
ATOM 2524 O O . SER A 1 342 ? -14.888 16.524 45.445 1.00 72.56 342 SER A O 1
ATOM 2526 N N . ASP A 1 343 ? -13.896 16.655 43.429 1.00 74.81 343 ASP A N 1
ATOM 2527 C CA . ASP A 1 343 ? -12.803 15.683 43.638 1.00 74.81 343 ASP A CA 1
ATOM 2528 C C . ASP A 1 343 ? -13.284 14.246 43.963 1.00 74.81 343 ASP A C 1
ATOM 2530 O O . ASP A 1 343 ? -12.576 13.396 44.503 1.00 74.81 343 ASP A O 1
ATOM 2534 N N . VAL A 1 344 ? -14.535 13.944 43.605 1.00 82.25 344 VAL A N 1
ATOM 2535 C CA . VAL A 1 344 ? -15.136 12.612 43.727 1.00 82.25 344 VAL A CA 1
ATOM 2536 C C . VAL A 1 344 ? -14.856 11.815 42.454 1.00 82.25 344 VAL A C 1
ATOM 2538 O O . VAL A 1 344 ? -15.227 12.239 41.362 1.00 82.25 344 VAL A O 1
ATOM 2541 N N . LEU A 1 345 ? -14.240 10.634 42.580 1.00 87.00 345 LEU A N 1
ATOM 2542 C CA . LEU A 1 345 ? -14.092 9.695 41.459 1.00 87.00 345 LEU A CA 1
ATOM 2543 C C . LEU A 1 345 ? -15.441 9.065 41.078 1.00 87.00 345 LEU A C 1
ATOM 2545 O O . LEU A 1 345 ? -16.057 8.373 41.901 1.00 87.00 345 LEU A O 1
ATOM 2549 N N . HIS A 1 346 ? -15.833 9.252 39.819 1.00 88.06 346 HIS A N 1
ATOM 2550 C CA . HIS A 1 346 ? -17.003 8.669 39.165 1.00 88.06 346 HIS A CA 1
ATOM 2551 C C . HIS A 1 346 ? -16.576 7.652 38.089 1.00 88.06 346 HIS A C 1
ATOM 2553 O O . HIS A 1 346 ? -15.681 7.957 37.294 1.00 88.06 346 HIS A O 1
ATOM 2559 N N . PRO A 1 347 ? -17.192 6.456 38.015 1.00 91.88 347 PRO A N 1
ATOM 2560 C CA . PRO A 1 347 ? -17.015 5.554 36.881 1.00 91.88 347 PRO A CA 1
ATOM 2561 C C . PRO A 1 347 ? -17.730 6.099 35.637 1.00 91.88 347 PRO A C 1
ATOM 2563 O O . PRO A 1 347 ? -18.935 6.360 35.665 1.00 91.88 347 PRO A O 1
ATOM 2566 N N . ILE A 1 348 ? -16.998 6.228 34.532 1.00 92.56 348 ILE A N 1
ATOM 2567 C CA . ILE A 1 348 ? -17.528 6.576 33.212 1.00 92.56 348 ILE A CA 1
ATOM 2568 C C . ILE A 1 348 ? -17.363 5.369 32.290 1.00 92.56 348 ILE A C 1
ATOM 2570 O O . ILE A 1 348 ? -16.245 4.918 32.034 1.00 92.56 348 ILE A O 1
ATOM 2574 N N . ILE A 1 349 ? -18.478 4.852 31.774 1.00 93.62 349 ILE A N 1
ATOM 2575 C CA . ILE A 1 349 ? -18.503 3.723 30.838 1.00 93.62 349 ILE A CA 1
ATOM 2576 C C . ILE A 1 349 ? -18.698 4.264 29.423 1.00 93.62 349 ILE A C 1
ATOM 2578 O O . ILE A 1 349 ? -19.754 4.809 29.115 1.00 93.62 349 ILE A O 1
ATOM 2582 N N . ARG A 1 350 ? -17.720 4.071 28.536 1.00 92.62 350 ARG A N 1
ATOM 2583 C CA . ARG A 1 350 ? -17.845 4.372 27.104 1.00 92.62 350 ARG A CA 1
ATOM 2584 C C . ARG A 1 350 ? -18.419 3.165 26.361 1.00 92.62 350 ARG A C 1
ATOM 2586 O O . ARG A 1 350 ? -17.814 2.091 26.357 1.00 92.62 350 ARG A O 1
ATOM 2593 N N . VAL A 1 351 ? -19.559 3.368 25.707 1.00 93.62 351 VAL A N 1
ATOM 2594 C CA . VAL A 1 351 ? -20.280 2.374 24.901 1.00 93.62 351 VAL A CA 1
ATOM 2595 C C . VAL A 1 351 ? -19.890 2.526 23.425 1.00 93.62 351 VAL A C 1
ATOM 2597 O O . VAL A 1 351 ? -19.990 3.633 22.890 1.00 93.62 351 VAL A O 1
ATOM 2600 N N . PRO A 1 352 ? -19.455 1.455 22.734 1.00 89.00 352 PRO A N 1
ATOM 2601 C CA . PRO A 1 352 ? -19.128 1.520 21.313 1.00 89.00 352 PRO A CA 1
ATOM 2602 C C . PRO A 1 352 ? -20.386 1.678 20.450 1.00 89.00 352 PRO A C 1
ATOM 2604 O O . PRO A 1 352 ? -21.439 1.117 20.755 1.00 89.00 352 PRO A O 1
ATOM 2607 N N . GLY A 1 353 ? -20.249 2.405 19.342 1.00 87.56 353 GLY A N 1
ATOM 2608 C CA . GLY A 1 353 ? -21.263 2.537 18.296 1.00 87.56 353 GLY A CA 1
ATOM 2609 C C . GLY A 1 353 ? -20.985 1.681 17.061 1.00 87.56 353 GLY A C 1
ATOM 2610 O O . GLY A 1 353 ? -20.125 0.805 17.075 1.00 87.56 353 GLY A O 1
ATOM 2611 N N . GLY A 1 354 ? -21.689 1.977 15.963 1.00 84.75 354 GLY A N 1
ATOM 2612 C CA . GLY A 1 354 ? -21.408 1.385 14.646 1.00 84.75 354 GLY A CA 1
ATOM 2613 C C . GLY A 1 354 ? -21.810 -0.087 14.491 1.00 84.75 354 GLY A C 1
ATOM 2614 O O . GLY A 1 354 ? -21.255 -0.792 13.650 1.00 84.75 354 GLY A O 1
ATOM 2615 N N . HIS A 1 355 ? -22.758 -0.577 15.294 1.00 88.81 355 HIS A N 1
ATOM 2616 C CA . HIS A 1 355 ? -23.157 -1.987 15.273 1.00 88.81 355 HIS A CA 1
ATOM 2617 C C . HIS A 1 355 ? -23.890 -2.367 13.984 1.00 88.81 355 HIS A C 1
ATOM 2619 O O . HIS A 1 355 ? -24.896 -1.769 13.605 1.00 88.81 355 HIS A O 1
ATOM 2625 N N . ARG A 1 356 ? -23.401 -3.422 13.325 1.00 85.56 356 ARG A N 1
ATOM 2626 C CA . ARG A 1 356 ? -23.900 -3.917 12.027 1.00 85.56 356 ARG A CA 1
ATOM 2627 C C . ARG A 1 356 ? -25.236 -4.670 12.114 1.00 85.56 356 ARG A C 1
ATOM 2629 O O . ARG A 1 356 ? -25.775 -5.101 11.096 1.00 85.56 356 ARG A O 1
ATOM 2636 N N . VAL A 1 357 ? -25.758 -4.879 13.317 1.00 91.62 357 VAL A N 1
ATOM 2637 C CA . VAL A 1 357 ? -27.077 -5.460 13.606 1.00 91.62 357 VAL A CA 1
ATOM 2638 C C . VAL A 1 357 ? -27.655 -4.784 14.849 1.00 91.62 357 VAL A C 1
ATOM 2640 O O . VAL A 1 357 ? -26.869 -4.355 15.695 1.00 91.62 357 VAL A O 1
ATOM 2643 N N . PRO A 1 358 ? -28.991 -4.734 15.006 1.00 94.94 358 PRO A N 1
ATOM 2644 C CA . PRO A 1 358 ? -29.606 -4.381 16.277 1.00 94.94 358 PRO A CA 1
ATOM 2645 C C . PRO A 1 358 ? -29.110 -5.319 17.378 1.00 94.94 358 PRO A C 1
ATOM 2647 O O . PRO A 1 358 ? -29.275 -6.541 17.282 1.00 94.94 358 PRO A O 1
ATOM 2650 N N . ILE A 1 359 ? -28.510 -4.747 18.418 1.00 96.00 359 ILE A N 1
ATOM 2651 C CA . ILE A 1 359 ? -28.107 -5.481 19.610 1.00 96.00 359 ILE A CA 1
ATOM 2652 C C . ILE A 1 359 ? -29.371 -5.773 20.418 1.00 96.00 359 ILE A C 1
ATOM 2654 O O . ILE A 1 359 ? -30.071 -4.855 20.858 1.00 96.00 359 ILE A O 1
ATOM 2658 N N . ARG A 1 360 ? -29.674 -7.054 20.616 1.00 95.25 360 ARG A N 1
ATOM 2659 C CA . ARG A 1 360 ? -30.828 -7.496 21.407 1.00 95.25 360 ARG A CA 1
ATOM 2660 C C . ARG A 1 360 ? -30.403 -7.965 22.790 1.00 95.25 360 ARG A C 1
ATOM 2662 O O . ARG A 1 360 ? -29.258 -8.357 23.015 1.00 95.25 360 ARG A O 1
ATOM 2669 N N . ALA A 1 361 ? -31.360 -7.979 23.704 1.00 94.81 361 ALA A N 1
ATOM 2670 C CA . ALA A 1 361 ? -31.216 -8.612 24.997 1.00 94.81 361 ALA A CA 1
ATOM 2671 C C . ALA A 1 361 ? -31.138 -10.141 24.845 1.00 94.81 361 ALA A C 1
ATOM 2673 O O . ALA A 1 361 ? -32.088 -10.797 24.425 1.00 94.81 361 ALA A O 1
ATOM 2674 N N . LYS A 1 362 ? -30.008 -10.727 25.231 1.00 93.31 362 LYS A N 1
ATOM 2675 C CA . LYS A 1 362 ? -29.730 -12.172 25.197 1.00 93.31 362 LYS A CA 1
ATOM 2676 C C . LYS A 1 362 ? -30.540 -12.973 26.225 1.00 93.31 362 LYS A C 1
ATOM 2678 O O . LYS A 1 362 ? -30.728 -14.175 26.067 1.00 93.31 362 LYS A O 1
ATOM 2683 N N . ARG A 1 363 ? -31.003 -12.315 27.295 1.00 90.25 363 ARG A N 1
ATOM 2684 C CA . ARG A 1 363 ? -31.786 -12.906 28.392 1.00 90.25 363 ARG A CA 1
ATOM 2685 C C . ARG A 1 363 ? -32.687 -11.871 29.063 1.00 90.25 363 ARG A C 1
ATOM 2687 O O . ARG A 1 363 ? -32.397 -10.677 29.022 1.00 90.25 363 ARG A O 1
ATOM 2694 N N . THR A 1 364 ? -33.717 -12.348 29.749 1.00 88.31 364 THR A N 1
ATOM 2695 C CA . THR A 1 364 ? -34.546 -11.550 30.663 1.00 88.31 364 THR A CA 1
ATOM 2696 C C . THR A 1 364 ? -33.776 -11.236 31.958 1.00 88.31 364 THR A C 1
ATOM 2698 O O . THR A 1 364 ? -32.990 -12.057 32.434 1.00 88.31 364 THR A O 1
ATOM 2701 N N . GLY A 1 365 ? -33.968 -10.040 32.519 1.00 81.75 365 GLY A N 1
ATOM 2702 C CA . GLY A 1 365 ? -33.451 -9.644 33.836 1.00 81.75 365 GLY A CA 1
ATOM 2703 C C . GLY A 1 365 ? -34.410 -10.000 34.984 1.00 81.75 365 GLY A C 1
ATOM 2704 O O . GLY A 1 365 ? -35.559 -10.369 34.729 1.00 81.75 365 GLY A O 1
ATOM 2705 N N . PRO A 1 366 ? -33.989 -9.879 36.256 1.00 78.75 366 PRO A N 1
ATOM 2706 C CA . PRO A 1 366 ? -34.889 -10.107 37.386 1.00 78.75 366 PRO A CA 1
ATOM 2707 C C . PRO A 1 366 ? -36.112 -9.174 37.349 1.00 78.75 366 PRO A C 1
ATOM 2709 O O . PRO A 1 366 ? -36.105 -8.131 36.691 1.00 78.75 366 PRO A O 1
ATOM 2712 N N . GLY A 1 367 ? -37.205 -9.608 37.977 1.00 63.41 367 GLY A N 1
ATOM 2713 C CA . GLY A 1 367 ? -38.490 -8.901 37.954 1.00 63.41 367 GLY A CA 1
ATOM 2714 C C . GLY A 1 367 ? -39.239 -8.916 36.609 1.00 63.41 367 GLY A C 1
ATOM 2715 O O . GLY A 1 367 ? -40.352 -8.406 36.549 1.00 63.41 367 GLY A O 1
ATOM 2716 N N . ASN A 1 368 ? -38.677 -9.484 35.528 1.00 61.38 368 ASN A N 1
ATOM 2717 C CA . ASN A 1 368 ? -39.287 -9.618 34.184 1.00 61.38 368 ASN A CA 1
ATOM 2718 C C . ASN A 1 368 ? -39.667 -8.291 33.464 1.00 61.38 368 ASN A C 1
ATOM 2720 O O . ASN A 1 368 ? -40.091 -8.300 32.307 1.00 61.38 368 ASN A O 1
ATOM 2724 N N . ALA A 1 369 ? -39.493 -7.141 34.124 1.00 67.19 369 ALA A N 1
ATOM 2725 C CA . ALA A 1 369 ? -39.878 -5.814 33.631 1.00 67.19 369 ALA A CA 1
ATOM 2726 C C . ALA A 1 369 ? -38.691 -4.939 33.178 1.00 67.19 369 ALA A C 1
ATOM 2728 O O . ALA A 1 369 ? -38.864 -4.038 32.356 1.00 67.19 369 ALA A O 1
ATOM 2729 N N . ILE A 1 370 ? -37.479 -5.179 33.698 1.00 81.25 370 ILE A N 1
ATOM 2730 C CA . ILE A 1 370 ? -36.318 -4.312 33.431 1.00 81.25 370 ILE A CA 1
ATOM 2731 C C . ILE A 1 370 ? -35.767 -4.576 32.022 1.00 81.25 370 ILE A C 1
ATOM 2733 O O . ILE A 1 370 ? -35.826 -3.696 31.163 1.00 81.25 370 ILE A O 1
ATOM 2737 N N . VAL A 1 371 ? -35.285 -5.796 31.775 1.00 88.56 371 VAL A N 1
ATOM 2738 C CA . VAL A 1 371 ? -34.789 -6.283 30.476 1.00 88.56 371 VAL A CA 1
ATOM 2739 C C . VAL A 1 371 ? -35.549 -7.558 30.123 1.00 88.56 371 VAL A C 1
ATOM 2741 O O . VAL A 1 371 ? -35.703 -8.424 30.981 1.00 88.56 371 VAL A O 1
ATOM 2744 N N . GLN A 1 372 ? -36.003 -7.689 28.879 1.00 90.62 372 GLN A N 1
ATOM 2745 C CA . GLN A 1 372 ? -36.758 -8.842 28.377 1.00 90.62 372 GLN A CA 1
ATOM 2746 C C . GLN A 1 372 ? -35.978 -9.548 27.267 1.00 90.62 372 GLN A C 1
ATOM 2748 O O . GLN A 1 372 ? -35.381 -8.890 26.422 1.00 90.62 372 GLN A O 1
ATOM 2753 N N . MET A 1 373 ? -35.970 -10.882 27.256 1.00 90.62 373 MET A N 1
ATOM 2754 C CA . MET A 1 373 ? -35.255 -11.666 26.244 1.00 90.62 373 MET A CA 1
ATOM 2755 C C . MET A 1 373 ? -35.715 -11.329 24.814 1.00 90.62 373 MET A C 1
ATOM 2757 O O . MET A 1 373 ? -36.898 -11.143 24.550 1.00 90.62 373 MET A O 1
ATOM 2761 N N . HIS A 1 374 ? -34.746 -11.235 23.905 1.00 91.38 374 HIS A N 1
ATOM 2762 C CA . HIS A 1 374 ? -34.848 -10.788 22.512 1.00 91.38 374 HIS A CA 1
ATOM 2763 C C . HIS A 1 374 ? -35.366 -9.356 22.280 1.00 91.38 374 HIS A C 1
ATOM 2765 O O . HIS A 1 374 ? -35.392 -8.916 21.130 1.00 91.38 374 HIS A O 1
ATOM 2771 N N . ALA A 1 375 ? -35.697 -8.591 23.326 1.00 92.81 375 ALA A N 1
ATOM 2772 C CA . ALA A 1 375 ? -36.047 -7.183 23.179 1.00 92.81 375 ALA A CA 1
ATOM 2773 C C . ALA A 1 375 ? -34.847 -6.354 22.691 1.00 92.81 375 ALA A C 1
ATOM 2775 O O . ALA A 1 375 ? -33.708 -6.553 23.116 1.00 92.81 375 ALA A O 1
ATOM 2776 N N . VAL A 1 376 ? -35.116 -5.396 21.811 1.00 95.12 376 VAL A N 1
ATOM 2777 C CA . VAL A 1 376 ? -34.153 -4.400 21.331 1.00 95.12 376 VAL A CA 1
ATOM 2778 C C . VAL A 1 376 ? -34.515 -3.076 21.989 1.00 95.12 376 VAL A C 1
ATOM 2780 O O . VAL A 1 376 ? -35.673 -2.673 21.924 1.00 95.12 376 VAL A O 1
ATOM 2783 N N . TYR A 1 377 ? -33.551 -2.414 22.625 1.00 94.94 377 TYR A N 1
ATOM 2784 C CA . TYR A 1 377 ? -33.755 -1.122 23.289 1.00 94.94 377 TYR A CA 1
ATOM 2785 C C . TYR A 1 377 ? -33.117 0.005 22.479 1.00 94.94 377 TYR A C 1
ATOM 2787 O O . TYR A 1 377 ? -32.049 -0.189 21.904 1.00 94.94 377 TYR A O 1
ATOM 2795 N N . ILE A 1 378 ? -33.748 1.176 22.460 1.00 93.25 378 ILE A N 1
ATOM 2796 C CA . ILE A 1 378 ? -33.274 2.406 21.818 1.00 93.25 378 ILE A CA 1
ATOM 2797 C C . ILE A 1 378 ? -33.376 3.592 22.782 1.00 93.25 378 ILE A C 1
ATOM 2799 O O . ILE A 1 378 ? -34.151 3.565 23.739 1.00 93.25 378 ILE A O 1
ATOM 2803 N N . ARG A 1 379 ? -32.601 4.643 22.504 1.00 90.56 379 ARG A N 1
ATOM 2804 C CA . ARG A 1 379 ? -32.678 5.944 23.184 1.00 90.56 379 ARG A CA 1
ATOM 2805 C C . ARG A 1 379 ? -33.774 6.799 22.551 1.00 90.56 379 ARG A C 1
ATOM 2807 O O . ARG A 1 379 ? -33.798 6.942 21.328 1.00 90.56 379 ARG A O 1
ATOM 2814 N N . ARG A 1 380 ? -34.655 7.370 23.373 1.00 84.00 380 ARG A N 1
ATOM 2815 C CA . ARG A 1 380 ? -35.766 8.248 22.968 1.00 84.00 380 ARG A CA 1
ATOM 2816 C C . ARG A 1 380 ? -35.621 9.635 23.619 1.00 84.00 380 ARG A C 1
ATOM 2818 O O . ARG A 1 380 ? -35.104 9.703 24.736 1.00 84.00 380 ARG A O 1
ATOM 2825 N N . PRO A 1 381 ? -36.086 10.726 22.974 1.00 72.81 381 PRO A N 1
ATOM 2826 C CA . PRO A 1 381 ? -36.067 12.072 23.557 1.00 72.81 381 PRO A CA 1
ATOM 2827 C C . PRO A 1 381 ? -36.747 12.125 24.933 1.00 72.81 381 PRO A C 1
ATOM 2829 O O . PRO A 1 381 ? -37.781 11.489 25.139 1.00 72.81 381 PRO A O 1
ATOM 2832 N N . GLY A 1 382 ? -36.162 12.875 25.871 1.00 69.62 382 GLY A N 1
ATOM 2833 C CA . GLY A 1 382 ? -36.430 12.688 27.304 1.00 69.62 382 GLY A CA 1
ATOM 2834 C C . GLY A 1 382 ? -35.685 11.455 27.850 1.00 69.62 382 GLY A C 1
ATOM 2835 O O . GLY A 1 382 ? -36.347 10.608 28.447 1.00 69.62 382 GLY A O 1
ATOM 2836 N N . PRO A 1 383 ? -34.374 11.320 27.541 1.00 68.62 383 PRO A N 1
ATOM 2837 C CA . PRO A 1 383 ? -33.455 10.185 27.738 1.00 68.62 383 PRO A CA 1
ATOM 2838 C C . PRO A 1 383 ? -33.969 8.783 28.124 1.00 68.62 383 PRO A C 1
ATOM 2840 O O . PRO A 1 383 ? -33.387 8.099 28.966 1.00 68.62 383 PRO A O 1
ATOM 2843 N N . LYS A 1 384 ? -35.026 8.278 27.481 1.00 82.25 384 LYS A N 1
ATOM 2844 C CA . LYS A 1 384 ? -35.598 6.963 27.824 1.00 82.25 384 LYS A CA 1
ATOM 2845 C C . LYS A 1 384 ? -34.991 5.825 27.016 1.00 82.25 384 LYS A C 1
ATOM 2847 O O . LYS A 1 384 ? -34.908 5.890 25.792 1.00 82.25 384 LYS A O 1
ATOM 2852 N N . SER A 1 385 ? -34.627 4.754 27.719 1.00 89.75 385 SER A N 1
ATOM 2853 C CA . SER A 1 385 ? -34.166 3.479 27.157 1.00 89.75 385 SER A CA 1
ATOM 2854 C C . SER A 1 385 ? -35.350 2.504 27.047 1.00 89.75 385 SER A C 1
ATOM 2856 O O . SER A 1 385 ? -35.670 1.789 27.996 1.00 89.75 385 SER A O 1
ATOM 2858 N N . GLU A 1 386 ? -36.033 2.488 25.902 1.00 90.69 386 GLU A N 1
ATOM 2859 C CA . GLU A 1 386 ? -37.298 1.760 25.668 1.00 90.69 386 GLU A CA 1
ATOM 2860 C C . GLU A 1 386 ? -37.220 0.884 24.407 1.00 90.69 386 GLU A C 1
ATOM 2862 O O . GLU A 1 386 ? -36.311 1.045 23.596 1.00 90.69 386 GLU A O 1
ATOM 2867 N N . VAL A 1 387 ? -38.149 -0.063 24.229 1.00 91.50 387 VAL A N 1
ATOM 2868 C CA . VAL A 1 387 ? -38.244 -0.813 22.960 1.00 91.50 387 VAL A CA 1
ATOM 2869 C C . VAL A 1 387 ? -38.926 0.054 21.889 1.00 91.50 387 VAL A C 1
ATOM 2871 O O . VAL A 1 387 ? -39.834 0.809 22.252 1.00 91.50 387 VAL A O 1
ATOM 2874 N N . PRO A 1 388 ? -38.546 -0.028 20.597 1.00 91.38 388 PRO A N 1
ATOM 2875 C CA . PRO A 1 388 ? -39.207 0.722 19.526 1.00 91.38 388 PRO A CA 1
ATOM 2876 C C . PRO A 1 388 ? -40.728 0.498 19.514 1.00 91.38 388 PRO A C 1
ATOM 2878 O O . PRO A 1 388 ? -41.188 -0.645 19.522 1.00 91.38 388 PRO A O 1
ATOM 2881 N N . GLN A 1 389 ? -41.502 1.585 19.496 1.00 89.62 389 GLN A N 1
ATOM 2882 C CA . GLN A 1 389 ? -42.972 1.569 19.524 1.00 89.62 389 GLN A CA 1
ATOM 2883 C C . GLN A 1 389 ? -43.589 1.779 18.132 1.00 89.62 389 GLN A C 1
ATOM 2885 O O . GLN A 1 389 ? -44.787 1.579 17.942 1.00 89.62 389 GLN A O 1
ATOM 2890 N N . SER A 1 390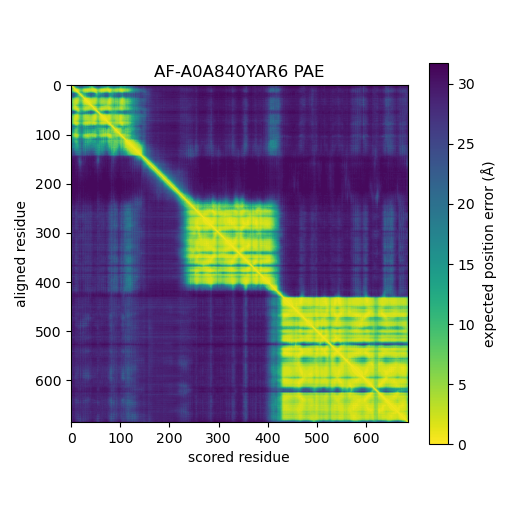 ? -42.785 2.206 17.158 1.00 91.44 390 SER A N 1
ATOM 2891 C CA . SER A 1 390 ? -43.225 2.611 15.823 1.00 91.44 390 SER A CA 1
ATOM 2892 C C . SER A 1 390 ? -42.341 2.037 14.714 1.00 91.44 390 SER A C 1
ATOM 2894 O O . SER A 1 390 ? -41.189 1.668 14.945 1.00 91.44 390 SER A O 1
ATOM 2896 N N . GLY A 1 391 ? -42.873 1.996 13.486 1.00 87.44 391 GLY A N 1
ATOM 2897 C CA . GLY A 1 391 ? -42.101 1.619 12.296 1.00 87.44 391 GLY A CA 1
ATOM 2898 C C . GLY A 1 391 ? -40.894 2.534 12.074 1.00 87.44 391 GLY A C 1
ATOM 2899 O O . GLY A 1 391 ? -39.795 2.034 11.885 1.00 87.44 391 GLY A O 1
ATOM 2900 N N . GLN A 1 392 ? -41.063 3.852 12.238 1.00 86.50 392 GLN A N 1
ATOM 2901 C CA . GLN A 1 392 ? -39.975 4.826 12.082 1.00 86.50 392 GLN A CA 1
ATOM 2902 C C . GLN A 1 392 ? -38.803 4.559 13.041 1.00 86.50 392 GLN A C 1
ATOM 2904 O O . GLN A 1 392 ? -37.654 4.585 12.622 1.00 86.50 392 GLN A O 1
ATOM 2909 N N . GLU A 1 393 ? -39.072 4.241 14.311 1.00 89.62 393 GLU A N 1
ATOM 2910 C CA . GLU A 1 393 ? -38.019 3.916 15.286 1.00 89.62 393 GLU A CA 1
ATOM 2911 C C . GLU A 1 393 ? -37.257 2.622 14.924 1.00 89.62 393 GLU A C 1
ATOM 2913 O O . GLU A 1 393 ? -36.064 2.502 15.224 1.00 89.62 393 GLU A O 1
ATOM 2918 N N . TRP A 1 394 ? -37.917 1.670 14.250 1.00 91.62 394 TRP A N 1
ATOM 2919 C CA . TRP A 1 394 ? -37.266 0.497 13.658 1.00 91.62 394 TRP A CA 1
ATOM 2920 C C . TRP A 1 394 ? -36.478 0.845 12.392 1.00 91.62 394 TRP A C 1
ATOM 2922 O O . TRP A 1 394 ? -35.333 0.413 12.272 1.00 91.62 394 TRP A O 1
ATOM 2932 N N . ASP A 1 395 ? -37.043 1.635 11.478 1.00 88.25 395 ASP A N 1
ATOM 2933 C CA . ASP A 1 395 ? -36.399 2.056 10.229 1.00 88.25 395 ASP A CA 1
ATOM 2934 C C . ASP A 1 395 ? -35.147 2.904 10.499 1.00 88.25 395 ASP A C 1
ATOM 2936 O O . ASP A 1 395 ? -34.107 2.688 9.877 1.00 88.25 395 ASP A O 1
ATOM 2940 N N . ASP A 1 396 ? -35.187 3.793 11.494 1.00 87.25 396 ASP A N 1
ATOM 2941 C CA . ASP A 1 396 ? -34.037 4.586 11.932 1.00 87.25 396 ASP A CA 1
ATOM 2942 C C . ASP A 1 396 ? -32.918 3.690 12.486 1.00 87.25 396 ASP A C 1
ATOM 2944 O O . ASP A 1 396 ? -31.732 3.955 12.272 1.00 87.25 396 ASP A O 1
ATOM 2948 N N . LEU A 1 397 ? -33.263 2.636 13.236 1.00 91.38 397 LEU A N 1
ATOM 2949 C CA . LEU A 1 397 ? -32.300 1.679 13.792 1.00 91.38 397 LEU A CA 1
ATOM 2950 C C . LEU A 1 397 ? -31.709 0.771 12.710 1.00 91.38 397 LEU A C 1
ATOM 2952 O O . LEU A 1 397 ? -30.489 0.653 12.593 1.00 91.38 397 LEU A O 1
ATOM 2956 N N . LEU A 1 398 ? -32.563 0.165 11.889 1.00 90.81 398 LEU A N 1
ATOM 2957 C CA . LEU A 1 398 ? -32.153 -0.691 10.781 1.00 90.81 398 LEU A CA 1
ATOM 2958 C C . LEU A 1 398 ? -31.358 0.102 9.740 1.00 90.81 398 LEU A C 1
ATOM 2960 O O . LEU A 1 398 ? -30.370 -0.415 9.231 1.00 90.81 398 LEU A O 1
ATOM 2964 N N . GLY A 1 399 ? -31.704 1.368 9.496 1.00 85.56 399 GLY A N 1
ATOM 2965 C CA . GLY A 1 399 ? -30.952 2.297 8.657 1.00 85.56 399 GLY A CA 1
ATOM 2966 C C . GLY A 1 399 ? -29.545 2.579 9.190 1.00 85.56 399 GLY A C 1
ATOM 2967 O O . GLY A 1 399 ? -28.588 2.543 8.417 1.00 85.56 399 GLY A O 1
ATOM 2968 N N . ARG A 1 400 ? -29.379 2.768 10.508 1.00 86.94 400 ARG A N 1
ATOM 2969 C CA . ARG A 1 400 ? -28.054 2.902 11.149 1.00 86.94 400 ARG A CA 1
ATOM 2970 C C . ARG A 1 400 ? -27.232 1.612 11.053 1.00 86.94 400 ARG A C 1
ATOM 2972 O O . ARG A 1 400 ? -26.070 1.665 10.654 1.00 86.94 400 ARG A O 1
ATOM 2979 N N . CYS A 1 401 ? -27.830 0.450 11.316 1.00 87.00 401 CYS A N 1
ATOM 2980 C CA . CYS A 1 401 ? -27.152 -0.840 11.146 1.00 87.00 401 CYS A CA 1
ATOM 2981 C C . CYS A 1 401 ? -26.809 -1.142 9.676 1.00 87.00 401 CYS A C 1
ATOM 2983 O O . CYS A 1 401 ? -25.756 -1.711 9.391 1.00 87.00 401 CYS A O 1
ATOM 2985 N N . LEU A 1 402 ? -27.665 -0.738 8.733 1.00 82.31 402 LEU A N 1
ATOM 2986 C CA . LEU A 1 402 ? -27.434 -0.873 7.296 1.00 82.31 402 LEU A CA 1
ATOM 2987 C C . LEU A 1 402 ? -26.354 0.096 6.804 1.00 82.31 402 LEU A C 1
ATOM 2989 O O . LEU A 1 402 ? -25.571 -0.287 5.944 1.00 82.31 402 LEU A O 1
ATOM 2993 N N . ALA A 1 403 ? -26.246 1.300 7.373 1.00 77.25 403 ALA A N 1
ATOM 2994 C CA . ALA A 1 403 ? -25.129 2.210 7.124 1.00 77.25 403 ALA A CA 1
ATOM 2995 C C . ALA A 1 403 ? -23.802 1.625 7.643 1.00 77.25 403 ALA A C 1
ATOM 2997 O O . ALA A 1 403 ? -22.828 1.575 6.899 1.00 77.25 403 ALA A O 1
ATOM 2998 N N . ALA A 1 404 ? -23.780 1.065 8.857 1.00 72.44 404 ALA A N 1
ATOM 2999 C CA . ALA A 1 404 ? -22.603 0.368 9.385 1.00 72.44 404 ALA A CA 1
ATOM 3000 C C . ALA A 1 404 ? -22.221 -0.888 8.569 1.00 72.44 404 ALA A C 1
ATOM 3002 O O . ALA A 1 404 ? -21.042 -1.211 8.430 1.00 72.44 404 ALA A O 1
ATOM 3003 N N . ARG A 1 405 ? -23.205 -1.591 7.987 1.00 73.50 405 ARG A N 1
ATOM 3004 C CA . ARG A 1 405 ? -22.968 -2.657 6.995 1.00 73.50 405 ARG A CA 1
ATOM 3005 C C . ARG A 1 405 ? -22.545 -2.125 5.632 1.00 73.50 405 ARG A C 1
ATOM 3007 O O . ARG A 1 405 ? -21.851 -2.837 4.922 1.00 73.50 405 ARG A O 1
ATOM 3014 N N . ARG A 1 406 ? -22.977 -0.930 5.228 1.00 64.38 406 ARG A N 1
ATOM 3015 C CA . ARG A 1 406 ? -22.697 -0.358 3.905 1.00 64.38 406 ARG A CA 1
ATOM 3016 C C . ARG A 1 406 ? -21.204 -0.126 3.716 1.00 64.38 406 ARG A C 1
ATOM 3018 O O . ARG A 1 406 ? -20.728 -0.384 2.620 1.00 64.38 406 ARG A O 1
ATOM 3025 N N . ASP A 1 407 ? -20.471 0.284 4.744 1.00 53.41 407 ASP A N 1
ATOM 3026 C CA . ASP A 1 407 ? -19.019 0.470 4.629 1.00 53.41 407 ASP A CA 1
ATOM 3027 C C . ASP A 1 407 ? -18.282 -0.873 4.459 1.00 53.41 407 ASP A C 1
ATOM 3029 O O . ASP A 1 407 ? -17.416 -0.990 3.595 1.00 53.41 407 ASP A O 1
ATOM 3033 N N . GLU A 1 408 ? -18.698 -1.927 5.176 1.00 55.91 408 GLU A N 1
ATOM 3034 C CA . GLU A 1 408 ? -18.216 -3.304 4.955 1.00 55.91 408 GLU A CA 1
ATOM 3035 C C . GLU A 1 408 ? -18.628 -3.853 3.581 1.00 55.91 408 GLU A C 1
ATOM 3037 O O . GLU A 1 408 ? -17.823 -4.461 2.886 1.00 55.91 408 GLU A O 1
ATOM 3042 N N . LEU A 1 409 ? -19.873 -3.637 3.153 1.00 52.31 409 LEU A N 1
ATOM 3043 C CA . LEU A 1 409 ? -20.355 -4.100 1.855 1.00 52.31 409 LEU A CA 1
ATOM 3044 C C . LEU A 1 409 ? -19.688 -3.338 0.708 1.00 52.31 409 LEU A C 1
ATOM 3046 O O . LEU A 1 409 ? -19.433 -3.945 -0.320 1.00 52.31 409 LEU A O 1
ATOM 3050 N N . LEU A 1 410 ? -19.358 -2.054 0.866 1.00 54.66 410 LEU A N 1
ATOM 3051 C CA . LEU A 1 410 ? -18.595 -1.284 -0.120 1.00 54.66 410 LEU A CA 1
ATOM 3052 C C . LEU A 1 410 ? -17.097 -1.616 -0.105 1.00 54.66 410 LEU A C 1
ATOM 3054 O O . LEU A 1 410 ? -16.457 -1.425 -1.137 1.00 54.66 410 LEU A O 1
ATOM 3058 N N . ALA A 1 411 ? -16.547 -2.129 1.002 1.00 47.56 411 ALA A N 1
ATOM 3059 C CA . ALA A 1 411 ? -15.241 -2.788 1.012 1.00 47.56 411 ALA A CA 1
ATOM 3060 C C . ALA A 1 411 ? -15.327 -4.122 0.253 1.00 47.56 411 ALA A C 1
ATOM 3062 O O . ALA A 1 411 ? -14.803 -4.217 -0.847 1.00 47.56 411 ALA A O 1
ATOM 3063 N N . ASN A 1 412 ? -16.143 -5.073 0.712 1.00 46.38 412 ASN A N 1
ATOM 3064 C CA . ASN A 1 412 ? -16.287 -6.394 0.091 1.00 46.38 412 ASN A CA 1
ATOM 3065 C C . ASN A 1 412 ? -16.697 -6.333 -1.398 1.00 46.38 412 ASN A C 1
ATOM 3067 O O . ASN A 1 412 ? -16.259 -7.158 -2.195 1.00 46.38 412 ASN A O 1
ATOM 3071 N N . ILE A 1 413 ? -17.525 -5.363 -1.811 1.00 47.56 413 ILE A N 1
ATOM 3072 C CA . ILE A 1 413 ? -17.876 -5.136 -3.226 1.00 47.56 413 ILE A CA 1
ATOM 3073 C C . ILE A 1 413 ? -16.719 -4.477 -3.987 1.00 47.56 413 ILE A C 1
ATOM 3075 O O . ILE A 1 413 ? -16.529 -4.804 -5.154 1.00 47.56 413 ILE A O 1
ATOM 3079 N N . ARG A 1 414 ? -15.911 -3.604 -3.371 1.00 41.53 414 ARG A N 1
ATOM 3080 C CA . ARG A 1 414 ? -14.654 -3.130 -3.978 1.00 41.53 414 ARG A CA 1
ATOM 3081 C C . ARG A 1 414 ? -13.682 -4.290 -4.155 1.00 41.53 414 ARG A C 1
ATOM 3083 O O . ARG A 1 414 ? -13.117 -4.415 -5.234 1.00 41.53 414 ARG A O 1
ATOM 3090 N N . ASP A 1 415 ? -13.548 -5.166 -3.170 1.00 40.38 415 ASP A N 1
ATOM 3091 C CA . ASP A 1 415 ? -12.632 -6.305 -3.213 1.00 40.38 415 ASP A CA 1
ATOM 3092 C C . ASP A 1 415 ? -13.070 -7.321 -4.280 1.00 40.38 415 ASP A C 1
ATOM 3094 O O . ASP A 1 415 ? -12.258 -7.763 -5.089 1.00 40.38 415 ASP A O 1
ATOM 3098 N N . LEU A 1 416 ? -14.375 -7.600 -4.382 1.00 39.72 416 LEU A N 1
ATOM 3099 C CA . LEU A 1 416 ? -14.949 -8.444 -5.438 1.00 39.72 416 LEU A CA 1
ATOM 3100 C C . LEU A 1 416 ? -14.900 -7.803 -6.838 1.00 39.72 416 LEU A C 1
ATOM 3102 O O . LEU A 1 416 ? -14.718 -8.526 -7.814 1.00 39.72 416 LEU A O 1
ATOM 3106 N N . LEU A 1 417 ? -15.049 -6.478 -6.966 1.00 41.66 417 LEU A N 1
ATOM 3107 C CA . LEU A 1 417 ? -14.983 -5.773 -8.260 1.00 41.66 417 LEU A CA 1
ATOM 3108 C C . LEU A 1 417 ? -13.556 -5.422 -8.710 1.00 41.66 417 LEU A C 1
ATOM 3110 O O . LEU A 1 417 ? -13.355 -5.160 -9.891 1.00 41.66 417 LEU A O 1
ATOM 3114 N N . SER A 1 418 ? -12.579 -5.408 -7.799 1.00 42.88 418 SER A N 1
ATOM 3115 C CA . SER A 1 418 ? -11.155 -5.183 -8.103 1.00 42.88 418 SER A CA 1
ATOM 3116 C C . SER A 1 418 ? -10.303 -6.453 -8.013 1.00 42.88 418 SER A C 1
ATOM 3118 O O . SER A 1 418 ? -9.097 -6.395 -8.228 1.00 42.88 418 SER A O 1
ATOM 3120 N N . GLY A 1 419 ? -10.913 -7.602 -7.701 1.00 38.03 419 GLY A N 1
ATOM 3121 C CA . GLY A 1 419 ? -10.226 -8.886 -7.549 1.00 38.03 419 GLY A CA 1
ATOM 3122 C C . GLY A 1 419 ? -9.286 -8.964 -6.339 1.00 38.03 419 GLY A C 1
ATOM 3123 O O . GLY A 1 419 ? -8.484 -9.890 -6.262 1.00 38.03 419 GLY A O 1
ATOM 3124 N N . ALA A 1 420 ? -9.388 -8.032 -5.386 1.00 40.12 420 ALA A N 1
ATOM 3125 C CA . ALA A 1 420 ? -8.506 -7.892 -4.226 1.00 40.12 420 ALA A CA 1
ATOM 3126 C C . ALA A 1 420 ? -8.767 -8.923 -3.106 1.00 40.12 420 ALA A C 1
ATOM 3128 O O . ALA A 1 420 ? -8.570 -8.645 -1.924 1.00 40.12 420 ALA A O 1
ATOM 3129 N N . VAL A 1 421 ? -9.153 -10.154 -3.462 1.00 39.53 421 VAL A N 1
ATOM 3130 C CA . VAL A 1 421 ? -9.009 -11.292 -2.548 1.00 39.53 421 VAL A CA 1
ATOM 3131 C C . VAL A 1 421 ? -7.523 -11.640 -2.491 1.00 39.53 421 VAL A C 1
ATOM 3133 O O . VAL A 1 421 ? -7.039 -12.476 -3.254 1.00 39.53 421 VAL A O 1
ATOM 3136 N N . ALA A 1 422 ? -6.807 -10.997 -1.566 1.00 42.44 422 ALA A N 1
ATOM 3137 C CA . ALA A 1 422 ? -5.470 -11.397 -1.139 1.00 42.44 422 ALA A CA 1
ATOM 3138 C C . ALA A 1 422 ? -5.552 -12.808 -0.530 1.00 42.44 422 ALA A C 1
ATOM 3140 O O . ALA A 1 422 ? -5.808 -13.002 0.659 1.00 42.44 422 ALA A O 1
ATOM 3141 N N . ARG A 1 423 ? -5.457 -13.816 -1.399 1.00 32.12 423 ARG A N 1
ATOM 3142 C CA . ARG A 1 423 ? -5.763 -15.210 -1.085 1.00 32.12 423 ARG A CA 1
ATOM 3143 C C . ARG A 1 423 ? -4.634 -15.801 -0.230 1.00 32.12 423 ARG A C 1
ATOM 3145 O O . ARG A 1 423 ? -3.492 -15.787 -0.688 1.00 32.12 423 ARG A O 1
ATOM 3152 N N . PRO A 1 424 ? -4.920 -16.359 0.964 1.00 34.84 424 PRO A N 1
ATOM 3153 C CA . PRO A 1 424 ? -3.907 -17.051 1.755 1.00 34.84 424 PRO A CA 1
ATOM 3154 C C . PRO A 1 424 ? -3.208 -18.151 0.943 1.00 34.84 424 PRO A C 1
ATOM 3156 O O . PRO A 1 424 ? -3.839 -18.846 0.144 1.00 34.84 424 PRO A O 1
ATOM 3159 N N . VAL A 1 425 ? -1.891 -18.247 1.133 1.00 51.62 425 VAL A N 1
ATOM 3160 C CA . VAL A 1 425 ? -0.935 -18.862 0.199 1.00 51.62 425 VAL A CA 1
ATOM 3161 C C . VAL A 1 425 ? -1.213 -20.340 -0.101 1.00 51.62 425 VAL A C 1
ATOM 3163 O O . VAL A 1 425 ? -1.439 -21.145 0.800 1.00 51.62 425 VAL A O 1
ATOM 3166 N N . ALA A 1 426 ? -1.036 -20.712 -1.372 1.00 28.14 426 ALA A N 1
ATOM 3167 C CA . ALA A 1 426 ? -0.656 -22.061 -1.783 1.00 28.14 426 ALA A CA 1
ATOM 3168 C C . ALA A 1 426 ? 0.605 -21.974 -2.662 1.00 28.14 426 ALA A C 1
ATOM 3170 O O . ALA A 1 426 ? 0.623 -21.255 -3.657 1.00 28.14 426 ALA A O 1
ATOM 3171 N N . ALA A 1 427 ? 1.664 -22.686 -2.277 1.00 39.31 427 ALA A N 1
ATOM 3172 C CA . ALA A 1 427 ? 2.957 -22.728 -2.970 1.00 39.31 427 ALA A CA 1
ATOM 3173 C C . ALA A 1 427 ? 3.098 -24.039 -3.790 1.00 39.31 427 ALA A C 1
ATOM 3175 O O . ALA A 1 427 ? 2.253 -24.924 -3.632 1.00 39.31 427 ALA A O 1
ATOM 3176 N N . PRO A 1 428 ? 4.149 -24.248 -4.619 1.00 45.59 428 PRO A N 1
ATOM 3177 C CA . PRO A 1 428 ? 5.254 -23.344 -4.964 1.00 45.59 428 PRO A CA 1
ATOM 3178 C C . PRO A 1 428 ? 5.462 -23.159 -6.491 1.00 45.59 428 PRO A C 1
ATOM 3180 O O . PRO A 1 428 ? 6.538 -22.751 -6.917 1.00 45.59 428 PRO A O 1
ATOM 3183 N N . ALA A 1 429 ? 4.490 -23.532 -7.333 1.00 47.53 429 ALA A N 1
ATOM 3184 C CA . ALA A 1 429 ? 4.740 -23.809 -8.754 1.00 47.53 429 ALA A CA 1
ATOM 3185 C C . ALA A 1 429 ? 4.913 -22.574 -9.667 1.00 47.53 429 ALA A C 1
ATOM 3187 O O . ALA A 1 429 ? 5.730 -22.617 -10.583 1.00 47.53 429 ALA A O 1
ATOM 3188 N N . GLU A 1 430 ? 4.162 -21.488 -9.451 1.00 52.91 430 GLU A N 1
ATOM 3189 C CA . GLU A 1 430 ? 4.163 -20.336 -10.377 1.00 52.91 430 GLU A CA 1
ATOM 3190 C C . GLU A 1 430 ? 5.377 -19.407 -10.206 1.00 52.91 430 GLU A C 1
ATOM 3192 O O . GLU A 1 430 ? 5.825 -18.768 -11.156 1.00 52.91 430 GLU A O 1
ATOM 3197 N N . ASP A 1 431 ? 5.953 -19.351 -9.006 1.00 64.88 431 ASP A N 1
ATOM 3198 C CA . ASP A 1 431 ? 6.978 -18.364 -8.647 1.00 64.88 431 ASP A CA 1
ATOM 3199 C C . ASP A 1 431 ? 8.394 -18.702 -9.131 1.00 64.88 431 ASP A C 1
ATOM 3201 O O . ASP A 1 431 ? 9.302 -17.866 -9.062 1.00 64.88 431 ASP A O 1
ATOM 3205 N N . ALA A 1 432 ? 8.593 -19.908 -9.668 1.00 79.75 432 ALA A N 1
ATOM 3206 C CA . ALA A 1 432 ? 9.879 -20.353 -10.193 1.00 79.75 432 ALA A CA 1
ATOM 3207 C C . ALA A 1 432 ? 10.401 -19.441 -11.320 1.00 79.75 432 ALA A C 1
ATOM 3209 O O . ALA A 1 432 ? 11.597 -19.147 -11.357 1.00 79.75 432 ALA A O 1
ATOM 3210 N N . ARG A 1 433 ? 9.517 -18.937 -12.199 1.00 91.06 433 ARG A N 1
ATOM 3211 C CA . ARG A 1 433 ? 9.891 -18.079 -13.340 1.00 91.06 433 ARG A CA 1
ATOM 3212 C C . ARG A 1 433 ? 10.393 -16.705 -12.891 1.00 91.06 433 ARG A C 1
ATOM 3214 O O . ARG A 1 433 ? 11.483 -16.305 -13.297 1.00 91.06 433 ARG A O 1
ATOM 3221 N N . LEU A 1 434 ? 9.656 -16.022 -12.011 1.00 93.81 434 LEU A N 1
ATOM 3222 C CA . LEU A 1 434 ? 10.082 -14.735 -11.445 1.00 93.81 434 LEU A CA 1
ATOM 3223 C C . LEU A 1 434 ? 11.364 -14.878 -10.606 1.00 93.81 434 LEU A C 1
ATOM 3225 O O . LEU A 1 434 ? 12.248 -14.029 -10.693 1.00 93.81 434 LEU A O 1
ATOM 3229 N N . THR A 1 435 ? 11.506 -15.975 -9.857 1.00 93.62 435 THR A N 1
ATOM 3230 C CA . THR A 1 435 ? 12.706 -16.249 -9.047 1.00 93.62 435 THR A CA 1
ATOM 3231 C C . THR A 1 435 ? 13.935 -16.499 -9.932 1.00 93.62 435 THR A C 1
ATOM 3233 O O . THR A 1 435 ? 14.928 -15.791 -9.806 1.00 93.62 435 THR A O 1
ATOM 3236 N N . THR A 1 436 ? 13.838 -17.383 -10.934 1.00 96.00 436 THR A N 1
ATOM 3237 C CA . THR A 1 436 ? 14.932 -17.631 -11.899 1.00 96.00 436 THR A CA 1
ATOM 3238 C C . THR A 1 436 ? 15.323 -16.362 -12.668 1.00 96.00 436 THR A C 1
ATOM 3240 O O . THR A 1 436 ? 16.498 -16.146 -12.972 1.00 96.00 436 THR A O 1
ATOM 3243 N N . TRP A 1 437 ? 14.356 -15.490 -12.973 1.00 97.00 437 TRP A N 1
ATOM 3244 C CA . TRP A 1 437 ? 14.608 -14.187 -13.589 1.00 97.00 437 TRP A CA 1
ATOM 3245 C C . TRP A 1 437 ? 15.373 -13.229 -12.660 1.00 97.00 437 TRP A C 1
ATOM 3247 O O . TRP A 1 437 ? 16.333 -12.600 -13.112 1.00 97.00 437 TRP A O 1
ATOM 3257 N N . VAL A 1 438 ? 15.007 -13.157 -11.375 1.00 97.69 438 VAL A N 1
ATOM 3258 C CA . VAL A 1 438 ? 15.751 -12.414 -10.340 1.00 97.69 438 VAL A CA 1
ATOM 3259 C C . VAL A 1 438 ? 17.188 -12.922 -10.235 1.00 97.69 438 VAL A C 1
ATOM 3261 O O . VAL A 1 438 ? 18.113 -12.123 -10.373 1.00 97.69 438 VAL A O 1
ATOM 3264 N N . ASP A 1 439 ? 17.390 -14.233 -10.091 1.00 97.31 439 ASP A N 1
ATOM 3265 C CA . ASP A 1 439 ? 18.722 -14.842 -9.963 1.00 97.31 439 ASP A CA 1
ATOM 3266 C C . ASP A 1 439 ? 19.593 -14.546 -11.195 1.00 97.31 439 ASP A C 1
ATOM 3268 O O . ASP A 1 439 ? 20.753 -14.141 -11.086 1.00 97.31 439 ASP A O 1
ATOM 3272 N N . THR A 1 440 ? 19.000 -14.649 -12.390 1.00 98.00 440 THR A N 1
ATOM 3273 C CA . THR A 1 440 ? 19.640 -14.306 -13.671 1.00 98.00 440 THR A CA 1
ATOM 3274 C C . THR A 1 440 ? 20.016 -12.822 -13.753 1.00 98.00 440 THR A C 1
ATOM 3276 O O . THR A 1 440 ? 21.024 -12.466 -14.369 1.00 98.00 440 THR A O 1
ATOM 3279 N N . CYS A 1 441 ? 19.231 -11.930 -13.143 1.00 98.44 441 CYS A N 1
ATOM 3280 C CA . CYS A 1 441 ? 19.528 -10.501 -13.089 1.00 98.44 441 CYS A CA 1
ATOM 3281 C C . CYS A 1 441 ? 20.606 -10.168 -12.048 1.00 98.44 441 CYS A C 1
ATOM 3283 O O . CYS A 1 441 ? 21.521 -9.410 -12.366 1.00 98.44 441 CYS A O 1
ATOM 3285 N N . LEU A 1 442 ? 20.562 -10.767 -10.856 1.00 97.94 442 LEU A N 1
ATOM 3286 C CA . LEU A 1 442 ? 21.571 -10.575 -9.810 1.00 97.94 442 LEU A CA 1
ATOM 3287 C C . LEU A 1 442 ? 22.938 -11.117 -10.243 1.00 97.94 442 LEU A C 1
ATOM 3289 O O . LEU A 1 442 ? 23.927 -10.388 -10.186 1.00 97.94 442 LEU A O 1
ATOM 3293 N N . ALA A 1 443 ? 23.002 -12.332 -10.798 1.00 97.94 443 ALA A N 1
ATOM 3294 C CA . ALA A 1 443 ? 24.235 -12.883 -11.366 1.00 97.94 443 ALA A CA 1
ATOM 3295 C C . ALA A 1 443 ? 24.804 -11.995 -12.492 1.00 97.94 443 ALA A C 1
ATOM 3297 O O . ALA A 1 443 ? 26.017 -11.785 -12.587 1.00 97.94 443 ALA A O 1
ATOM 3298 N N . ARG A 1 444 ? 23.927 -11.413 -13.324 1.00 97.31 444 ARG A N 1
ATOM 3299 C CA . ARG A 1 444 ? 24.316 -10.469 -14.379 1.00 97.31 444 ARG A CA 1
ATOM 3300 C C . ARG A 1 444 ? 24.842 -9.143 -13.819 1.00 97.31 444 ARG A C 1
ATOM 3302 O O . ARG A 1 444 ? 25.803 -8.618 -14.380 1.00 97.31 444 ARG A O 1
ATOM 3309 N N . TRP A 1 445 ? 24.253 -8.624 -12.741 1.00 96.56 445 TRP A N 1
ATOM 3310 C CA . TRP A 1 445 ? 24.738 -7.433 -12.040 1.00 96.56 445 TRP A CA 1
ATOM 3311 C C . TRP A 1 445 ? 26.095 -7.680 -11.377 1.00 96.56 445 TRP A C 1
ATOM 3313 O O . TRP A 1 445 ? 27.024 -6.913 -11.619 1.00 96.56 445 TRP A O 1
ATOM 3323 N N . HIS A 1 446 ? 26.260 -8.787 -10.644 1.00 96.25 446 HIS A N 1
ATOM 3324 C CA . HIS A 1 446 ? 27.546 -9.177 -10.059 1.00 96.25 446 HIS A CA 1
ATOM 3325 C C . HIS A 1 446 ? 28.654 -9.218 -11.124 1.00 96.25 446 HIS A C 1
ATOM 3327 O O . HIS A 1 446 ? 29.682 -8.567 -10.960 1.00 96.25 446 HIS A O 1
ATOM 3333 N N . ALA A 1 447 ? 28.406 -9.850 -12.276 1.00 96.44 447 ALA A N 1
ATOM 3334 C CA . ALA A 1 447 ? 29.352 -9.884 -13.397 1.00 96.44 447 ALA A CA 1
ATOM 3335 C C . ALA A 1 447 ? 29.633 -8.512 -14.063 1.00 96.44 447 ALA A C 1
ATOM 3337 O O . ALA A 1 447 ? 30.582 -8.393 -14.837 1.00 96.44 447 ALA A O 1
ATOM 3338 N N . LEU A 1 448 ? 28.825 -7.476 -13.802 1.00 93.25 448 LEU A N 1
ATOM 3339 C CA . LEU A 1 448 ? 29.079 -6.091 -14.231 1.00 93.25 448 LEU A CA 1
ATOM 3340 C C . LEU A 1 448 ? 29.872 -5.274 -13.197 1.00 93.25 448 LEU A C 1
ATOM 3342 O O . LEU A 1 448 ? 30.426 -4.237 -13.567 1.00 93.25 448 LEU A O 1
ATOM 3346 N N . VAL A 1 449 ? 29.927 -5.716 -11.934 1.00 92.88 449 VAL A N 1
ATOM 3347 C CA . VAL A 1 449 ? 30.586 -5.002 -10.822 1.00 92.88 449 VAL A CA 1
ATOM 3348 C C . VAL A 1 449 ? 31.786 -5.739 -10.210 1.00 92.88 449 VAL A C 1
ATOM 3350 O O . VAL A 1 449 ? 32.470 -5.179 -9.356 1.00 92.88 449 VAL A O 1
ATOM 3353 N N . ASP A 1 450 ? 32.060 -6.970 -10.645 1.00 92.50 450 ASP A N 1
ATOM 3354 C CA . ASP A 1 450 ? 33.163 -7.818 -10.168 1.00 92.50 450 ASP A CA 1
ATOM 3355 C C . ASP A 1 450 ? 34.542 -7.157 -10.346 1.00 92.50 450 ASP A C 1
ATOM 3357 O O . ASP A 1 450 ? 35.324 -7.061 -9.405 1.00 92.50 450 ASP A O 1
ATOM 3361 N N . GLY A 1 451 ? 34.795 -6.575 -11.524 1.00 88.56 451 GLY A N 1
ATOM 3362 C CA . GLY A 1 451 ? 36.033 -5.846 -11.835 1.00 88.56 451 GLY A CA 1
ATOM 3363 C C . GLY A 1 451 ? 36.159 -4.448 -11.207 1.00 88.56 451 GLY A C 1
ATOM 3364 O O . GLY A 1 451 ? 37.023 -3.680 -11.632 1.00 88.56 451 GLY A O 1
ATOM 3365 N N . LEU A 1 452 ? 35.295 -4.077 -10.256 1.00 90.25 452 LEU A N 1
ATOM 3366 C CA . LEU A 1 452 ? 35.326 -2.783 -9.563 1.00 90.25 452 LEU A CA 1
ATOM 3367 C C . LEU A 1 452 ? 35.963 -2.911 -8.172 1.00 90.25 452 LEU A C 1
ATOM 3369 O O . LEU A 1 452 ? 35.935 -3.970 -7.547 1.00 90.25 452 LEU A O 1
ATOM 3373 N N . THR A 1 453 ? 36.528 -1.817 -7.651 1.00 90.25 453 THR A N 1
ATOM 3374 C CA . THR A 1 453 ? 37.138 -1.831 -6.309 1.00 90.25 453 THR A CA 1
ATOM 3375 C C . THR A 1 453 ? 36.077 -2.080 -5.234 1.00 90.25 453 THR A C 1
ATOM 3377 O O . THR A 1 453 ? 34.923 -1.695 -5.396 1.00 90.25 453 THR A O 1
ATOM 3380 N N . ALA A 1 454 ? 36.449 -2.713 -4.115 1.00 87.06 454 ALA A N 1
ATOM 3381 C CA . ALA A 1 454 ? 35.485 -3.194 -3.117 1.00 87.06 454 ALA A CA 1
ATOM 3382 C C . ALA A 1 454 ? 34.479 -2.126 -2.632 1.00 87.06 454 ALA A C 1
ATOM 3384 O O . ALA A 1 454 ? 33.303 -2.443 -2.444 1.00 87.06 454 ALA A O 1
ATOM 3385 N N . ASN A 1 455 ? 34.935 -0.873 -2.511 1.00 86.88 455 ASN A N 1
ATOM 3386 C CA . ASN A 1 455 ? 34.162 0.279 -2.033 1.00 86.88 455 ASN A CA 1
ATOM 3387 C C . ASN A 1 455 ? 33.542 1.131 -3.164 1.00 86.88 455 ASN A C 1
ATOM 3389 O O . ASN A 1 455 ? 33.021 2.210 -2.889 1.00 86.88 455 ASN A O 1
ATOM 3393 N N . ASP A 1 456 ? 33.616 0.698 -4.427 1.00 88.44 456 ASP A N 1
ATOM 3394 C CA . ASP A 1 456 ? 32.996 1.401 -5.554 1.00 88.44 456 ASP A CA 1
ATOM 3395 C C . ASP A 1 456 ? 31.469 1.481 -5.351 1.00 88.44 456 ASP A C 1
ATOM 3397 O O . ASP A 1 456 ? 30.839 0.433 -5.169 1.00 88.44 456 ASP A O 1
ATOM 3401 N N . PRO A 1 457 ? 30.830 2.669 -5.386 1.00 87.69 457 PRO A N 1
ATOM 3402 C CA . PRO A 1 457 ? 29.412 2.777 -5.048 1.00 87.69 457 PRO A CA 1
ATOM 3403 C C . PRO A 1 457 ? 28.489 2.012 -6.007 1.00 87.69 457 PRO A C 1
ATOM 3405 O O . PRO A 1 457 ? 27.376 1.670 -5.621 1.00 87.69 457 PRO A O 1
ATOM 3408 N N . ARG A 1 458 ? 28.948 1.653 -7.216 1.00 89.12 458 ARG A N 1
ATOM 3409 C CA . ARG A 1 458 ? 28.201 0.788 -8.151 1.00 89.12 458 ARG A CA 1
ATOM 3410 C C . ARG A 1 458 ? 28.015 -0.638 -7.627 1.00 89.12 458 ARG A C 1
ATOM 3412 O O . ARG A 1 458 ? 27.070 -1.304 -8.037 1.00 89.12 458 ARG A O 1
ATOM 3419 N N . ARG A 1 459 ? 28.868 -1.089 -6.697 1.00 91.38 459 ARG A N 1
ATOM 3420 C CA . ARG A 1 459 ? 28.709 -2.346 -5.937 1.00 91.38 459 ARG A CA 1
ATOM 3421 C C . ARG A 1 459 ? 27.673 -2.228 -4.810 1.00 91.38 459 ARG A C 1
ATOM 3423 O O . ARG A 1 459 ? 27.438 -3.208 -4.117 1.00 91.38 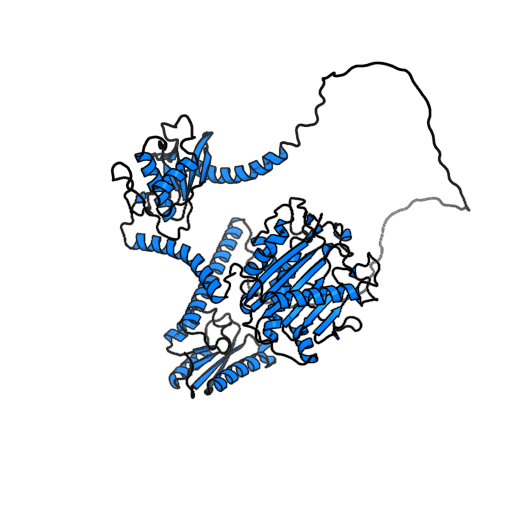459 ARG A O 1
ATOM 3430 N N . CYS A 1 460 ? 27.103 -1.036 -4.599 1.00 91.81 460 CYS A N 1
ATOM 3431 C CA . CYS A 1 460 ? 26.214 -0.681 -3.489 1.00 91.81 460 CYS A CA 1
ATOM 3432 C C . CYS A 1 460 ? 26.688 -1.227 -2.118 1.00 91.81 460 CYS A C 1
ATOM 3434 O O . CYS A 1 460 ? 25.922 -1.885 -1.415 1.00 91.81 460 CYS A O 1
ATOM 3436 N N . PRO A 1 461 ? 27.950 -0.969 -1.704 1.00 91.19 461 PRO A N 1
ATOM 3437 C CA . PRO A 1 461 ? 28.616 -1.678 -0.600 1.00 91.19 461 PRO A CA 1
ATOM 3438 C C . PRO A 1 461 ? 28.061 -1.377 0.806 1.00 91.19 461 PRO A C 1
ATOM 3440 O O . PRO A 1 461 ? 28.578 -1.900 1.787 1.00 91.19 461 PRO A O 1
ATOM 3443 N N . ARG A 1 462 ? 27.042 -0.516 0.915 1.00 91.88 462 ARG A N 1
ATOM 3444 C CA . ARG A 1 462 ? 26.324 -0.191 2.159 1.00 91.88 462 ARG A CA 1
ATOM 3445 C C . ARG A 1 462 ? 24.945 -0.860 2.241 1.00 91.88 462 ARG A C 1
ATOM 3447 O O . ARG A 1 462 ? 24.300 -0.768 3.278 1.00 91.88 462 ARG A O 1
ATOM 3454 N N . GLY A 1 463 ? 24.489 -1.494 1.162 1.00 94.25 463 GLY A N 1
ATOM 3455 C CA . GLY A 1 463 ? 23.119 -1.971 0.998 1.00 94.25 463 GLY A CA 1
ATOM 3456 C C . GLY A 1 463 ? 22.459 -1.415 -0.262 1.00 94.25 463 GLY A C 1
ATOM 3457 O O . GLY A 1 463 ? 22.914 -0.430 -0.853 1.00 94.25 463 GLY A O 1
ATOM 3458 N N . HIS A 1 464 ? 21.393 -2.080 -0.690 1.00 95.69 464 HIS A N 1
ATOM 3459 C CA . HIS A 1 464 ? 20.605 -1.717 -1.861 1.00 95.69 464 HIS A CA 1
ATOM 3460 C C . HIS A 1 464 ? 19.193 -2.293 -1.754 1.00 95.69 464 HIS A C 1
ATOM 3462 O O . HIS A 1 464 ? 18.928 -3.171 -0.933 1.00 95.69 464 HIS A O 1
ATOM 3468 N N . HIS A 1 465 ? 18.301 -1.834 -2.627 1.00 97.44 465 HIS A N 1
ATOM 3469 C CA . HIS A 1 465 ? 17.017 -2.481 -2.859 1.00 97.44 465 HIS A CA 1
ATOM 3470 C C . HIS A 1 465 ? 16.901 -2.926 -4.316 1.00 97.44 465 HIS A C 1
ATOM 3472 O O . HIS A 1 465 ? 17.527 -2.356 -5.218 1.00 97.44 465 HIS A O 1
ATOM 3478 N N . TRP A 1 466 ? 16.074 -3.938 -4.556 1.00 98.12 466 TRP A N 1
ATOM 3479 C CA . TRP A 1 466 ? 15.647 -4.296 -5.899 1.00 98.12 466 TRP A CA 1
ATOM 3480 C C . TRP A 1 466 ? 14.153 -4.601 -5.967 1.00 98.12 466 TRP A C 1
ATOM 3482 O O . TRP A 1 466 ? 13.535 -5.041 -4.998 1.00 98.12 466 TRP A O 1
ATOM 3492 N N . PHE A 1 467 ? 13.577 -4.353 -7.141 1.00 98.38 467 PHE A N 1
ATOM 3493 C CA . PHE A 1 467 ? 12.193 -4.648 -7.495 1.00 98.38 467 PHE A CA 1
ATOM 3494 C C . PHE A 1 467 ? 12.172 -5.547 -8.727 1.00 98.38 467 PHE A C 1
ATOM 3496 O O . PHE A 1 467 ? 12.864 -5.281 -9.712 1.00 98.38 467 PHE A O 1
ATOM 3503 N N . ALA A 1 468 ? 11.347 -6.584 -8.696 1.00 98.38 468 ALA A N 1
ATOM 3504 C CA . ALA A 1 468 ? 11.129 -7.494 -9.807 1.00 98.38 468 ALA A CA 1
ATOM 3505 C C . ALA A 1 468 ? 9.637 -7.778 -9.961 1.00 98.38 468 ALA A C 1
ATOM 3507 O O . ALA A 1 468 ? 8.911 -7.844 -8.970 1.00 98.38 468 ALA A O 1
ATOM 3508 N N . TYR A 1 469 ? 9.168 -7.961 -11.192 1.00 97.75 469 TYR A N 1
ATOM 3509 C CA . TYR A 1 469 ? 7.782 -8.355 -11.418 1.00 97.75 469 TYR A CA 1
ATOM 3510 C C . TYR A 1 469 ? 7.581 -9.211 -12.659 1.00 97.75 469 TYR A C 1
ATOM 3512 O O . TYR A 1 469 ? 8.386 -9.192 -13.590 1.00 97.75 469 TYR A O 1
ATOM 3520 N N . GLU A 1 470 ? 6.470 -9.939 -12.651 1.00 96.75 470 GLU A N 1
ATOM 3521 C CA . GLU A 1 470 ? 5.955 -10.751 -13.742 1.00 96.75 470 GLU A CA 1
ATOM 3522 C C . GLU A 1 470 ? 4.509 -10.345 -14.045 1.00 96.75 470 GLU A C 1
ATOM 3524 O O . GLU A 1 470 ? 3.641 -10.375 -13.171 1.00 96.75 470 GLU A O 1
ATOM 3529 N N . ILE A 1 471 ? 4.245 -9.986 -15.301 1.00 95.25 471 ILE A N 1
ATOM 3530 C CA . ILE A 1 471 ? 2.896 -9.768 -15.826 1.00 95.25 471 ILE A CA 1
ATOM 3531 C C . ILE A 1 471 ? 2.363 -11.129 -16.305 1.00 95.25 471 ILE A C 1
ATOM 3533 O O . ILE A 1 471 ? 2.670 -11.577 -17.410 1.00 95.25 471 ILE A O 1
ATOM 3537 N N . ARG A 1 472 ? 1.588 -11.810 -15.454 1.00 92.06 472 ARG A N 1
ATOM 3538 C CA . ARG A 1 472 ? 0.951 -13.110 -15.720 1.00 92.06 472 ARG A CA 1
ATOM 3539 C C . ARG A 1 472 ? -0.340 -12.907 -16.523 1.00 92.06 472 ARG A C 1
ATOM 3541 O O . ARG A 1 472 ? -1.411 -12.681 -15.959 1.00 92.06 472 ARG A O 1
ATOM 3548 N N . GLY A 1 473 ? -0.229 -12.960 -17.850 1.00 84.94 473 GLY A N 1
ATOM 3549 C CA . GLY A 1 473 ? -1.345 -12.860 -18.797 1.00 84.94 473 GLY A CA 1
ATOM 3550 C C . GLY A 1 473 ? -0.871 -12.777 -20.253 1.00 84.94 473 GLY A C 1
ATOM 3551 O O . GLY A 1 473 ? 0.318 -12.941 -20.528 1.00 84.94 473 GLY A O 1
ATOM 3552 N N . ASP A 1 474 ? -1.787 -12.493 -21.182 1.00 84.62 474 ASP A N 1
ATOM 3553 C CA . ASP A 1 474 ? -1.478 -12.364 -22.615 1.00 84.62 474 ASP A CA 1
ATOM 3554 C C . ASP A 1 474 ? -0.710 -11.062 -22.917 1.00 84.62 474 ASP A C 1
ATOM 3556 O O . ASP A 1 474 ? -1.283 -10.015 -23.228 1.00 84.62 474 ASP A O 1
ATOM 3560 N N . VAL A 1 475 ? 0.619 -11.125 -22.817 1.00 89.75 475 VAL A N 1
ATOM 3561 C CA . VAL A 1 475 ? 1.527 -10.012 -23.126 1.00 89.75 475 VAL A CA 1
ATOM 3562 C C . VAL A 1 475 ? 1.740 -9.901 -24.637 1.00 89.75 475 VAL A C 1
ATOM 3564 O O . VAL A 1 475 ? 2.219 -10.828 -25.290 1.00 89.75 475 VAL A O 1
ATOM 3567 N N . ARG A 1 476 ? 1.442 -8.733 -25.217 1.00 88.81 476 ARG A N 1
ATOM 3568 C CA . ARG A 1 476 ? 1.671 -8.475 -26.644 1.00 88.81 476 ARG A CA 1
ATOM 3569 C C . ARG A 1 476 ? 3.166 -8.394 -26.955 1.00 88.81 476 ARG A C 1
ATOM 3571 O O . ARG A 1 476 ? 3.814 -7.394 -26.652 1.00 88.81 476 ARG A O 1
ATOM 3578 N N . HIS A 1 477 ? 3.694 -9.403 -27.641 1.00 88.00 477 HIS A N 1
ATOM 3579 C CA . HIS A 1 477 ? 5.053 -9.359 -28.176 1.00 88.00 477 HIS A CA 1
ATOM 3580 C C . HIS A 1 477 ? 5.208 -8.227 -29.206 1.00 88.00 477 HIS A C 1
ATOM 3582 O O . HIS A 1 477 ? 4.458 -8.148 -30.181 1.00 88.00 477 HIS A O 1
ATOM 3588 N N . LEU A 1 478 ? 6.203 -7.362 -28.991 1.00 90.12 478 LEU A N 1
ATOM 3589 C CA . LEU A 1 478 ? 6.545 -6.231 -29.859 1.00 90.12 478 LEU A CA 1
ATOM 3590 C C . LEU A 1 478 ? 7.978 -6.384 -30.403 1.00 90.12 478 LEU A C 1
ATOM 3592 O O . LEU A 1 478 ? 8.850 -6.867 -29.675 1.00 90.12 478 LEU A O 1
ATOM 3596 N N . PRO A 1 479 ? 8.275 -5.930 -31.637 1.00 91.62 479 PRO A N 1
ATOM 3597 C CA . PRO A 1 479 ? 9.647 -5.826 -32.130 1.00 91.62 479 PRO A CA 1
ATOM 3598 C C . PRO A 1 479 ? 10.509 -4.954 -31.206 1.00 91.62 479 PRO A C 1
ATOM 3600 O O . PRO A 1 479 ? 10.043 -3.930 -30.712 1.00 91.62 479 PRO A O 1
ATOM 3603 N N . ALA A 1 480 ? 11.784 -5.305 -31.014 1.00 89.50 480 ALA A N 1
ATOM 3604 C CA . ALA A 1 480 ? 12.660 -4.650 -30.031 1.00 89.50 480 ALA A CA 1
ATOM 3605 C C . ALA A 1 480 ? 12.686 -3.096 -30.063 1.00 89.50 480 ALA A C 1
ATOM 3607 O O . ALA A 1 480 ? 12.680 -2.498 -28.984 1.00 89.50 480 ALA A O 1
ATOM 3608 N N . PRO A 1 481 ? 12.657 -2.404 -31.227 1.00 90.81 481 PRO A N 1
ATOM 3609 C CA . PRO A 1 481 ? 12.566 -0.939 -31.259 1.00 90.81 481 PRO A CA 1
ATOM 3610 C C . PRO A 1 481 ? 11.232 -0.396 -30.720 1.00 90.81 481 PRO A C 1
ATOM 3612 O O . PRO A 1 481 ? 11.218 0.596 -29.994 1.00 90.81 481 PRO A O 1
ATOM 3615 N N . GLU A 1 482 ? 10.116 -1.054 -31.043 1.00 93.31 482 GLU A N 1
ATOM 3616 C CA . GLU A 1 482 ? 8.779 -0.687 -30.559 1.00 93.31 482 GLU A CA 1
ATOM 3617 C C . GLU A 1 482 ? 8.623 -1.028 -29.071 1.00 93.31 482 GLU A C 1
ATOM 3619 O O . GLU A 1 482 ? 8.058 -0.246 -28.311 1.00 93.31 482 GLU A O 1
ATOM 3624 N N . PHE A 1 483 ? 9.213 -2.139 -28.622 1.00 94.75 483 PHE A N 1
ATOM 3625 C CA . PHE A 1 483 ? 9.281 -2.495 -27.208 1.00 94.75 483 PHE A CA 1
ATOM 3626 C C . PHE A 1 483 ? 10.049 -1.443 -26.388 1.00 94.75 483 PHE A C 1
ATOM 3628 O O . PHE A 1 483 ? 9.556 -0.999 -25.353 1.00 94.75 483 PHE A O 1
ATOM 3635 N N . LEU A 1 484 ? 11.201 -0.956 -26.869 1.00 93.88 484 LEU A N 1
ATOM 3636 C CA . LEU A 1 484 ? 11.956 0.116 -26.202 1.00 93.88 484 LEU A CA 1
ATOM 3637 C C . LEU A 1 484 ? 11.164 1.438 -26.125 1.00 93.88 484 LEU A C 1
ATOM 3639 O O . LEU A 1 484 ? 11.225 2.136 -25.111 1.00 93.88 484 LEU A O 1
ATOM 3643 N N . GLU A 1 485 ? 10.388 1.773 -27.157 1.00 93.94 485 GLU A N 1
ATOM 3644 C CA . GLU A 1 485 ? 9.451 2.905 -27.123 1.00 93.94 485 GLU A CA 1
ATOM 3645 C C . GLU A 1 485 ? 8.280 2.678 -26.152 1.00 93.94 485 GLU A C 1
ATOM 3647 O O . GLU A 1 485 ? 7.851 3.610 -25.468 1.00 93.94 485 GLU A O 1
ATOM 3652 N N . THR A 1 486 ? 7.802 1.444 -26.016 1.00 93.81 486 THR A N 1
ATOM 3653 C CA . THR A 1 486 ? 6.799 1.059 -25.015 1.00 93.81 486 THR A CA 1
ATOM 3654 C C . THR A 1 486 ? 7.338 1.189 -23.587 1.00 93.81 486 THR A C 1
ATOM 3656 O O . THR A 1 486 ? 6.645 1.748 -22.734 1.00 93.81 486 THR A O 1
ATOM 3659 N N . LEU A 1 487 ? 8.596 0.812 -23.321 1.00 94.50 487 LEU A N 1
ATOM 3660 C CA . LEU A 1 487 ? 9.254 1.086 -22.034 1.00 94.50 487 LEU A CA 1
ATOM 3661 C C . LEU A 1 487 ? 9.307 2.600 -21.755 1.00 94.50 487 LEU A C 1
ATOM 3663 O O . LEU A 1 487 ? 8.845 3.047 -20.705 1.00 94.50 487 LEU A O 1
ATOM 3667 N N . ARG A 1 488 ? 9.750 3.409 -22.731 1.00 92.56 488 ARG A N 1
ATOM 3668 C CA . ARG A 1 488 ? 9.806 4.887 -22.633 1.00 92.56 488 ARG A CA 1
ATOM 3669 C C . ARG A 1 488 ? 8.454 5.534 -22.307 1.00 92.56 488 ARG A C 1
ATOM 3671 O O . ARG A 1 488 ? 8.419 6.532 -21.593 1.00 92.56 488 ARG A O 1
ATOM 3678 N N . ARG A 1 489 ? 7.346 4.978 -22.810 1.00 90.69 489 ARG A N 1
ATOM 3679 C CA . ARG A 1 489 ? 5.963 5.444 -22.551 1.00 90.69 489 ARG A CA 1
ATOM 3680 C C . ARG A 1 489 ? 5.390 4.952 -21.213 1.00 90.69 489 ARG A C 1
ATOM 3682 O O . ARG A 1 489 ? 4.392 5.502 -20.728 1.00 90.69 489 ARG A O 1
ATOM 3689 N N . SER A 1 490 ? 6.017 3.932 -20.631 1.00 91.50 490 SER A N 1
ATOM 3690 C CA . SER A 1 490 ? 5.653 3.327 -19.346 1.00 91.50 490 SER A CA 1
ATOM 3691 C C . SER A 1 490 ? 6.393 3.972 -18.167 1.00 91.50 490 SER A C 1
ATOM 3693 O O . SER A 1 490 ? 5.859 4.008 -17.060 1.00 91.50 490 SER A O 1
ATOM 3695 N N . THR A 1 491 ? 7.577 4.557 -18.377 1.00 85.12 491 THR A N 1
ATOM 3696 C CA . THR A 1 491 ? 8.214 5.422 -17.371 1.00 85.12 491 THR A CA 1
ATOM 3697 C C . THR A 1 491 ? 7.377 6.692 -17.144 1.00 85.12 491 THR A C 1
ATOM 3699 O O . THR A 1 491 ? 7.110 7.444 -18.082 1.00 85.12 491 THR A O 1
ATOM 3702 N N . VAL A 1 492 ? 7.018 6.993 -15.892 1.00 78.19 492 VAL A N 1
ATOM 3703 C CA . VAL A 1 492 ? 6.403 8.275 -15.494 1.00 78.19 492 VAL A CA 1
ATOM 3704 C C . VAL A 1 492 ? 7.236 8.914 -14.390 1.00 78.19 492 VAL A C 1
ATOM 3706 O O . VAL A 1 492 ? 7.683 8.236 -13.468 1.00 78.19 492 VAL A O 1
ATOM 3709 N N . ARG A 1 493 ? 7.454 10.231 -14.476 1.00 73.38 493 ARG A N 1
ATOM 3710 C CA . ARG A 1 493 ? 8.103 11.012 -13.415 1.00 73.38 493 ARG A CA 1
ATOM 3711 C C . ARG A 1 493 ? 7.062 11.491 -12.413 1.00 73.38 493 ARG A C 1
ATOM 3713 O O . ARG A 1 493 ? 6.403 12.504 -12.656 1.00 73.38 493 ARG A O 1
ATOM 3720 N N . HIS A 1 494 ? 6.925 10.753 -11.314 1.00 72.50 494 HIS A N 1
ATOM 3721 C CA . HIS A 1 494 ? 6.280 11.244 -10.098 1.00 72.50 494 HIS A CA 1
ATOM 3722 C C . HIS A 1 494 ? 7.341 11.811 -9.145 1.00 72.50 494 HIS A C 1
ATOM 3724 O O . HIS A 1 494 ? 7.193 12.942 -8.685 1.00 72.50 494 HIS A O 1
ATOM 3730 N N . THR A 1 495 ? 8.456 11.093 -8.955 1.00 74.12 495 THR A N 1
ATOM 3731 C CA . THR A 1 495 ? 9.685 11.612 -8.331 1.00 74.12 495 THR A CA 1
ATOM 3732 C C . THR A 1 495 ? 10.715 12.075 -9.375 1.00 74.12 495 THR A C 1
ATOM 3734 O O . THR A 1 495 ? 10.508 11.979 -10.590 1.00 74.12 495 THR A O 1
ATOM 3737 N N . GLY A 1 496 ? 11.855 12.601 -8.908 1.00 67.94 496 GLY A N 1
ATOM 3738 C CA . GLY A 1 496 ? 12.968 13.019 -9.768 1.00 67.94 496 GLY A CA 1
ATOM 3739 C C . GLY A 1 496 ? 13.731 11.869 -10.446 1.00 67.94 496 GLY A C 1
ATOM 3740 O O . GLY A 1 496 ? 14.383 12.107 -11.464 1.00 67.94 496 GLY A O 1
ATOM 3741 N N . TRP A 1 497 ? 13.634 10.639 -9.924 1.00 78.06 497 TRP A N 1
ATOM 3742 C CA . TRP A 1 497 ? 14.412 9.477 -10.376 1.00 78.06 497 TRP A CA 1
ATOM 3743 C C . TRP A 1 497 ? 13.534 8.214 -10.454 1.00 78.06 497 TRP A C 1
ATOM 3745 O O . TRP A 1 497 ? 13.625 7.299 -9.632 1.00 78.06 497 TRP A O 1
ATOM 3755 N N . SER A 1 498 ? 12.639 8.198 -11.449 1.00 84.94 498 SER A N 1
ATOM 3756 C CA . SER A 1 498 ? 11.685 7.110 -11.717 1.00 84.94 498 SER A CA 1
ATOM 3757 C C . SER A 1 498 ? 12.339 5.721 -11.774 1.00 84.94 498 SER A C 1
ATOM 3759 O O . SER A 1 498 ? 13.466 5.604 -12.266 1.00 84.94 498 SER A O 1
ATOM 3761 N N . PRO A 1 499 ? 11.633 4.650 -11.374 1.00 88.25 499 PRO A N 1
ATOM 3762 C CA . PRO A 1 499 ? 12.046 3.282 -11.671 1.00 88.25 499 PRO A CA 1
ATOM 3763 C C . PRO A 1 499 ? 11.937 2.996 -13.182 1.00 88.25 499 PRO A C 1
ATOM 3765 O O . PRO A 1 499 ? 11.131 3.616 -13.882 1.00 88.25 499 PRO A O 1
ATOM 3768 N N . TRP A 1 500 ? 12.787 2.095 -13.694 1.00 93.31 500 TRP A N 1
ATOM 3769 C CA . TRP A 1 500 ? 12.936 1.782 -15.129 1.00 93.31 500 TRP A CA 1
ATOM 3770 C C . TRP A 1 500 ? 12.996 3.032 -16.028 1.00 93.31 500 TRP A C 1
ATOM 3772 O O . TRP A 1 500 ? 12.353 3.110 -17.080 1.00 93.31 500 TRP A O 1
ATOM 3782 N N . TRP A 1 501 ? 13.759 4.053 -15.615 1.00 91.69 501 TRP A N 1
ATOM 3783 C CA . TRP A 1 501 ? 14.006 5.207 -16.474 1.00 91.69 501 TRP A CA 1
ATOM 3784 C C . TRP A 1 501 ? 14.849 4.804 -17.686 1.00 91.69 501 TRP A C 1
ATOM 3786 O O . TRP A 1 501 ? 15.940 4.252 -17.542 1.00 91.69 501 TRP A O 1
ATOM 3796 N N . VAL A 1 502 ? 14.351 5.125 -18.884 1.00 92.62 502 VAL A N 1
ATOM 3797 C CA . VAL A 1 502 ? 15.060 4.917 -20.150 1.00 92.62 502 VAL A CA 1
ATOM 3798 C C . VAL A 1 502 ? 15.881 6.159 -20.534 1.00 92.62 502 VAL A C 1
ATOM 3800 O O . VAL A 1 502 ? 15.306 7.139 -21.025 1.00 92.62 502 VAL A O 1
ATOM 3803 N N . PRO A 1 503 ? 17.219 6.146 -20.377 1.00 90.50 503 PRO A N 1
ATOM 3804 C CA . PRO A 1 503 ? 18.080 7.197 -20.907 1.00 90.50 503 PRO A CA 1
ATOM 3805 C C . PRO A 1 503 ? 18.183 7.158 -22.439 1.00 90.50 503 PRO A C 1
ATOM 3807 O O . PRO A 1 503 ? 18.004 6.129 -23.094 1.00 90.50 503 PRO A O 1
ATOM 3810 N N . THR A 1 504 ? 18.531 8.311 -23.013 1.00 89.38 504 THR A N 1
ATOM 3811 C CA . THR A 1 504 ? 18.806 8.495 -24.450 1.00 89.38 504 THR A CA 1
ATOM 3812 C C . THR A 1 504 ? 20.242 8.940 -24.743 1.00 89.38 504 THR A C 1
ATOM 3814 O O . THR A 1 504 ? 20.642 8.964 -25.905 1.00 89.38 504 THR A O 1
ATOM 3817 N N . ARG A 1 505 ? 21.040 9.283 -23.717 1.00 86.94 505 ARG A N 1
ATOM 3818 C CA . ARG A 1 505 ? 22.448 9.680 -23.885 1.00 86.94 505 ARG A CA 1
ATOM 3819 C C . ARG A 1 505 ? 23.296 8.456 -24.280 1.00 86.94 505 ARG A C 1
ATOM 3821 O O . ARG A 1 505 ? 23.168 7.420 -23.623 1.00 86.94 505 ARG A O 1
ATOM 3828 N N . PRO A 1 506 ? 24.191 8.564 -25.281 1.00 83.19 506 PRO A N 1
ATOM 3829 C CA . PRO A 1 506 ? 25.216 7.552 -25.545 1.00 83.19 506 PRO A CA 1
ATOM 3830 C C . PRO A 1 506 ? 26.008 7.162 -24.285 1.00 83.19 506 PRO A C 1
ATOM 3832 O O . PRO A 1 506 ? 26.092 7.931 -23.328 1.00 83.19 506 PRO A O 1
ATOM 3835 N N . GLY A 1 507 ? 26.554 5.945 -24.264 1.00 84.12 507 GLY A N 1
ATOM 3836 C CA . GLY A 1 507 ? 27.250 5.365 -23.105 1.00 84.12 507 GLY A CA 1
ATOM 3837 C C . GLY A 1 507 ? 26.321 4.727 -22.061 1.00 84.12 507 GLY A C 1
ATOM 3838 O O . GLY A 1 507 ? 26.621 3.635 -21.583 1.00 84.12 507 GLY A O 1
ATOM 3839 N N . ILE A 1 508 ? 25.169 5.350 -21.772 1.00 86.94 508 ILE A N 1
ATOM 3840 C CA . ILE A 1 508 ? 24.186 4.860 -20.780 1.00 86.94 508 ILE A CA 1
ATOM 3841 C C . ILE A 1 508 ? 22.839 4.402 -21.368 1.00 86.94 508 ILE A C 1
ATOM 3843 O O . ILE A 1 508 ? 22.035 3.833 -20.639 1.00 86.94 508 ILE A O 1
ATOM 3847 N N . ALA A 1 509 ? 22.569 4.636 -22.657 1.00 91.69 509 ALA A N 1
ATOM 3848 C CA . ALA A 1 509 ? 21.351 4.165 -23.327 1.00 91.69 509 ALA A CA 1
ATOM 3849 C C . ALA A 1 509 ? 21.184 2.624 -23.239 1.00 91.69 509 ALA A C 1
ATOM 3851 O O . ALA A 1 509 ? 22.190 1.913 -23.344 1.00 91.69 509 ALA A O 1
ATOM 3852 N N . PRO A 1 510 ? 19.950 2.086 -23.102 1.00 95.12 510 PRO A N 1
ATOM 3853 C CA . PRO A 1 510 ? 19.732 0.641 -23.052 1.00 95.12 510 PRO A CA 1
ATOM 3854 C C . PRO A 1 510 ? 20.044 -0.055 -24.379 1.00 95.12 510 PRO A C 1
ATOM 3856 O O . PRO A 1 510 ? 20.001 0.552 -25.451 1.00 95.12 510 PRO A O 1
ATOM 3859 N N . TYR A 1 511 ? 20.311 -1.353 -24.299 1.00 94.69 511 TYR A N 1
ATOM 3860 C CA . TYR A 1 511 ? 20.707 -2.209 -25.416 1.00 94.69 511 TYR A CA 1
ATOM 3861 C C . TYR A 1 511 ? 20.069 -3.596 -25.278 1.00 94.69 511 TYR A C 1
ATOM 3863 O O . TYR A 1 511 ? 19.646 -3.992 -24.194 1.00 94.69 511 TYR A O 1
ATOM 3871 N N . MET A 1 512 ? 19.996 -4.349 -26.377 1.00 95.44 512 MET A N 1
ATOM 3872 C CA . MET A 1 512 ? 19.553 -5.744 -26.329 1.00 95.44 512 MET A CA 1
ATOM 3873 C C . MET A 1 512 ? 20.681 -6.638 -25.805 1.00 95.44 512 MET A C 1
ATOM 3875 O O . MET A 1 512 ? 21.807 -6.571 -26.303 1.00 95.44 512 MET A O 1
ATOM 3879 N N . LYS A 1 513 ? 20.376 -7.501 -24.832 1.00 94.56 513 LYS A N 1
ATOM 3880 C CA . LYS A 1 513 ? 21.292 -8.514 -24.294 1.00 94.56 513 LYS A CA 1
ATOM 3881 C C . LYS A 1 513 ? 20.499 -9.750 -23.875 1.00 94.56 513 LYS A C 1
ATOM 3883 O O . LYS A 1 513 ? 19.677 -9.681 -22.967 1.00 94.56 513 LYS A O 1
ATOM 3888 N N . ASP A 1 51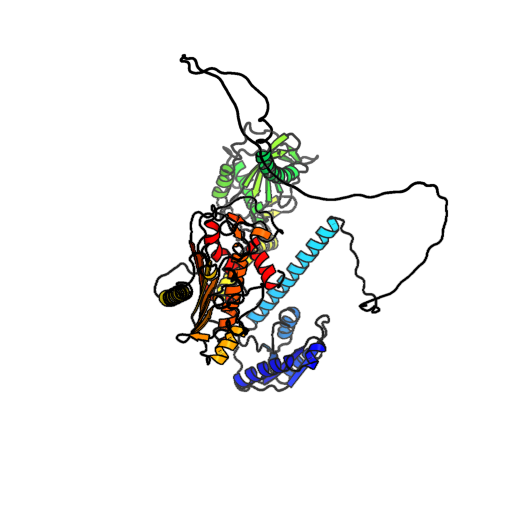4 ? 20.776 -10.876 -24.532 1.00 93.56 514 ASP A N 1
ATOM 3889 C CA . ASP A 1 514 ? 20.155 -12.186 -24.274 1.00 93.56 514 ASP A CA 1
ATOM 3890 C C . ASP A 1 514 ? 18.620 -12.150 -24.390 1.00 93.56 514 ASP A C 1
ATOM 3892 O O . ASP A 1 514 ?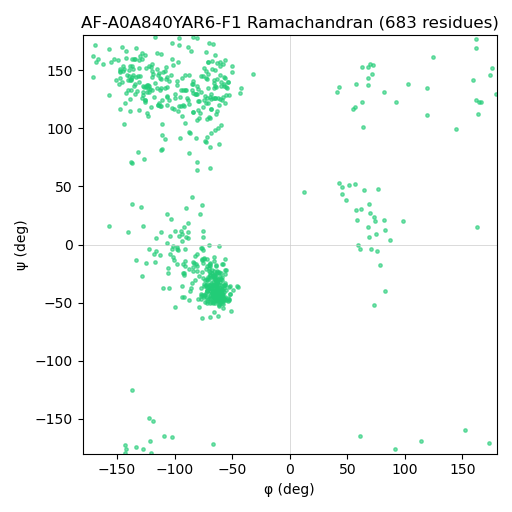 17.895 -12.505 -23.469 1.00 93.56 514 ASP A O 1
ATOM 3896 N N . GLY A 1 515 ? 18.122 -11.633 -25.520 1.00 92.06 515 GLY A N 1
ATOM 3897 C CA . GLY A 1 515 ? 16.687 -11.527 -25.825 1.00 92.06 515 GLY A CA 1
ATOM 3898 C C . GLY A 1 515 ? 15.946 -10.371 -25.140 1.00 92.06 515 GLY A C 1
ATOM 3899 O O . GLY A 1 515 ? 14.890 -9.967 -25.620 1.00 92.06 515 GLY A O 1
ATOM 3900 N N . VAL A 1 516 ? 16.510 -9.784 -24.081 1.00 96.25 516 VAL A N 1
ATOM 3901 C CA . VAL A 1 516 ? 15.861 -8.741 -23.266 1.00 96.25 516 VAL A CA 1
ATOM 3902 C C . VAL A 1 516 ? 16.528 -7.371 -23.417 1.00 96.25 516 VAL A C 1
ATOM 3904 O O . VAL A 1 516 ? 17.659 -7.268 -23.900 1.00 96.25 516 VAL A O 1
ATOM 3907 N N . VAL A 1 517 ? 15.841 -6.306 -22.994 1.00 97.31 517 VAL A N 1
ATOM 3908 C CA . VAL A 1 517 ? 16.436 -4.965 -22.879 1.00 97.31 517 VAL A CA 1
ATOM 3909 C C . VAL A 1 517 ? 17.222 -4.894 -21.571 1.00 97.31 517 VAL A C 1
ATOM 3911 O O . VAL A 1 517 ? 16.684 -5.221 -20.516 1.00 97.31 517 VAL A O 1
ATOM 3914 N N . GLU A 1 518 ? 18.475 -4.450 -21.630 1.00 97.38 518 GLU A N 1
ATOM 3915 C CA . GLU A 1 518 ? 19.367 -4.262 -20.483 1.00 97.38 518 GLU A CA 1
ATOM 3916 C C . GLU A 1 518 ? 19.866 -2.811 -20.421 1.00 97.38 518 GLU A C 1
ATOM 3918 O O . GLU A 1 518 ? 20.236 -2.214 -21.436 1.00 97.38 518 GLU A O 1
ATOM 3923 N N . CYS A 1 519 ? 19.893 -2.242 -19.217 1.00 95.44 519 CYS A N 1
ATOM 3924 C CA . CYS A 1 519 ? 20.436 -0.922 -18.924 1.00 95.44 519 CYS A CA 1
ATOM 3925 C C . CYS A 1 519 ? 21.312 -0.985 -17.668 1.00 95.44 519 CYS A C 1
ATOM 3927 O O . CYS A 1 519 ? 20.968 -1.629 -16.679 1.00 95.44 519 CYS A O 1
ATOM 3929 N N . TRP A 1 520 ? 22.452 -0.299 -17.709 1.00 93.56 520 TRP A N 1
ATOM 3930 C CA . TRP A 1 520 ? 23.407 -0.238 -16.604 1.00 93.56 520 TRP A CA 1
ATOM 3931 C C . TRP A 1 520 ? 24.024 1.156 -16.568 1.00 93.56 520 TRP A C 1
ATOM 3933 O O . TRP A 1 520 ? 24.872 1.485 -17.402 1.00 93.56 520 TRP A O 1
ATOM 3943 N N . LEU A 1 521 ? 23.578 1.988 -15.624 1.00 90.12 521 LEU A N 1
ATOM 3944 C CA . LEU A 1 521 ? 24.035 3.376 -15.518 1.00 90.12 521 LEU A CA 1
ATOM 3945 C C . LEU A 1 521 ? 25.476 3.472 -14.996 1.00 90.12 521 LEU A C 1
ATOM 3947 O O . LEU A 1 521 ? 26.178 4.426 -15.321 1.00 90.12 521 LEU A O 1
ATOM 3951 N N . GLY A 1 522 ? 25.971 2.434 -14.310 1.00 84.31 522 GLY A N 1
ATOM 3952 C CA . GLY A 1 522 ? 27.366 2.312 -13.870 1.00 84.31 522 GLY A CA 1
ATOM 3953 C C . GLY A 1 522 ? 28.429 2.282 -14.986 1.00 84.31 522 GLY A C 1
ATOM 3954 O O . GLY A 1 522 ? 29.620 2.228 -14.678 1.00 84.31 522 GLY A O 1
ATOM 3955 N N . ARG A 1 523 ? 28.029 2.345 -16.267 1.00 81.56 523 ARG A N 1
ATOM 3956 C CA . ARG A 1 523 ? 28.905 2.623 -17.427 1.00 81.56 523 ARG A CA 1
ATOM 3957 C C . ARG A 1 523 ? 29.335 4.087 -17.556 1.00 81.56 523 ARG A C 1
ATOM 3959 O O . ARG A 1 523 ? 30.217 4.374 -18.361 1.00 81.56 523 ARG A O 1
ATOM 3966 N N . ASP A 1 524 ? 28.711 5.004 -16.821 1.00 76.88 524 ASP A N 1
ATOM 3967 C CA . ASP A 1 524 ? 28.994 6.436 -16.911 1.00 76.88 524 ASP A CA 1
ATOM 3968 C C . ASP A 1 524 ? 30.353 6.802 -16.291 1.00 76.88 524 ASP A C 1
ATOM 3970 O O . ASP A 1 524 ? 30.448 7.067 -15.098 1.00 76.88 524 ASP A O 1
ATOM 3974 N N . ALA A 1 525 ? 31.412 6.823 -17.103 1.00 63.09 525 ALA A N 1
ATOM 3975 C CA . ALA A 1 525 ? 32.746 7.233 -16.658 1.00 63.09 525 ALA A CA 1
ATOM 3976 C C . ALA A 1 525 ? 32.866 8.749 -16.389 1.00 63.09 525 ALA A C 1
ATOM 3978 O O . ALA A 1 525 ? 33.781 9.164 -15.680 1.00 63.09 525 ALA A O 1
ATOM 3979 N N . ASP A 1 526 ? 31.952 9.573 -16.922 1.00 58.38 526 ASP A N 1
ATOM 3980 C CA . ASP A 1 526 ? 31.979 11.038 -16.770 1.00 58.38 526 ASP A CA 1
ATOM 3981 C C . ASP A 1 526 ? 31.372 11.511 -15.437 1.00 58.38 526 ASP A C 1
ATOM 3983 O O . ASP A 1 526 ? 31.451 12.692 -15.089 1.00 58.38 526 ASP A O 1
ATOM 3987 N N . ARG A 1 527 ? 30.726 10.606 -14.692 1.00 58.62 527 ARG A N 1
ATOM 3988 C CA . ARG A 1 527 ? 30.165 10.871 -13.366 1.00 58.62 527 ARG A CA 1
ATOM 3989 C C . ARG A 1 527 ? 30.891 10.035 -12.323 1.00 58.62 527 ARG A C 1
ATOM 3991 O O . ARG A 1 527 ? 31.030 8.830 -12.479 1.00 58.62 527 ARG A O 1
ATOM 3998 N N . GLY A 1 528 ? 31.248 10.655 -11.198 1.00 54.00 528 GLY A N 1
ATOM 3999 C CA . GLY A 1 528 ? 31.473 9.905 -9.963 1.00 54.00 528 GLY A CA 1
ATOM 4000 C C . GLY A 1 528 ? 30.156 9.233 -9.579 1.00 54.00 528 GLY A C 1
ATOM 4001 O O . GLY A 1 528 ? 29.238 9.905 -9.115 1.00 54.00 528 GLY A O 1
ATOM 4002 N N . THR A 1 529 ? 30.020 7.944 -9.887 1.00 66.00 529 THR A N 1
ATOM 4003 C CA . THR A 1 529 ? 28.736 7.238 -9.842 1.00 66.00 529 THR A CA 1
ATOM 4004 C C . THR A 1 529 ? 28.285 7.003 -8.408 1.00 66.00 529 THR A C 1
ATOM 4006 O O . THR A 1 529 ? 28.832 6.149 -7.718 1.00 66.00 529 THR A O 1
ATOM 4009 N N . ASP A 1 530 ? 27.266 7.747 -7.996 1.00 79.31 530 ASP A N 1
ATOM 4010 C CA . ASP A 1 530 ? 26.476 7.533 -6.786 1.00 79.31 530 ASP A CA 1
ATOM 4011 C C . ASP A 1 530 ? 25.691 6.208 -6.855 1.00 79.31 530 ASP A C 1
ATOM 4013 O O . ASP A 1 530 ? 25.068 5.916 -7.876 1.00 79.31 530 ASP A O 1
ATOM 4017 N N . ALA A 1 531 ? 25.674 5.442 -5.759 1.00 82.75 531 ALA A N 1
ATOM 4018 C CA . ALA A 1 531 ? 24.925 4.191 -5.626 1.00 82.75 531 ALA A CA 1
ATOM 4019 C C . ALA A 1 531 ? 23.414 4.370 -5.882 1.00 82.75 531 ALA A C 1
ATOM 4021 O O . ALA A 1 531 ? 22.793 3.521 -6.525 1.00 82.75 531 ALA A O 1
ATOM 4022 N N . ALA A 1 532 ? 22.829 5.493 -5.450 1.00 83.31 532 ALA A N 1
ATOM 4023 C CA . ALA A 1 532 ? 21.408 5.797 -5.653 1.00 83.31 532 ALA A CA 1
ATOM 4024 C C . ALA A 1 532 ? 21.041 6.096 -7.120 1.00 83.31 532 ALA A C 1
ATOM 4026 O O . ALA A 1 532 ? 19.873 6.025 -7.501 1.00 83.31 532 ALA A O 1
ATOM 4027 N N . HIS A 1 533 ? 22.039 6.411 -7.951 1.00 85.00 533 HIS A N 1
ATOM 4028 C CA . HIS A 1 533 ? 21.883 6.744 -9.370 1.00 85.00 533 HIS A CA 1
ATOM 4029 C C . HIS A 1 533 ? 22.584 5.735 -10.303 1.00 85.00 533 HIS A C 1
ATOM 4031 O O . HIS A 1 533 ? 22.628 5.937 -11.519 1.00 85.00 533 HIS A O 1
ATOM 4037 N N . ALA A 1 534 ? 23.129 4.645 -9.753 1.00 86.62 534 ALA A N 1
ATOM 4038 C CA . ALA A 1 534 ? 23.849 3.598 -10.474 1.00 86.62 534 ALA A CA 1
ATOM 4039 C C . ALA A 1 534 ? 22.930 2.462 -10.968 1.00 86.62 534 ALA A C 1
ATOM 4041 O O . ALA A 1 534 ? 23.376 1.321 -11.045 1.00 86.62 534 ALA A O 1
ATOM 4042 N N . ASP A 1 535 ? 21.663 2.757 -11.296 1.00 92.00 535 ASP A N 1
ATOM 4043 C CA . ASP A 1 535 ? 20.639 1.761 -11.640 1.00 92.00 535 ASP A CA 1
ATOM 4044 C C . ASP A 1 535 ? 21.142 0.650 -12.580 1.00 92.00 535 ASP A C 1
ATOM 4046 O O . ASP A 1 535 ? 21.667 0.902 -13.677 1.00 92.00 535 ASP A O 1
ATOM 4050 N N . PHE A 1 536 ? 20.866 -0.591 -12.185 1.00 96.12 536 PHE A N 1
ATOM 4051 C CA . PHE A 1 536 ? 20.844 -1.741 -13.078 1.00 96.12 536 PHE A CA 1
ATOM 4052 C C . PHE A 1 536 ? 19.397 -2.152 -13.317 1.00 96.12 536 PHE A C 1
ATOM 4054 O O . PHE A 1 536 ? 18.666 -2.391 -12.359 1.00 96.12 536 PHE A O 1
ATOM 4061 N N . TRP A 1 537 ? 18.969 -2.277 -14.572 1.00 97.56 537 TRP A N 1
ATOM 4062 C CA . TRP A 1 537 ? 17.651 -2.835 -14.864 1.00 97.56 537 TRP A CA 1
ATOM 4063 C C . TRP A 1 537 ? 17.620 -3.668 -16.143 1.00 97.56 537 TRP A C 1
ATOM 4065 O O . TRP A 1 537 ? 18.344 -3.411 -17.108 1.00 97.56 537 TRP A O 1
ATOM 4075 N N . ARG A 1 538 ? 16.740 -4.673 -16.151 1.00 98.31 538 ARG A N 1
ATOM 4076 C CA . ARG A 1 538 ? 16.417 -5.501 -17.320 1.00 98.31 538 ARG A CA 1
ATOM 4077 C C . ARG A 1 538 ? 14.905 -5.609 -17.471 1.00 98.31 538 ARG A C 1
ATOM 4079 O O . ARG A 1 538 ? 14.194 -5.674 -16.471 1.00 98.31 538 ARG A O 1
ATOM 4086 N N . VAL A 1 539 ? 14.415 -5.650 -18.708 1.00 97.88 539 VAL A N 1
ATOM 4087 C CA . VAL A 1 539 ? 13.002 -5.936 -19.003 1.00 97.88 539 VAL A CA 1
ATOM 4088 C C . VAL A 1 539 ? 12.896 -6.863 -20.211 1.00 97.88 539 VAL A C 1
ATOM 4090 O O . VAL A 1 539 ? 13.433 -6.574 -21.284 1.00 97.88 539 VAL A O 1
ATOM 4093 N N . SER A 1 540 ? 12.202 -7.982 -20.024 1.00 95.88 540 SER A N 1
ATOM 4094 C CA . SER A 1 540 ? 11.884 -8.959 -21.060 1.00 95.88 540 SER A CA 1
ATOM 4095 C C . SER A 1 540 ? 10.633 -8.552 -21.850 1.00 95.88 540 SER A C 1
ATOM 4097 O O . SER A 1 540 ? 9.644 -8.139 -21.237 1.00 95.88 540 SER A O 1
ATOM 4099 N N . PRO A 1 541 ? 10.605 -8.754 -23.183 1.00 93.06 541 PRO A N 1
ATOM 4100 C CA . PRO A 1 541 ? 9.381 -8.684 -23.989 1.00 93.06 541 PRO A CA 1
ATOM 4101 C C . PRO A 1 541 ? 8.253 -9.626 -23.534 1.00 93.06 541 PRO A C 1
ATOM 4103 O O . PRO A 1 541 ? 7.125 -9.483 -23.995 1.00 93.06 541 PRO A O 1
ATOM 4106 N N . GLU A 1 542 ? 8.541 -10.584 -22.649 1.00 91.38 542 GLU A N 1
ATOM 4107 C CA . GLU A 1 542 ? 7.585 -11.539 -22.073 1.00 91.38 542 GLU A CA 1
ATOM 4108 C C . GLU A 1 542 ? 6.946 -11.072 -20.745 1.00 91.38 542 GLU A C 1
ATOM 4110 O O . GLU A 1 542 ? 6.421 -11.895 -19.992 1.00 91.38 542 GLU A O 1
ATOM 4115 N N . GLY A 1 543 ? 7.048 -9.782 -20.402 1.00 93.94 543 GLY A N 1
ATOM 4116 C CA . GLY A 1 543 ? 6.402 -9.202 -19.214 1.00 93.94 543 GLY A CA 1
ATOM 4117 C C . GLY A 1 543 ? 7.151 -9.375 -17.885 1.00 93.94 543 GLY A C 1
ATOM 4118 O O . GLY A 1 543 ? 6.573 -9.103 -16.835 1.00 93.94 543 GLY A O 1
ATOM 4119 N N . LEU A 1 544 ? 8.418 -9.802 -17.915 1.00 96.81 544 LEU A N 1
ATOM 4120 C CA . LEU A 1 544 ? 9.305 -9.855 -16.743 1.00 96.81 544 LEU A CA 1
ATOM 4121 C C . LEU A 1 544 ? 10.164 -8.585 -16.643 1.00 96.81 544 LEU A C 1
ATOM 4123 O O . LEU A 1 544 ? 10.788 -8.190 -17.628 1.00 96.81 544 LEU A O 1
ATOM 4127 N N . ALA A 1 545 ? 10.259 -7.979 -15.461 1.00 98.06 545 ALA A N 1
ATOM 4128 C CA . ALA A 1 545 ? 11.090 -6.800 -15.201 1.00 98.06 545 ALA A CA 1
ATOM 4129 C C . ALA A 1 545 ? 11.954 -6.967 -13.944 1.00 98.06 545 ALA A C 1
ATOM 4131 O O . ALA A 1 545 ? 11.601 -7.712 -13.032 1.00 98.06 545 ALA A O 1
ATOM 4132 N N . PHE A 1 546 ? 13.102 -6.291 -13.905 1.00 98.62 546 PHE A N 1
ATOM 4133 C CA . PHE A 1 546 ? 14.007 -6.217 -12.754 1.00 98.62 546 PHE A CA 1
ATOM 4134 C C . PHE A 1 546 ? 14.679 -4.839 -12.694 1.00 98.62 546 PHE A C 1
ATOM 4136 O O . PHE A 1 546 ? 15.080 -4.322 -13.739 1.00 98.62 546 PHE A O 1
ATOM 4143 N N . LEU A 1 547 ? 14.826 -4.264 -11.501 1.00 98.00 547 LEU A N 1
ATOM 4144 C CA . LEU A 1 547 ? 15.543 -3.019 -11.204 1.00 98.00 547 LEU A CA 1
ATOM 4145 C C . LEU A 1 547 ? 16.273 -3.162 -9.865 1.00 98.00 547 LEU A C 1
ATOM 4147 O O . LEU A 1 547 ? 15.637 -3.507 -8.879 1.00 98.00 547 LEU A O 1
ATOM 4151 N N . LEU A 1 548 ? 17.559 -2.820 -9.816 1.00 97.69 548 LEU A N 1
ATOM 4152 C CA . LEU A 1 548 ? 18.387 -2.725 -8.611 1.00 97.69 548 LEU A CA 1
ATOM 4153 C C . LEU A 1 548 ? 18.963 -1.309 -8.490 1.00 97.69 548 LEU A C 1
ATOM 4155 O O . LEU A 1 548 ? 19.436 -0.743 -9.482 1.00 97.69 548 LEU A O 1
ATOM 4159 N N . ARG A 1 549 ? 18.923 -0.747 -7.275 1.00 94.31 549 ARG A N 1
ATOM 4160 C CA . ARG A 1 549 ? 19.374 0.618 -6.964 1.00 94.31 549 ARG A CA 1
ATOM 4161 C C . ARG A 1 549 ? 19.877 0.717 -5.516 1.00 94.31 549 ARG A C 1
ATOM 4163 O O . ARG A 1 549 ? 19.287 0.131 -4.609 1.00 94.31 549 ARG A O 1
ATOM 4170 N N . GLY A 1 550 ? 20.946 1.481 -5.286 1.00 92.94 550 GLY A N 1
ATOM 4171 C CA . GLY A 1 550 ? 21.383 1.844 -3.934 1.00 92.94 550 GLY A CA 1
ATOM 4172 C C . GLY A 1 550 ? 20.386 2.766 -3.220 1.00 92.94 550 GLY A C 1
ATOM 4173 O O . GLY A 1 550 ? 19.419 3.246 -3.814 1.00 92.94 550 GLY A O 1
ATOM 4174 N N . TYR A 1 551 ? 20.615 3.027 -1.937 1.00 92.31 551 TYR A N 1
ATOM 4175 C CA . TYR A 1 551 ? 19.757 3.909 -1.143 1.00 92.31 551 TYR A CA 1
ATOM 4176 C C . TYR A 1 551 ? 20.055 5.398 -1.392 1.00 92.31 551 TYR A C 1
ATOM 4178 O O . TYR A 1 551 ? 21.217 5.807 -1.378 1.00 92.31 551 TYR A O 1
ATOM 4186 N N . ASP A 1 552 ? 19.014 6.218 -1.590 1.00 86.88 552 ASP A N 1
ATOM 4187 C CA . ASP A 1 552 ? 19.122 7.679 -1.775 1.00 86.88 552 ASP A CA 1
ATOM 4188 C C . ASP A 1 552 ? 19.769 8.368 -0.545 1.00 86.88 552 ASP A C 1
ATOM 4190 O O . ASP A 1 552 ? 20.414 9.412 -0.664 1.00 86.88 552 ASP A O 1
ATOM 4194 N N . GLU A 1 553 ? 19.609 7.780 0.642 1.00 87.12 553 GLU A N 1
ATOM 4195 C CA . GLU A 1 553 ? 20.210 8.185 1.919 1.00 87.12 553 GLU A CA 1
ATOM 4196 C C . GLU A 1 553 ? 21.700 7.820 2.079 1.00 87.12 553 GLU A C 1
ATOM 4198 O O . GLU A 1 553 ? 22.356 8.364 2.966 1.00 87.12 553 GLU A O 1
ATOM 4203 N N . ASP A 1 554 ? 22.263 6.976 1.206 1.00 88.19 554 ASP A N 1
ATOM 4204 C CA . ASP A 1 554 ? 23.693 6.616 1.205 1.00 88.19 554 ASP A CA 1
ATOM 4205 C C . ASP A 1 554 ? 24.533 7.416 0.192 1.00 88.19 554 ASP A C 1
ATOM 4207 O O . ASP A 1 554 ? 25.758 7.235 0.123 1.00 88.19 554 ASP A O 1
ATOM 4211 N N . GLY A 1 555 ? 23.877 8.260 -0.613 1.00 80.75 555 GLY A N 1
ATOM 4212 C CA . GLY A 1 555 ? 24.485 9.024 -1.702 1.00 80.75 555 GLY A CA 1
ATOM 4213 C C . GLY A 1 555 ? 25.420 10.157 -1.246 1.00 80.75 555 GLY A C 1
ATOM 4214 O O . GLY A 1 555 ? 25.507 10.473 -0.058 1.00 80.75 555 GLY A O 1
ATOM 4215 N N . PRO A 1 556 ? 26.122 10.825 -2.183 1.00 73.62 556 PRO A N 1
ATOM 4216 C CA . PRO A 1 556 ? 27.194 11.778 -1.876 1.00 73.62 556 PRO A CA 1
ATOM 4217 C C . PRO A 1 556 ? 26.731 12.996 -1.064 1.00 73.62 556 PRO A C 1
ATOM 4219 O O . PRO A 1 556 ? 27.524 13.580 -0.335 1.00 73.62 556 PRO A O 1
ATOM 4222 N N . ASN A 1 557 ? 25.447 13.353 -1.144 1.00 75.38 557 ASN A N 1
ATOM 4223 C CA . ASN A 1 557 ? 24.876 14.509 -0.450 1.00 75.38 557 ASN A CA 1
ATOM 4224 C C . ASN A 1 557 ? 24.260 14.137 0.919 1.00 75.38 557 ASN A C 1
ATOM 4226 O O . ASN A 1 557 ? 23.560 14.953 1.517 1.00 75.38 557 ASN A O 1
ATOM 4230 N N . ALA A 1 558 ? 24.448 12.907 1.413 1.00 78.12 558 ALA A N 1
ATOM 4231 C CA . ALA A 1 558 ? 23.909 12.467 2.703 1.00 78.12 558 ALA A CA 1
ATOM 4232 C C . ALA A 1 558 ? 24.480 13.282 3.876 1.00 78.12 558 ALA A C 1
ATOM 4234 O O . ALA A 1 558 ? 23.721 13.833 4.678 1.00 78.12 558 ALA A O 1
ATOM 4235 N N . GLU A 1 559 ? 25.806 13.447 3.912 1.00 81.00 559 GLU A N 1
ATOM 4236 C CA . GLU A 1 559 ? 26.510 14.179 4.972 1.00 81.00 559 GLU A CA 1
ATOM 4237 C C . GLU A 1 559 ? 26.103 15.664 4.994 1.00 81.00 559 GLU A C 1
ATOM 4239 O O . GLU A 1 559 ? 25.804 16.207 6.057 1.00 81.00 559 GLU A O 1
ATOM 4244 N N . GLU A 1 560 ? 25.951 16.300 3.823 1.00 79.81 560 GLU A N 1
ATOM 4245 C CA . GLU A 1 560 ? 25.453 17.684 3.692 1.00 79.81 560 GLU A CA 1
ATOM 4246 C C . GLU A 1 560 ? 24.038 17.878 4.270 1.00 79.81 560 GLU A C 1
ATOM 4248 O O . GLU A 1 560 ? 23.680 18.965 4.729 1.00 79.81 560 GLU A O 1
ATOM 4253 N N . ARG A 1 561 ? 23.211 16.825 4.248 1.00 73.31 561 ARG A N 1
ATOM 4254 C CA . ARG A 1 561 ? 21.839 16.841 4.782 1.00 73.31 561 ARG A CA 1
ATOM 4255 C C . ARG A 1 561 ? 21.787 16.575 6.290 1.00 73.31 561 ARG A C 1
ATOM 4257 O O . ARG A 1 561 ? 20.763 16.894 6.907 1.00 73.31 561 ARG A O 1
ATOM 4264 N N . GLY A 1 562 ? 22.880 16.071 6.870 1.00 78.88 562 GLY A N 1
ATOM 4265 C CA . GLY A 1 562 ? 23.006 15.665 8.272 1.00 78.88 562 GLY A CA 1
ATOM 4266 C C . GLY A 1 562 ? 22.842 14.161 8.517 1.00 78.88 562 GLY A C 1
ATOM 4267 O O . GLY A 1 562 ? 22.535 13.778 9.642 1.00 78.88 562 GLY A O 1
ATOM 4268 N N . PHE A 1 563 ? 23.010 13.318 7.492 1.00 83.12 563 PHE A N 1
ATOM 4269 C CA . PHE A 1 563 ? 22.856 11.863 7.581 1.00 83.12 563 PHE A CA 1
ATOM 4270 C C . PHE A 1 563 ? 24.193 11.140 7.388 1.00 83.12 563 PHE A C 1
ATOM 4272 O O . PHE A 1 563 ? 25.008 11.539 6.557 1.00 83.12 563 PHE A O 1
ATOM 4279 N N . THR A 1 564 ? 24.394 10.042 8.117 1.00 87.44 564 THR A N 1
ATOM 4280 C CA . THR A 1 564 ? 25.564 9.167 7.961 1.00 87.44 564 THR A CA 1
ATOM 4281 C C . THR A 1 564 ? 25.222 8.018 7.001 1.00 87.44 564 THR A C 1
ATOM 4283 O O . THR A 1 564 ? 24.320 7.231 7.311 1.00 87.44 564 THR A O 1
ATOM 4286 N N . PRO A 1 565 ? 25.923 7.868 5.860 1.00 88.81 565 PRO A N 1
ATOM 4287 C CA . PRO A 1 565 ? 25.707 6.750 4.942 1.00 88.81 565 PRO A CA 1
ATOM 4288 C C . PRO A 1 565 ? 25.880 5.383 5.615 1.00 88.81 565 PRO A C 1
ATOM 4290 O O . PRO A 1 565 ? 26.838 5.168 6.358 1.00 88.81 565 PRO A O 1
ATOM 4293 N N . GLY A 1 566 ? 24.984 4.440 5.329 1.00 90.00 566 GLY A N 1
ATOM 4294 C CA . GLY A 1 566 ? 24.969 3.110 5.948 1.00 90.00 566 GLY A CA 1
ATOM 4295 C C . GLY A 1 566 ? 24.448 3.085 7.390 1.00 90.00 566 GLY A C 1
ATOM 4296 O O . GLY A 1 566 ? 24.583 2.066 8.062 1.00 90.00 566 GLY A O 1
ATOM 4297 N N . LYS A 1 567 ? 23.882 4.195 7.890 1.00 91.19 567 LYS A N 1
ATOM 4298 C CA . LYS A 1 567 ? 23.297 4.293 9.241 1.00 91.19 567 LYS A CA 1
ATOM 4299 C C . LYS A 1 567 ? 21.843 4.756 9.276 1.00 91.19 567 LYS A C 1
ATOM 4301 O O . LYS A 1 567 ? 21.191 4.558 10.290 1.00 91.19 567 LYS A O 1
ATOM 4306 N N . VAL A 1 568 ? 21.329 5.327 8.192 1.00 91.44 568 VAL A N 1
ATOM 4307 C CA . VAL A 1 568 ? 19.953 5.837 8.097 1.00 91.44 568 VAL A CA 1
ATOM 4308 C C . VAL A 1 568 ? 19.127 4.962 7.155 1.00 91.44 568 VAL A C 1
ATOM 4310 O O . VAL A 1 568 ? 19.668 4.423 6.189 1.00 91.44 568 VAL A O 1
ATOM 4313 N N . PHE A 1 569 ? 17.829 4.837 7.420 1.00 93.12 569 PHE A N 1
ATOM 4314 C CA . PHE A 1 569 ? 16.824 4.319 6.493 1.00 93.12 569 PHE A CA 1
ATOM 4315 C C . PHE A 1 569 ? 15.589 5.232 6.508 1.00 93.12 569 PHE A C 1
ATOM 4317 O O . PHE A 1 569 ? 15.088 5.580 7.578 1.00 93.12 569 PHE A O 1
ATOM 4324 N N . ASP A 1 570 ? 15.102 5.671 5.350 1.00 91.38 570 ASP A N 1
ATOM 4325 C CA . ASP A 1 570 ? 14.007 6.642 5.291 1.00 91.38 570 ASP A CA 1
ATOM 4326 C C . ASP A 1 570 ? 12.605 6.017 5.407 1.00 91.38 570 ASP A C 1
ATOM 4328 O O . ASP A 1 570 ? 12.267 5.026 4.759 1.00 91.38 570 ASP A O 1
ATOM 4332 N N . ILE A 1 571 ? 11.722 6.664 6.172 1.00 90.88 571 ILE A N 1
ATOM 4333 C CA . ILE A 1 571 ? 10.322 6.234 6.321 1.00 90.88 571 ILE A CA 1
ATOM 4334 C C . ILE A 1 571 ? 9.426 6.552 5.104 1.00 90.88 571 ILE A C 1
ATOM 4336 O O . ILE A 1 571 ? 8.330 6.010 4.988 1.00 90.88 571 ILE A O 1
ATOM 4340 N N . THR A 1 572 ? 9.843 7.435 4.192 1.00 90.56 572 THR A N 1
ATOM 4341 C CA . THR A 1 572 ? 9.013 7.921 3.071 1.00 90.56 572 THR A CA 1
ATOM 4342 C C . THR A 1 572 ? 9.410 7.302 1.726 1.00 90.56 572 THR A C 1
ATOM 4344 O O . THR A 1 572 ? 8.542 6.983 0.909 1.00 90.56 572 THR A O 1
ATOM 4347 N N . LEU A 1 573 ? 10.705 7.093 1.483 1.00 90.94 573 LEU A N 1
ATOM 4348 C CA . LEU A 1 573 ? 11.217 6.596 0.209 1.00 90.94 573 LEU A CA 1
ATOM 4349 C C . LEU A 1 573 ? 10.710 5.196 -0.166 1.00 90.94 573 LEU A C 1
ATOM 4351 O O . LEU A 1 573 ? 10.281 5.065 -1.311 1.00 90.94 573 LEU A O 1
ATOM 4355 N N . PRO A 1 574 ? 10.659 4.169 0.710 1.00 95.19 574 PRO A N 1
ATOM 4356 C CA . PRO A 1 574 ? 10.099 2.864 0.345 1.00 95.19 574 PRO A CA 1
ATOM 4357 C C . PRO A 1 574 ? 8.647 2.961 -0.146 1.00 95.19 574 PRO A C 1
ATOM 4359 O O . PRO A 1 574 ? 8.307 2.375 -1.174 1.00 95.19 574 PRO A O 1
ATOM 4362 N N . VAL A 1 575 ? 7.825 3.795 0.506 1.00 95.12 575 VAL A N 1
ATOM 4363 C CA . VAL A 1 575 ? 6.438 4.078 0.098 1.00 95.12 575 VAL A CA 1
ATOM 4364 C C . VAL A 1 575 ? 6.381 4.676 -1.310 1.00 95.12 575 VAL A C 1
ATOM 4366 O O . VAL A 1 575 ? 5.612 4.210 -2.153 1.00 95.12 575 VAL A O 1
ATOM 4369 N N . TRP A 1 576 ? 7.203 5.691 -1.596 1.00 93.12 576 TRP A N 1
ATOM 4370 C CA . TRP A 1 576 ? 7.258 6.306 -2.927 1.00 93.12 576 TRP A CA 1
ATOM 4371 C C . TRP A 1 576 ? 7.815 5.344 -3.986 1.00 93.12 576 TRP A C 1
ATOM 4373 O O . TRP A 1 576 ? 7.272 5.271 -5.084 1.00 93.12 576 TRP A O 1
ATOM 4383 N N . ARG A 1 577 ? 8.880 4.601 -3.670 1.00 93.56 577 ARG A N 1
ATOM 4384 C CA . ARG A 1 577 ? 9.612 3.731 -4.604 1.00 93.56 577 ARG A CA 1
ATOM 4385 C C . ARG A 1 577 ? 8.782 2.511 -5.011 1.00 93.56 577 ARG A C 1
ATOM 4387 O O . ARG A 1 577 ? 8.671 2.254 -6.208 1.00 93.56 577 ARG A O 1
ATOM 4394 N N . VAL A 1 578 ? 8.132 1.825 -4.064 1.00 96.12 578 VAL A N 1
ATOM 4395 C CA . VAL A 1 578 ? 7.192 0.726 -4.369 1.00 96.12 578 VAL A CA 1
ATOM 4396 C C . VAL A 1 578 ? 5.946 1.263 -5.086 1.00 96.12 578 VAL A C 1
ATOM 4398 O O . VAL A 1 578 ? 5.514 0.678 -6.078 1.00 96.12 578 VAL A O 1
ATOM 4401 N N . GLY A 1 579 ? 5.423 2.427 -4.677 1.00 95.19 579 GLY A N 1
ATOM 4402 C CA . GLY A 1 579 ? 4.307 3.091 -5.357 1.00 95.19 579 GLY A CA 1
ATOM 4403 C C . GLY A 1 579 ? 4.595 3.444 -6.825 1.00 95.19 579 GLY A C 1
ATOM 4404 O O . GLY A 1 579 ? 3.782 3.144 -7.698 1.00 95.19 579 GLY A O 1
ATOM 4405 N N . GLU A 1 580 ? 5.759 4.032 -7.133 1.00 94.25 580 GLU A N 1
ATOM 4406 C CA . GLU A 1 580 ? 6.187 4.285 -8.519 1.00 94.25 580 GLU A CA 1
ATOM 4407 C C . GLU A 1 580 ? 6.417 2.984 -9.304 1.00 94.25 580 GLU A C 1
ATOM 4409 O O . GLU A 1 580 ? 6.114 2.936 -10.496 1.00 94.25 580 GLU A O 1
ATOM 4414 N N . ALA A 1 581 ? 6.950 1.938 -8.664 1.00 95.75 581 ALA A N 1
ATOM 4415 C CA . ALA A 1 581 ? 7.251 0.667 -9.317 1.00 95.75 581 ALA A CA 1
ATOM 4416 C C . ALA A 1 581 ? 5.977 -0.094 -9.726 1.00 95.75 581 ALA A C 1
ATOM 4418 O O . ALA A 1 581 ? 5.881 -0.548 -10.867 1.00 95.75 581 ALA A O 1
ATOM 4419 N N . LEU A 1 582 ? 4.971 -0.154 -8.847 1.00 96.19 582 LEU A N 1
ATOM 4420 C CA . LEU A 1 582 ? 3.659 -0.734 -9.150 1.00 96.19 582 LEU A CA 1
ATOM 4421 C C . LEU A 1 582 ? 2.931 0.054 -10.253 1.00 96.19 582 LEU A C 1
ATOM 4423 O O . LEU A 1 582 ? 2.460 -0.540 -11.222 1.00 96.19 582 LEU A O 1
ATOM 4427 N N . LEU A 1 583 ? 2.907 1.392 -10.173 1.00 95.00 583 LEU A N 1
ATOM 4428 C CA . LEU A 1 583 ? 2.315 2.249 -11.215 1.00 95.00 583 LEU A CA 1
ATOM 4429 C C . LEU A 1 583 ? 3.042 2.132 -12.570 1.00 95.00 583 LEU A C 1
ATOM 4431 O O . LEU A 1 583 ? 2.418 2.269 -13.625 1.00 95.00 583 LEU A O 1
ATOM 4435 N N . ASN A 1 584 ? 4.355 1.878 -12.573 1.00 95.31 584 ASN A N 1
ATOM 4436 C CA . ASN A 1 584 ? 5.101 1.580 -13.797 1.00 95.31 584 ASN A CA 1
ATOM 4437 C C . ASN A 1 584 ? 4.712 0.214 -14.381 1.00 95.31 584 ASN A C 1
ATOM 4439 O O . ASN A 1 584 ? 4.502 0.127 -15.591 1.00 95.31 584 ASN A O 1
ATOM 4443 N N . ALA A 1 585 ? 4.574 -0.815 -13.542 1.00 96.00 585 ALA A N 1
ATOM 4444 C CA . ALA A 1 585 ? 4.175 -2.157 -13.956 1.00 96.00 585 ALA A CA 1
ATOM 4445 C C . ALA A 1 585 ? 2.754 -2.187 -14.547 1.00 96.00 585 ALA A C 1
ATOM 4447 O O . ALA A 1 585 ? 2.560 -2.703 -15.647 1.00 96.00 585 ALA A O 1
ATOM 4448 N N . GLU A 1 586 ? 1.785 -1.544 -13.881 1.00 94.81 586 GLU A N 1
ATOM 4449 C CA . GLU A 1 586 ? 0.412 -1.346 -14.375 1.00 94.81 586 GLU A CA 1
ATOM 4450 C C . GLU A 1 586 ? 0.407 -0.717 -15.777 1.00 94.81 586 GLU A C 1
ATOM 4452 O O . GLU A 1 586 ? -0.278 -1.168 -16.702 1.00 94.81 586 GLU A O 1
ATOM 4457 N N . ARG A 1 587 ? 1.214 0.334 -15.950 1.00 94.50 587 ARG A N 1
ATOM 4458 C CA . ARG A 1 587 ? 1.306 1.089 -17.199 1.00 94.50 587 ARG A CA 1
ATOM 4459 C C . ARG A 1 587 ? 2.031 0.316 -18.300 1.00 94.50 587 ARG A C 1
ATOM 4461 O O . ARG A 1 587 ? 1.644 0.440 -19.461 1.00 94.50 587 ARG A O 1
ATOM 4468 N N . LEU A 1 588 ? 3.040 -0.487 -17.958 1.00 95.56 588 LEU A N 1
ATOM 4469 C CA . LEU A 1 588 ? 3.715 -1.374 -18.904 1.00 95.56 588 LEU A CA 1
ATOM 4470 C C . LEU A 1 588 ? 2.770 -2.478 -19.383 1.00 95.56 588 LEU A C 1
ATOM 4472 O O . LEU A 1 588 ? 2.612 -2.642 -20.590 1.00 95.56 588 LEU A O 1
ATOM 4476 N N . ALA A 1 589 ? 2.085 -3.162 -18.463 1.00 95.25 589 ALA A N 1
ATOM 4477 C CA . ALA A 1 589 ? 1.074 -4.164 -18.788 1.00 95.25 589 ALA A CA 1
ATOM 4478 C C . ALA A 1 589 ? -0.017 -3.579 -19.700 1.00 95.25 589 ALA A C 1
ATOM 4480 O O . ALA A 1 589 ? -0.286 -4.127 -20.767 1.00 95.25 589 ALA A O 1
ATOM 4481 N N . SER A 1 590 ? -0.545 -2.398 -19.358 1.00 92.56 590 SER A N 1
ATOM 4482 C CA . SER A 1 590 ? -1.515 -1.663 -20.184 1.00 92.56 590 SER A CA 1
ATOM 4483 C C . SER A 1 590 ? -0.996 -1.364 -21.600 1.00 92.56 590 SER A C 1
ATOM 4485 O O . SER A 1 590 ? -1.704 -1.593 -22.580 1.00 92.56 590 SER A O 1
ATOM 4487 N N . ASN A 1 591 ? 0.246 -0.881 -21.738 1.00 93.62 591 ASN A N 1
ATOM 4488 C CA . ASN A 1 591 ? 0.848 -0.593 -23.047 1.00 93.62 591 ASN A CA 1
ATOM 4489 C C . ASN A 1 591 ? 1.156 -1.869 -23.861 1.00 93.62 591 ASN A C 1
ATOM 4491 O O . ASN A 1 591 ? 1.164 -1.822 -25.091 1.00 93.62 591 ASN A O 1
ATOM 4495 N N . LEU A 1 592 ? 1.372 -3.006 -23.191 1.00 92.94 592 LEU A N 1
ATOM 4496 C CA . LEU A 1 592 ? 1.525 -4.336 -23.792 1.00 92.94 592 LEU A CA 1
ATOM 4497 C C . LEU A 1 592 ? 0.181 -5.073 -23.972 1.00 92.94 592 LEU A C 1
ATOM 4499 O O . LEU A 1 592 ? 0.177 -6.262 -24.272 1.00 92.94 592 LEU A O 1
ATOM 4503 N N . GLY A 1 593 ? -0.963 -4.399 -23.800 1.00 88.88 593 GLY A N 1
ATOM 4504 C CA . GLY A 1 593 ? -2.304 -4.980 -23.970 1.00 88.88 593 GLY A CA 1
ATOM 4505 C C . GLY A 1 593 ? -2.777 -5.899 -22.834 1.00 88.88 593 GLY A C 1
ATOM 4506 O O . GLY A 1 593 ? -3.941 -6.285 -22.814 1.00 88.88 593 GLY A O 1
ATOM 4507 N N . ALA A 1 594 ? -1.920 -6.182 -21.855 1.00 88.69 594 ALA A N 1
ATOM 4508 C CA . ALA A 1 594 ? -2.151 -7.070 -20.720 1.00 88.69 594 ALA A CA 1
ATOM 4509 C C . ALA A 1 594 ? -2.861 -6.359 -19.542 1.00 88.69 594 ALA A C 1
ATOM 4511 O O . ALA A 1 594 ? -2.495 -6.539 -18.383 1.00 88.69 594 ALA A O 1
ATOM 4512 N N . GLY A 1 595 ? -3.857 -5.511 -19.824 1.00 76.19 595 GLY A N 1
ATOM 4513 C CA . GLY A 1 595 ? -4.534 -4.681 -18.810 1.00 76.19 595 GLY A CA 1
ATOM 4514 C C . GLY A 1 595 ? -5.334 -5.466 -17.759 1.00 76.19 595 GLY A C 1
ATOM 4515 O O . GLY A 1 595 ? -5.458 -5.015 -16.625 1.00 76.19 595 GLY A O 1
ATOM 4516 N N . GLU A 1 596 ? -5.815 -6.659 -18.118 1.00 79.94 596 GLU A N 1
ATOM 4517 C CA . GLU A 1 596 ? -6.544 -7.580 -17.225 1.00 79.94 596 GLU A CA 1
ATOM 4518 C C . GLU A 1 596 ? -5.651 -8.713 -16.676 1.00 79.94 596 GLU A C 1
ATOM 4520 O O . GLU A 1 596 ? -6.149 -9.702 -16.140 1.00 79.94 596 GLU A O 1
ATOM 4525 N N . ALA A 1 597 ? -4.327 -8.614 -16.843 1.00 85.94 597 ALA A N 1
ATOM 4526 C CA . ALA A 1 597 ? -3.384 -9.606 -16.332 1.00 85.94 597 ALA A CA 1
ATOM 4527 C C . ALA A 1 597 ? -3.229 -9.528 -14.803 1.00 85.94 597 ALA A C 1
ATOM 4529 O O . ALA A 1 597 ? -3.583 -8.535 -14.164 1.00 85.94 597 ALA A O 1
ATOM 4530 N N . VAL A 1 598 ? -2.630 -10.562 -14.215 1.00 90.06 598 VAL A N 1
ATOM 4531 C CA . VAL A 1 598 ? -2.195 -10.543 -12.813 1.00 90.06 598 VAL A CA 1
ATOM 4532 C C . VAL A 1 598 ? -0.739 -10.085 -12.748 1.00 90.06 598 VAL A C 1
ATOM 4534 O O . VAL A 1 598 ? 0.109 -10.573 -13.487 1.00 90.06 598 VAL A O 1
ATOM 4537 N N . LEU A 1 599 ? -0.436 -9.149 -11.856 1.00 94.56 599 LEU A N 1
ATOM 4538 C CA . LEU A 1 599 ? 0.916 -8.710 -11.546 1.00 94.56 599 LEU A CA 1
ATOM 4539 C C . LEU A 1 599 ? 1.412 -9.453 -10.300 1.00 94.56 599 LEU A C 1
ATOM 4541 O O . LEU A 1 599 ? 0.890 -9.231 -9.209 1.00 94.56 599 LEU A O 1
ATOM 4545 N N . ALA A 1 600 ? 2.435 -10.293 -10.453 1.00 95.06 600 ALA A N 1
ATOM 4546 C CA . ALA A 1 600 ? 3.229 -10.780 -9.327 1.00 95.06 600 ALA A CA 1
ATOM 4547 C C . ALA A 1 600 ? 4.431 -9.843 -9.148 1.00 95.06 600 ALA A C 1
ATOM 4549 O O . ALA A 1 600 ? 5.217 -9.667 -10.080 1.00 95.06 600 ALA A O 1
ATOM 4550 N N . PHE A 1 601 ? 4.556 -9.206 -7.983 1.00 97.06 601 PHE A N 1
ATOM 4551 C CA . PHE A 1 601 ? 5.551 -8.169 -7.706 1.00 97.06 601 PHE A CA 1
ATOM 4552 C C . PHE A 1 601 ? 6.320 -8.495 -6.420 1.00 97.06 601 PHE A C 1
ATOM 4554 O O . PHE A 1 601 ? 5.726 -8.673 -5.356 1.00 97.06 601 PHE A O 1
ATOM 4561 N N . ARG A 1 602 ? 7.652 -8.530 -6.523 1.00 97.56 602 ARG A N 1
ATOM 4562 C CA . ARG A 1 602 ? 8.590 -8.794 -5.429 1.00 97.56 602 ARG A CA 1
ATOM 4563 C C . ARG A 1 602 ? 9.522 -7.604 -5.236 1.00 97.56 602 ARG A C 1
ATOM 4565 O O . ARG A 1 602 ? 10.126 -7.117 -6.192 1.00 97.56 602 ARG A O 1
ATOM 4572 N N . ALA A 1 603 ? 9.694 -7.179 -3.994 1.00 97.81 603 ALA A N 1
ATOM 4573 C CA . ALA A 1 603 ? 10.750 -6.267 -3.581 1.00 97.81 603 ALA A CA 1
ATOM 4574 C C . ALA A 1 603 ? 11.704 -6.973 -2.616 1.00 97.81 603 ALA A C 1
ATOM 4576 O O . ALA A 1 603 ? 11.291 -7.843 -1.852 1.00 97.81 603 ALA A O 1
ATOM 4577 N N . ARG A 1 604 ? 12.970 -6.567 -2.605 1.00 97.81 604 ARG A N 1
ATOM 4578 C CA . ARG A 1 604 ? 13.928 -6.969 -1.576 1.00 97.81 604 ARG A CA 1
ATOM 4579 C C . ARG A 1 604 ? 14.780 -5.779 -1.170 1.00 97.81 604 ARG A C 1
ATOM 4581 O O . ARG A 1 604 ? 15.146 -4.958 -2.009 1.00 97.81 604 ARG A O 1
ATOM 4588 N N . TYR A 1 605 ? 15.072 -5.707 0.118 1.00 98.12 605 TYR A N 1
ATOM 4589 C CA . TYR A 1 605 ? 15.920 -4.701 0.743 1.00 98.12 605 TYR A CA 1
ATOM 4590 C C . TYR A 1 605 ? 17.070 -5.433 1.439 1.00 98.12 605 TYR A C 1
ATOM 4592 O O . TYR A 1 605 ? 16.819 -6.431 2.111 1.00 98.12 605 TYR A O 1
ATOM 4600 N N . GLU A 1 606 ? 18.307 -4.970 1.255 1.00 97.12 606 GLU A N 1
ATOM 4601 C CA . GLU A 1 606 ? 19.534 -5.563 1.815 1.00 97.12 606 GLU A CA 1
ATOM 4602 C C . GLU A 1 606 ? 20.452 -4.489 2.418 1.00 97.12 606 GLU A C 1
ATOM 4604 O O . GLU A 1 606 ? 20.350 -3.310 2.055 1.00 97.12 606 GLU A O 1
ATOM 4609 N N . GLY A 1 607 ? 21.371 -4.880 3.309 1.00 96.19 607 GLY A N 1
ATOM 4610 C CA . GLY A 1 607 ? 22.228 -3.946 4.043 1.00 96.19 607 GLY A CA 1
ATOM 4611 C C . GLY A 1 607 ? 21.453 -3.106 5.059 1.00 96.19 607 GLY A C 1
ATOM 4612 O O . GLY A 1 607 ? 21.730 -1.913 5.208 1.00 96.19 607 GLY A O 1
ATOM 4613 N N . LEU A 1 608 ? 20.422 -3.684 5.684 1.00 96.50 608 LEU A N 1
ATOM 4614 C CA . LEU A 1 608 ? 19.575 -3.023 6.681 1.00 96.50 608 LEU A CA 1
ATOM 4615 C C . LEU A 1 608 ? 20.162 -3.069 8.099 1.00 96.50 608 LEU A C 1
ATOM 4617 O O . LEU A 1 608 ? 19.792 -2.229 8.921 1.00 96.50 608 LEU A O 1
ATOM 4621 N N . SER A 1 609 ? 21.055 -4.018 8.408 1.00 95.62 609 SER A N 1
ATOM 4622 C CA . SER A 1 609 ? 21.424 -4.301 9.799 1.00 95.62 609 SER A CA 1
ATOM 4623 C C . SER A 1 609 ? 22.203 -3.139 10.422 1.00 95.62 609 SER A C 1
ATOM 4625 O O . SER A 1 609 ? 23.213 -2.662 9.898 1.00 95.62 609 SER A O 1
ATOM 4627 N N . GLY A 1 610 ? 21.712 -2.646 11.557 1.00 93.62 610 GLY A N 1
ATOM 4628 C CA . GLY A 1 610 ? 22.246 -1.477 12.241 1.00 93.62 610 GLY A CA 1
ATOM 4629 C C . GLY A 1 610 ? 21.931 -0.135 11.567 1.00 93.62 610 GLY A C 1
ATOM 4630 O O . GLY A 1 610 ? 22.649 0.829 11.847 1.00 93.62 610 GLY A O 1
ATOM 4631 N N . ARG A 1 611 ? 20.911 -0.043 10.700 1.00 94.44 611 ARG A N 1
ATOM 4632 C CA . ARG A 1 611 ? 20.316 1.240 10.274 1.00 94.44 611 ARG A CA 1
ATOM 4633 C C . ARG A 1 611 ? 19.205 1.685 11.220 1.00 94.44 611 ARG A C 1
ATOM 4635 O O . ARG A 1 611 ? 18.433 0.856 11.691 1.00 94.44 611 ARG A O 1
ATOM 4642 N N . GLU A 1 612 ? 19.080 2.994 11.40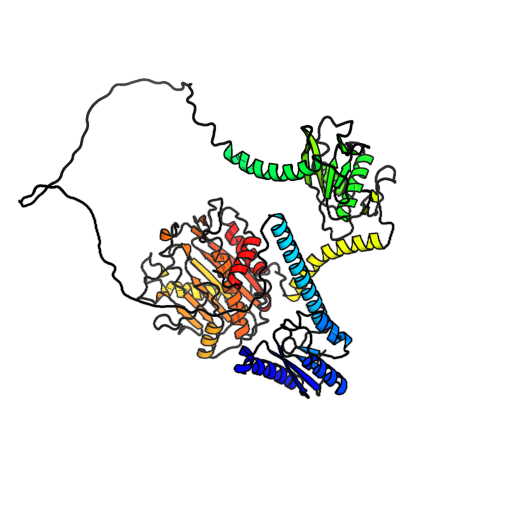3 1.00 93.38 612 GLU A N 1
ATOM 4643 C CA . GLU A 1 612 ? 18.021 3.657 12.172 1.00 93.38 612 GLU A CA 1
ATOM 4644 C C . GLU A 1 612 ? 16.985 4.326 11.247 1.00 93.38 612 GLU A C 1
ATOM 4646 O O . GLU A 1 612 ? 17.352 4.936 10.236 1.00 93.38 612 GLU A O 1
ATOM 4651 N N . LEU A 1 613 ? 15.692 4.254 11.593 1.00 91.56 613 LEU A N 1
ATOM 4652 C CA . LEU A 1 613 ? 14.636 4.977 10.870 1.00 91.56 613 LEU A CA 1
ATOM 4653 C C . LEU A 1 613 ? 14.787 6.494 11.026 1.00 91.56 613 LEU A C 1
ATOM 4655 O O . LEU A 1 613 ? 14.947 7.015 12.128 1.00 91.56 613 LEU A O 1
ATOM 4659 N N . SER A 1 614 ? 14.651 7.224 9.921 1.00 87.00 614 SER A N 1
ATOM 4660 C CA . SER A 1 614 ? 14.661 8.688 9.917 1.00 87.00 614 SER A CA 1
ATOM 4661 C C . SER A 1 614 ? 13.673 9.279 8.908 1.00 87.00 614 SER A C 1
ATOM 4663 O O . SER A 1 614 ? 12.945 8.556 8.223 1.00 87.00 614 SER A O 1
ATOM 4665 N N . VAL A 1 615 ? 13.632 10.615 8.834 1.00 81.56 615 VAL A N 1
ATOM 4666 C CA . VAL A 1 615 ? 12.879 11.350 7.810 1.00 81.56 615 VAL A CA 1
ATOM 4667 C C . VAL A 1 615 ? 13.817 12.273 7.035 1.00 81.56 615 VAL A C 1
ATOM 4669 O O . VAL A 1 615 ? 14.292 13.295 7.533 1.00 81.56 615 VAL A O 1
ATOM 4672 N N . LEU A 1 616 ? 14.052 11.932 5.772 1.00 71.50 616 LEU A N 1
ATOM 4673 C CA . LEU A 1 616 ? 14.876 12.686 4.827 1.00 71.50 616 LEU A CA 1
ATOM 4674 C C . LEU A 1 616 ? 14.254 14.026 4.403 1.00 71.50 616 LEU A C 1
ATOM 4676 O O . LEU A 1 616 ? 14.960 14.890 3.864 1.00 71.50 616 LEU A O 1
ATOM 4680 N N . ALA A 1 617 ? 12.952 14.193 4.649 1.00 63.06 617 ALA A N 1
ATOM 4681 C CA . ALA A 1 617 ? 12.210 15.442 4.559 1.00 63.06 617 ALA A CA 1
ATOM 4682 C C . ALA A 1 617 ? 12.023 16.046 5.961 1.00 63.06 617 ALA A C 1
ATOM 4684 O O . ALA A 1 617 ? 11.474 15.418 6.861 1.00 63.06 617 ALA A O 1
ATOM 4685 N N . ARG A 1 618 ? 12.425 17.310 6.144 1.00 56.16 618 ARG A N 1
ATOM 4686 C CA . ARG A 1 618 ? 12.298 18.032 7.427 1.00 56.16 618 ARG A CA 1
ATOM 4687 C C . ARG A 1 618 ? 10.863 18.539 7.700 1.00 56.16 618 ARG A C 1
ATOM 4689 O O . ARG A 1 618 ? 10.697 19.546 8.381 1.00 56.16 618 ARG A O 1
ATOM 4696 N N . ASP A 1 619 ? 9.835 17.884 7.144 1.00 54.19 619 ASP A N 1
ATOM 4697 C CA . ASP A 1 619 ? 8.409 18.182 7.379 1.00 54.19 619 ASP A CA 1
ATOM 4698 C C . ASP A 1 619 ? 7.802 17.372 8.543 1.00 54.19 619 ASP A C 1
ATOM 4700 O O . ASP A 1 619 ? 6.652 17.606 8.921 1.00 54.19 619 ASP A O 1
ATOM 4704 N N . ARG A 1 620 ? 8.573 16.452 9.142 1.00 60.84 620 ARG A N 1
ATOM 4705 C CA . ARG A 1 620 ? 8.170 15.603 10.273 1.00 60.84 620 ARG A CA 1
ATOM 4706 C C . ARG A 1 620 ? 9.261 15.488 11.336 1.00 60.84 620 ARG A C 1
ATOM 4708 O O . ARG A 1 620 ? 10.442 15.673 11.061 1.00 60.84 620 ARG A O 1
ATOM 4715 N N . LEU A 1 621 ? 8.834 15.107 12.537 1.00 52.91 621 LEU A N 1
ATOM 4716 C CA . LEU A 1 621 ? 9.685 14.602 13.611 1.00 52.91 621 LEU A CA 1
ATOM 4717 C C . LEU A 1 621 ? 9.367 13.114 13.800 1.00 52.91 621 LEU A C 1
ATOM 4719 O O . LEU A 1 621 ? 8.206 12.769 14.023 1.00 52.91 621 LEU A O 1
ATOM 4723 N N . LEU A 1 622 ? 10.383 12.254 13.714 1.00 58.62 622 LEU A N 1
ATOM 4724 C CA . LEU A 1 622 ? 10.340 10.926 14.324 1.00 58.62 622 LEU A CA 1
ATOM 4725 C C . LEU A 1 622 ? 10.902 11.047 15.742 1.00 58.62 622 LEU A C 1
ATOM 4727 O O . LEU A 1 622 ? 11.946 11.664 15.945 1.00 58.62 622 LEU A O 1
ATOM 4731 N N . PHE A 1 623 ? 10.196 10.461 16.702 1.00 48.66 623 PHE A N 1
ATOM 4732 C CA . PHE A 1 623 ? 10.623 10.343 18.091 1.00 48.66 623 PHE A CA 1
ATOM 4733 C C . PHE A 1 623 ? 10.921 8.864 18.359 1.00 48.66 623 PHE A C 1
ATOM 4735 O O . PHE A 1 623 ? 10.019 8.143 18.767 1.00 48.66 623 PHE A O 1
ATOM 4742 N N . ASP A 1 624 ? 12.127 8.422 17.981 1.00 55.75 624 ASP A N 1
ATOM 4743 C CA . ASP A 1 624 ? 12.867 7.231 18.457 1.00 55.75 624 ASP A CA 1
ATOM 4744 C C . ASP A 1 624 ? 13.935 6.814 17.429 1.00 55.75 624 ASP A C 1
ATOM 4746 O O . ASP A 1 624 ? 13.676 6.809 16.225 1.00 55.75 624 ASP A O 1
ATOM 4750 N N . GLY A 1 625 ? 15.107 6.375 17.902 1.00 67.25 625 GLY A N 1
ATOM 4751 C CA . GLY A 1 625 ? 16.152 5.738 17.083 1.00 67.25 625 GLY A CA 1
ATOM 4752 C C . GLY A 1 625 ? 15.860 4.257 16.816 1.00 67.25 625 GLY A C 1
ATOM 4753 O O . GLY A 1 625 ? 16.573 3.384 17.308 1.00 67.25 625 GLY A O 1
ATOM 4754 N N . ARG A 1 626 ? 14.774 3.967 16.089 1.00 88.19 626 ARG A N 1
ATOM 4755 C CA . ARG A 1 626 ? 14.321 2.594 15.786 1.00 88.19 626 ARG A CA 1
ATOM 4756 C C . ARG A 1 626 ? 15.303 1.896 14.846 1.00 88.19 626 ARG A C 1
ATOM 4758 O O . ARG A 1 626 ? 15.456 2.339 13.710 1.00 88.19 626 ARG A O 1
ATOM 4765 N N . THR A 1 627 ? 15.943 0.822 15.300 1.00 93.62 627 THR A N 1
ATOM 4766 C CA . THR A 1 627 ? 17.064 0.149 14.625 1.00 93.62 627 THR A CA 1
ATOM 4767 C C . THR A 1 627 ? 16.644 -1.190 14.013 1.00 93.62 627 THR A C 1
ATOM 4769 O O . THR A 1 627 ? 15.976 -1.982 14.672 1.00 93.62 627 THR A O 1
ATOM 4772 N N . SER A 1 628 ? 17.055 -1.481 12.772 1.00 95.19 628 SER A N 1
ATOM 4773 C CA . SER A 1 628 ? 16.909 -2.829 12.194 1.00 95.19 628 SER A CA 1
ATOM 4774 C C . SER A 1 628 ? 18.032 -3.746 12.664 1.00 95.19 628 SER A C 1
ATOM 4776 O O . SER A 1 628 ? 19.209 -3.411 12.527 1.00 95.19 628 SER A O 1
ATOM 4778 N N . HIS A 1 629 ? 17.679 -4.925 13.171 1.00 91.56 629 HIS A N 1
ATOM 4779 C CA . HIS A 1 629 ? 18.649 -5.952 13.581 1.00 91.56 629 HIS A CA 1
ATOM 4780 C C . HIS A 1 629 ? 18.924 -6.950 12.450 1.00 91.56 629 HIS A C 1
ATOM 4782 O O . HIS A 1 629 ? 20.070 -7.350 12.242 1.00 91.56 629 HIS A O 1
ATOM 4788 N N . GLU A 1 630 ? 17.896 -7.274 11.664 1.00 93.50 630 GLU A N 1
ATOM 4789 C CA . GLU A 1 630 ? 18.011 -8.065 10.435 1.00 93.50 630 GLU A CA 1
ATOM 4790 C C . GLU A 1 630 ? 18.662 -7.264 9.300 1.00 93.50 630 GLU A C 1
ATOM 4792 O O . GLU A 1 630 ? 18.509 -6.041 9.215 1.00 93.50 630 GLU A O 1
ATOM 4797 N N . ASP A 1 631 ? 19.371 -7.962 8.406 1.00 95.19 631 ASP A N 1
ATOM 4798 C CA . ASP A 1 631 ? 20.054 -7.325 7.272 1.00 95.19 631 ASP A CA 1
ATOM 4799 C C . ASP A 1 631 ? 19.223 -7.256 5.988 1.00 95.19 631 ASP A C 1
ATOM 4801 O O . ASP A 1 631 ? 19.453 -6.386 5.146 1.00 95.19 631 ASP A O 1
ATOM 4805 N N . SER A 1 632 ? 18.247 -8.151 5.818 1.00 96.19 632 SER A N 1
ATOM 4806 C CA . SER A 1 632 ? 17.439 -8.174 4.601 1.00 96.19 632 SER A CA 1
ATOM 4807 C C . SER A 1 632 ? 16.006 -8.628 4.823 1.00 96.19 632 SER A C 1
ATOM 4809 O O . SER A 1 632 ? 15.728 -9.455 5.687 1.00 96.19 632 SER A O 1
ATOM 4811 N N . VAL A 1 633 ? 15.108 -8.135 3.973 1.00 96.12 633 VAL A N 1
ATOM 4812 C CA . VAL A 1 633 ? 13.717 -8.588 3.892 1.00 96.12 633 VAL A CA 1
ATOM 4813 C C . VAL A 1 633 ? 13.299 -8.712 2.435 1.00 96.12 633 VAL A C 1
ATOM 4815 O O . VAL A 1 633 ? 13.668 -7.882 1.602 1.00 96.12 633 VAL A O 1
ATOM 4818 N N . THR A 1 634 ? 12.515 -9.742 2.136 1.00 95.44 634 THR A N 1
ATOM 4819 C CA . THR A 1 634 ? 11.826 -9.903 0.853 1.00 95.44 634 THR A CA 1
ATOM 4820 C C . THR A 1 634 ? 10.335 -9.675 1.086 1.00 95.44 634 THR A C 1
ATOM 4822 O O . THR A 1 634 ? 9.781 -10.153 2.074 1.00 95.44 634 THR A O 1
ATOM 4825 N N . LEU A 1 635 ? 9.710 -8.905 0.202 1.00 94.19 635 LEU A N 1
ATOM 4826 C CA . LEU A 1 635 ? 8.319 -8.474 0.269 1.00 94.19 635 LEU A CA 1
ATOM 4827 C C . LEU A 1 635 ? 7.633 -8.904 -1.027 1.00 94.19 635 LEU A C 1
ATOM 4829 O O . LEU A 1 635 ? 8.142 -8.620 -2.113 1.00 94.19 635 LEU A O 1
ATOM 4833 N N . ASP A 1 636 ? 6.469 -9.530 -0.926 1.00 90.25 636 ASP A N 1
ATOM 4834 C CA . ASP A 1 636 ? 5.768 -10.134 -2.058 1.00 90.25 636 ASP A CA 1
ATOM 4835 C C . ASP A 1 636 ? 4.302 -9.699 -2.095 1.00 90.25 636 ASP A C 1
ATOM 4837 O O . ASP A 1 636 ? 3.638 -9.621 -1.061 1.00 90.25 636 ASP A O 1
ATOM 4841 N N . THR A 1 637 ? 3.783 -9.435 -3.293 1.00 89.44 637 THR A N 1
ATOM 4842 C CA . THR A 1 637 ? 2.355 -9.192 -3.518 1.00 89.44 637 THR A CA 1
ATOM 4843 C C . THR A 1 637 ? 1.914 -9.688 -4.895 1.00 89.44 637 THR A C 1
ATOM 4845 O O . THR A 1 637 ? 2.689 -9.687 -5.854 1.00 89.44 637 THR A O 1
ATOM 4848 N N . ILE A 1 638 ? 0.660 -10.130 -4.997 1.00 89.88 638 ILE A N 1
ATOM 4849 C CA . ILE A 1 638 ? 0.042 -10.602 -6.240 1.00 89.88 638 ILE A CA 1
ATOM 4850 C C . ILE A 1 638 ? -1.309 -9.899 -6.378 1.00 89.88 638 ILE A C 1
ATOM 4852 O O . ILE A 1 638 ? -2.193 -10.089 -5.544 1.00 89.88 638 ILE A O 1
ATOM 4856 N N . VAL A 1 639 ? -1.462 -9.073 -7.416 1.00 87.50 639 VAL A N 1
ATOM 4857 C CA . VAL A 1 639 ? -2.625 -8.187 -7.603 1.00 87.50 639 VAL A CA 1
ATOM 4858 C C . VAL A 1 639 ? -3.056 -8.117 -9.073 1.00 87.50 639 VAL A C 1
ATOM 4860 O O . VAL A 1 639 ? -2.198 -8.147 -9.954 1.00 87.50 639 VAL A O 1
ATOM 4863 N N . PRO A 1 640 ? -4.354 -7.985 -9.400 1.00 89.69 640 PRO A N 1
ATOM 4864 C CA . PRO A 1 640 ? -4.783 -7.671 -10.764 1.00 89.69 640 PRO A CA 1
ATOM 4865 C C . PRO A 1 640 ? -4.206 -6.328 -11.233 1.00 89.69 640 PRO A C 1
ATOM 4867 O O . PRO A 1 640 ? -4.255 -5.347 -10.488 1.00 89.69 640 PRO A O 1
ATOM 4870 N N . VAL A 1 641 ? -3.705 -6.253 -12.469 1.00 87.81 641 VAL A N 1
ATOM 4871 C CA . VAL A 1 641 ? -3.130 -5.030 -13.067 1.00 87.81 641 VAL A CA 1
ATOM 4872 C C . VAL A 1 641 ? -4.107 -3.854 -12.972 1.00 87.81 641 VAL A C 1
ATOM 4874 O O . VAL A 1 641 ? -3.732 -2.777 -12.511 1.00 87.81 641 VAL A O 1
ATOM 4877 N N . SER A 1 642 ? -5.378 -4.083 -13.307 1.00 85.00 642 SER A N 1
ATOM 4878 C CA . SER A 1 642 ? -6.458 -3.091 -13.249 1.00 85.00 642 SER A CA 1
ATOM 4879 C C . SER A 1 642 ? -6.825 -2.612 -11.831 1.00 85.00 642 SER A C 1
ATOM 4881 O O . SER A 1 642 ? -7.533 -1.613 -11.690 1.00 85.00 642 SER A O 1
ATOM 4883 N N . SER A 1 643 ? -6.318 -3.259 -10.772 1.00 84.69 643 SER A N 1
ATOM 4884 C CA . SER A 1 643 ? -6.537 -2.863 -9.369 1.00 84.69 643 SER A CA 1
ATOM 4885 C C . SER A 1 643 ? -5.474 -1.906 -8.806 1.00 84.69 643 SER A C 1
ATOM 4887 O O . SER A 1 643 ? -5.716 -1.269 -7.777 1.00 84.69 643 SER A O 1
ATOM 4889 N N . VAL A 1 644 ? -4.331 -1.742 -9.488 1.00 87.31 644 VAL A N 1
ATOM 4890 C CA . VAL A 1 644 ? -3.146 -1.047 -8.951 1.00 87.31 644 VAL A CA 1
ATOM 4891 C C . VAL A 1 644 ? -3.382 0.450 -8.707 1.00 87.31 644 VAL A C 1
ATOM 4893 O O . VAL A 1 644 ? -3.248 0.899 -7.570 1.00 87.31 644 VAL A O 1
ATOM 4896 N N . SER A 1 645 ? -3.764 1.255 -9.711 1.00 88.56 645 SER A N 1
ATOM 4897 C CA . SER A 1 645 ? -4.046 2.685 -9.469 1.00 88.56 645 SER A CA 1
ATOM 4898 C C . SER A 1 645 ? -5.267 2.958 -8.576 1.00 88.56 645 SER A C 1
ATOM 4900 O O . SER A 1 645 ? -5.242 3.969 -7.859 1.00 88.56 645 SER A O 1
ATOM 4902 N N . PRO A 1 646 ? -6.356 2.165 -8.621 1.00 84.19 646 PRO A N 1
ATOM 4903 C CA . PRO A 1 646 ? -7.469 2.305 -7.684 1.00 84.19 646 PRO A CA 1
ATOM 4904 C C . PRO A 1 646 ? -7.065 2.080 -6.221 1.00 84.19 646 PRO A C 1
ATOM 4906 O O . PRO A 1 646 ? -7.300 2.966 -5.400 1.00 84.19 646 PRO A O 1
ATOM 4909 N N . ASN A 1 647 ? -6.400 0.959 -5.923 1.00 85.62 647 ASN A N 1
ATOM 4910 C CA . ASN A 1 647 ? -6.173 0.452 -4.564 1.00 85.62 647 ASN A CA 1
ATOM 4911 C C . ASN A 1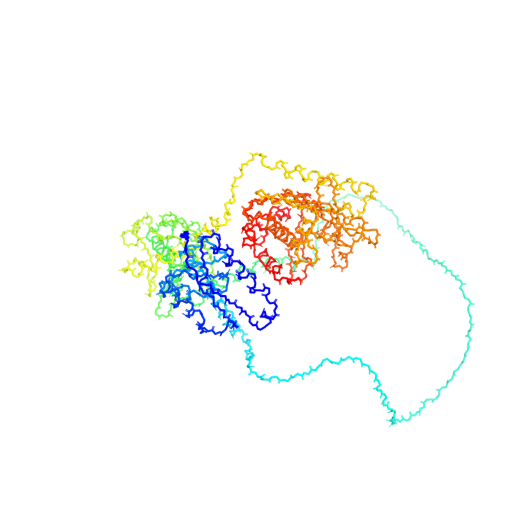 647 ? -4.712 0.634 -4.090 1.00 85.62 647 ASN A C 1
ATOM 4913 O O . ASN A 1 647 ? -4.204 -0.148 -3.289 1.00 85.62 647 ASN A O 1
ATOM 4917 N N . LEU A 1 648 ? -3.981 1.625 -4.619 1.00 90.50 648 LEU A N 1
ATOM 4918 C CA . LEU A 1 648 ? -2.525 1.729 -4.426 1.00 90.50 648 LEU A CA 1
ATOM 4919 C C . LEU A 1 648 ? -2.103 1.823 -2.946 1.00 90.50 648 LEU A C 1
ATOM 4921 O O . LEU A 1 648 ? -1.022 1.361 -2.595 1.00 90.50 648 LEU A O 1
ATOM 4925 N N . VAL A 1 649 ? -2.931 2.410 -2.075 1.00 88.50 649 VAL A N 1
ATOM 4926 C CA . VAL A 1 649 ? -2.638 2.495 -0.631 1.00 88.50 649 VAL A CA 1
ATOM 4927 C C . VAL A 1 649 ? -2.796 1.120 0.010 1.00 88.50 649 VAL A C 1
ATOM 4929 O O . VAL A 1 649 ? -1.926 0.684 0.756 1.00 88.50 649 VAL A O 1
ATOM 4932 N N . GLU A 1 650 ? -3.882 0.439 -0.333 1.00 86.62 650 GLU A N 1
ATOM 4933 C CA . GLU A 1 650 ? -4.280 -0.880 0.142 1.00 86.62 650 GLU A CA 1
ATOM 4934 C C . GLU A 1 650 ? -3.343 -2.002 -0.349 1.00 86.62 650 GLU A C 1
ATOM 4936 O O . GLU A 1 650 ? -3.253 -3.038 0.301 1.00 86.62 650 GLU A O 1
ATOM 4941 N N . VAL A 1 651 ? -2.594 -1.788 -1.439 1.00 88.00 651 VAL A N 1
ATOM 4942 C CA . VAL A 1 651 ? -1.509 -2.685 -1.888 1.00 88.00 651 VAL A CA 1
ATOM 4943 C C . VAL A 1 651 ? -0.168 -2.338 -1.226 1.00 88.00 651 VAL A C 1
ATOM 4945 O O . VAL A 1 651 ? 0.518 -3.226 -0.723 1.00 88.00 651 VAL A O 1
ATOM 4948 N N . VAL A 1 652 ? 0.226 -1.058 -1.211 1.00 95.06 652 VAL A N 1
ATOM 4949 C CA . VAL A 1 652 ? 1.560 -0.630 -0.736 1.00 95.06 652 VAL A CA 1
ATOM 4950 C C . VAL A 1 652 ? 1.702 -0.716 0.786 1.00 95.06 652 VAL A C 1
ATOM 4952 O O . VAL A 1 652 ? 2.784 -1.043 1.267 1.00 95.06 652 VAL A O 1
ATOM 4955 N N . HIS A 1 653 ? 0.645 -0.424 1.554 1.00 93.50 653 HIS A N 1
ATOM 4956 C CA . HIS A 1 653 ? 0.699 -0.440 3.022 1.00 93.50 653 HIS A CA 1
ATOM 4957 C C . HIS A 1 653 ? 1.029 -1.836 3.586 1.00 93.50 653 HIS A C 1
ATOM 4959 O O . HIS A 1 653 ? 2.111 -1.954 4.164 1.00 93.50 653 HIS A O 1
ATOM 4965 N N . PRO A 1 654 ? 0.220 -2.897 3.370 1.00 87.06 654 PRO A N 1
ATOM 4966 C CA . PRO A 1 654 ? 0.517 -4.228 3.911 1.00 87.06 654 PRO A CA 1
ATOM 4967 C C . PRO A 1 654 ? 1.768 -4.862 3.290 1.00 87.06 654 PRO A C 1
ATOM 4969 O O . PRO A 1 654 ? 2.461 -5.620 3.962 1.00 87.06 654 PRO A O 1
ATOM 4972 N N . MET A 1 655 ? 2.119 -4.524 2.039 1.00 93.75 655 MET A N 1
ATOM 4973 C CA . MET A 1 655 ? 3.372 -4.996 1.436 1.00 93.75 655 MET A CA 1
ATOM 4974 C C . MET A 1 655 ? 4.611 -4.480 2.189 1.00 93.75 655 MET A C 1
ATOM 4976 O O . MET A 1 655 ? 5.626 -5.170 2.234 1.00 93.75 655 MET A O 1
ATOM 4980 N N . LEU A 1 656 ? 4.552 -3.278 2.771 1.00 96.62 656 LEU A N 1
ATOM 4981 C CA . LEU A 1 656 ? 5.680 -2.662 3.472 1.00 96.62 656 LEU A CA 1
ATOM 4982 C C . LEU A 1 656 ? 5.716 -2.952 4.981 1.00 96.62 656 LEU A C 1
ATOM 4984 O O . LEU A 1 656 ? 6.770 -2.767 5.589 1.00 96.62 656 LEU A O 1
ATOM 4988 N N . GLU A 1 657 ? 4.626 -3.417 5.601 1.00 92.94 657 GLU A N 1
ATOM 4989 C CA . GLU A 1 657 ? 4.599 -3.728 7.042 1.00 92.94 657 GLU A CA 1
ATOM 4990 C C . GLU A 1 657 ? 5.746 -4.656 7.508 1.00 92.94 657 GLU A C 1
ATOM 4992 O O . GLU A 1 657 ? 6.374 -4.319 8.516 1.00 92.94 657 GLU A O 1
ATOM 4997 N N . PRO A 1 658 ? 6.126 -5.739 6.790 1.00 92.50 658 PRO A N 1
ATOM 4998 C CA . PRO A 1 658 ? 7.230 -6.607 7.211 1.00 92.50 658 PRO A CA 1
ATOM 4999 C C . PRO A 1 658 ? 8.607 -5.928 7.206 1.00 92.50 658 PRO A C 1
ATOM 5001 O O . PRO A 1 658 ? 9.457 -6.283 8.016 1.00 92.50 658 PRO A O 1
ATOM 5004 N N . LEU A 1 659 ? 8.834 -4.943 6.325 1.00 96.12 659 LEU A N 1
ATOM 5005 C CA . LEU A 1 659 ? 10.077 -4.161 6.290 1.00 96.12 659 LEU A CA 1
ATOM 5006 C C . LEU A 1 659 ? 10.190 -3.251 7.511 1.00 96.12 659 LEU A C 1
ATOM 5008 O O . LEU A 1 659 ? 11.235 -3.200 8.151 1.00 96.12 659 LEU A O 1
ATOM 5012 N N . TYR A 1 660 ? 9.113 -2.542 7.841 1.00 95.12 660 TYR A N 1
ATOM 5013 C CA . TYR A 1 660 ? 9.109 -1.616 8.969 1.00 95.12 660 TYR A CA 1
ATOM 5014 C C . TYR A 1 660 ? 9.123 -2.336 10.324 1.00 95.12 660 TYR A C 1
ATOM 5016 O O . TYR A 1 660 ? 9.767 -1.856 11.255 1.00 95.12 660 TYR A O 1
ATOM 5024 N N . ALA A 1 661 ? 8.533 -3.532 10.408 1.00 93.00 661 ALA A N 1
ATOM 5025 C CA . ALA A 1 661 ? 8.581 -4.371 11.603 1.00 93.00 661 ALA A CA 1
ATOM 5026 C C . ALA A 1 661 ? 10.010 -4.772 12.031 1.00 93.00 661 ALA A C 1
ATOM 5028 O O . ALA A 1 661 ? 10.222 -5.027 13.217 1.00 93.00 661 ALA A O 1
ATOM 5029 N N . LEU A 1 662 ? 10.993 -4.786 11.116 1.00 93.56 662 LEU A N 1
ATOM 5030 C CA . LEU A 1 662 ? 12.397 -5.055 11.462 1.00 93.56 662 LEU A CA 1
ATOM 5031 C C . LEU A 1 662 ? 13.010 -3.986 12.377 1.00 93.56 662 LEU A C 1
ATOM 5033 O O . LEU A 1 662 ? 13.899 -4.296 13.170 1.00 93.56 662 LEU A O 1
ATOM 5037 N N . PHE A 1 663 ? 12.536 -2.741 12.276 1.00 94.00 663 PHE A N 1
ATOM 5038 C CA . PHE A 1 663 ? 13.057 -1.592 13.012 1.00 94.00 663 PHE A CA 1
ATOM 5039 C C . PHE A 1 663 ? 12.369 -1.482 14.380 1.00 94.00 663 PHE A C 1
ATOM 5041 O O . PHE A 1 663 ? 11.431 -0.704 14.558 1.00 94.00 663 PHE A O 1
ATOM 5048 N N . ASP A 1 664 ? 12.798 -2.311 15.335 1.00 91.69 664 ASP A N 1
ATOM 5049 C CA . ASP A 1 664 ? 12.229 -2.425 16.690 1.00 91.69 664 ASP A CA 1
ATOM 5050 C C . ASP A 1 664 ? 10.682 -2.473 16.708 1.00 91.69 664 ASP A C 1
ATOM 5052 O O . ASP A 1 664 ? 10.025 -1.719 17.439 1.00 91.69 664 ASP A O 1
ATOM 5056 N N . PHE A 1 665 ? 10.095 -3.342 15.873 1.00 89.88 665 PHE A N 1
ATOM 5057 C CA . PHE A 1 665 ? 8.646 -3.544 15.715 1.00 89.88 665 PHE A CA 1
ATOM 5058 C C . PHE A 1 665 ? 7.849 -2.281 15.325 1.00 89.88 665 PHE A C 1
ATOM 5060 O O . PHE A 1 665 ? 6.673 -2.149 15.677 1.00 89.88 665 PHE A O 1
ATOM 5067 N N . PHE A 1 666 ? 8.460 -1.341 14.594 1.00 89.69 666 PHE A N 1
ATOM 5068 C CA . PHE A 1 666 ? 7.787 -0.117 14.156 1.00 89.69 666 PHE A CA 1
ATOM 5069 C C . PHE A 1 666 ? 6.585 -0.408 13.235 1.00 89.69 666 PHE A C 1
ATOM 5071 O O . PHE A 1 666 ? 6.714 -0.967 12.146 1.00 89.69 666 PHE A O 1
ATOM 5078 N N . GLN A 1 667 ? 5.394 0.015 13.666 1.00 89.00 667 GLN A N 1
ATOM 5079 C CA . GLN A 1 667 ? 4.149 -0.148 12.912 1.00 89.00 667 GLN A CA 1
ATOM 5080 C C . GLN A 1 667 ? 3.990 0.983 11.889 1.00 89.00 667 GLN A C 1
ATOM 5082 O O . GLN A 1 667 ? 3.796 2.140 12.264 1.00 89.00 667 GLN A O 1
ATOM 5087 N N . LEU A 1 668 ? 4.036 0.652 10.593 1.00 89.00 668 LEU A N 1
ATOM 5088 C CA . LEU A 1 668 ? 3.870 1.615 9.500 1.00 89.00 668 LEU A CA 1
ATOM 5089 C C . LEU A 1 668 ? 2.460 2.244 9.524 1.00 89.00 668 LEU A C 1
ATOM 5091 O O . LEU A 1 668 ? 1.482 1.540 9.263 1.00 89.00 668 LEU A O 1
ATOM 5095 N N . PRO A 1 669 ? 2.303 3.562 9.770 1.00 86.88 669 PRO A N 1
ATOM 5096 C CA . PRO A 1 669 ? 0.974 4.157 9.850 1.00 86.88 669 PRO A CA 1
ATOM 5097 C C . PRO A 1 669 ? 0.327 4.253 8.463 1.00 86.88 669 PRO A C 1
ATOM 5099 O O . PRO A 1 669 ? 0.830 4.955 7.583 1.00 86.88 669 PRO A O 1
ATOM 5102 N N . SER A 1 670 ? -0.840 3.636 8.272 1.00 82.88 670 SER A N 1
ATOM 5103 C CA . SER A 1 670 ? -1.583 3.682 6.999 1.00 82.88 670 SER A CA 1
ATOM 5104 C C . SER A 1 670 ? -1.888 5.115 6.525 1.00 82.88 670 SER A C 1
ATOM 5106 O O . SER A 1 670 ? -1.830 5.408 5.332 1.00 82.88 670 SER A O 1
ATOM 5108 N N . GLY A 1 671 ? -2.113 6.050 7.456 1.00 82.56 671 GLY A N 1
ATOM 5109 C CA . GLY A 1 671 ? -2.269 7.481 7.163 1.00 82.56 671 GLY A CA 1
ATOM 5110 C C . GLY A 1 671 ? -1.001 8.170 6.630 1.00 82.56 671 GLY A C 1
ATOM 5111 O O . GLY A 1 671 ? -1.111 9.127 5.861 1.00 82.56 671 GLY A O 1
ATOM 5112 N N . LEU A 1 672 ? 0.197 7.675 6.974 1.00 87.25 672 LEU A N 1
ATOM 5113 C CA . LEU A 1 672 ? 1.455 8.116 6.359 1.00 87.25 672 LEU A CA 1
ATOM 5114 C C . LEU A 1 672 ? 1.502 7.630 4.910 1.00 87.25 672 LEU A C 1
ATOM 5116 O O . LEU A 1 672 ? 1.672 8.448 4.009 1.00 87.25 672 LEU A O 1
ATOM 5120 N N . VAL A 1 673 ? 1.252 6.336 4.676 1.00 88.06 673 VAL A N 1
ATOM 5121 C CA . VAL A 1 673 ? 1.234 5.739 3.329 1.00 88.06 673 VAL A CA 1
ATOM 5122 C C . VAL A 1 673 ? 0.227 6.450 2.417 1.00 88.06 673 VAL A C 1
ATOM 5124 O O . VAL A 1 673 ? 0.576 6.876 1.316 1.00 88.06 673 VAL A O 1
ATOM 5127 N N . GLN A 1 674 ? -0.998 6.679 2.899 1.00 88.12 674 GLN A N 1
ATOM 5128 C CA . GLN A 1 674 ? -2.033 7.415 2.171 1.00 88.12 674 GLN A CA 1
ATOM 5129 C C . GLN A 1 674 ? -1.608 8.857 1.848 1.00 88.12 674 GLN A C 1
ATOM 5131 O O . GLN A 1 674 ? -1.799 9.320 0.720 1.00 88.12 674 GLN A O 1
ATOM 5136 N N . GLY A 1 675 ? -1.029 9.576 2.815 1.00 87.50 675 GLY A N 1
ATOM 5137 C CA . GLY A 1 675 ? -0.547 10.946 2.624 1.00 87.50 675 GLY A CA 1
ATOM 5138 C C . GLY A 1 675 ? 0.592 11.041 1.605 1.00 87.50 675 GLY A C 1
ATOM 5139 O O . GLY A 1 675 ? 0.583 11.926 0.746 1.00 87.50 675 GLY A O 1
ATOM 5140 N N . GLU A 1 676 ? 1.533 10.101 1.652 1.00 89.94 676 GLU A N 1
ATOM 5141 C CA . GLU A 1 676 ? 2.703 10.066 0.775 1.00 89.94 676 GLU A CA 1
ATOM 5142 C C . GLU A 1 676 ? 2.369 9.633 -0.653 1.00 89.94 676 GLU A C 1
ATOM 5144 O O . GLU A 1 676 ? 2.759 10.312 -1.604 1.00 89.94 676 GLU A O 1
ATOM 5149 N N . LEU A 1 677 ? 1.536 8.608 -0.841 1.00 90.25 677 LEU A N 1
ATOM 5150 C CA . LEU A 1 677 ? 1.036 8.255 -2.174 1.00 90.25 677 LEU A CA 1
ATOM 5151 C C . LEU A 1 677 ? 0.127 9.357 -2.757 1.00 90.25 677 LEU A C 1
ATOM 5153 O O . LEU A 1 677 ? 0.080 9.548 -3.975 1.00 90.25 677 LEU A O 1
ATOM 5157 N N . THR A 1 678 ? -0.534 10.157 -1.910 1.00 87.62 678 THR A N 1
ATOM 5158 C CA . THR A 1 678 ? -1.277 11.355 -2.343 1.00 87.62 678 THR A CA 1
ATOM 5159 C C . THR A 1 678 ? -0.348 12.499 -2.771 1.00 87.62 678 THR A C 1
ATOM 5161 O O . THR A 1 678 ? -0.634 13.161 -3.774 1.00 87.62 678 THR A O 1
ATOM 5164 N N . LYS A 1 679 ? 0.777 12.736 -2.072 1.00 85.94 679 LYS A N 1
ATOM 5165 C CA . LYS A 1 679 ? 1.846 13.649 -2.532 1.00 85.94 679 LYS A CA 1
ATOM 5166 C C . LYS A 1 679 ? 2.362 13.191 -3.904 1.00 85.94 679 LYS A C 1
ATOM 5168 O O . LYS A 1 679 ? 2.237 13.952 -4.870 1.00 85.94 679 LYS A O 1
ATOM 5173 N N . LEU A 1 680 ? 2.784 11.926 -4.006 1.00 85.00 680 LEU A N 1
ATOM 5174 C CA . LEU A 1 680 ? 3.318 11.271 -5.208 1.00 85.00 680 LEU A CA 1
ATOM 5175 C C . LEU A 1 680 ? 2.404 11.437 -6.436 1.00 85.00 680 LEU A C 1
ATOM 5177 O O . LEU A 1 680 ? 2.809 12.033 -7.435 1.00 85.00 680 LEU A O 1
ATOM 5181 N N . ARG A 1 681 ? 1.137 11.001 -6.350 1.00 81.38 681 ARG A N 1
ATOM 5182 C CA . ARG A 1 681 ? 0.160 11.100 -7.458 1.00 81.38 681 ARG A CA 1
ATOM 5183 C C . ARG A 1 681 ? -0.185 12.541 -7.847 1.00 81.38 681 ARG A C 1
ATOM 5185 O O . ARG A 1 681 ? -0.715 12.770 -8.931 1.00 81.38 681 ARG A O 1
ATOM 5192 N N . SER A 1 682 ? 0.096 13.512 -6.976 1.00 76.25 682 SER A N 1
ATOM 5193 C CA . SER A 1 682 ? -0.121 14.938 -7.243 1.00 76.25 682 SER A CA 1
ATOM 5194 C C . SER A 1 682 ? 1.107 15.672 -7.798 1.00 76.25 682 SER A C 1
ATOM 5196 O O . SER A 1 682 ? 1.027 16.884 -7.992 1.00 76.25 682 SER A O 1
ATOM 5198 N N . ASN A 1 683 ? 2.221 14.964 -8.044 1.00 65.44 683 ASN A N 1
ATOM 5199 C CA . ASN A 1 683 ? 3.512 15.521 -8.467 1.00 65.44 683 ASN A CA 1
ATOM 5200 C C . ASN A 1 683 ? 3.968 16.712 -7.589 1.00 65.44 683 ASN A C 1
ATOM 5202 O O . ASN A 1 683 ? 4.517 17.698 -8.082 1.00 65.44 683 ASN A O 1
ATOM 5206 N N . ARG A 1 684 ? 3.718 16.616 -6.275 1.00 51.53 684 ARG A N 1
ATOM 5207 C CA . ARG A 1 684 ? 4.226 17.539 -5.250 1.00 51.53 684 ARG A CA 1
ATOM 5208 C C . ARG A 1 684 ? 5.298 16.817 -4.441 1.00 51.53 684 ARG A C 1
ATOM 5210 O O . ARG A 1 684 ? 4.973 16.123 -3.479 1.00 51.53 684 ARG A O 1
ATOM 5217 N N . TYR A 1 685 ? 6.529 16.970 -4.916 1.00 51.44 685 TYR A N 1
ATOM 5218 C CA . TYR A 1 685 ? 7.779 16.577 -4.268 1.00 51.44 685 TYR A CA 1
ATOM 5219 C C . TYR A 1 685 ? 8.341 17.734 -3.426 1.00 51.44 685 TYR A C 1
ATOM 5221 O O . TYR A 1 685 ? 8.011 18.901 -3.747 1.00 51.44 685 TYR A O 1
#

InterPro domains:
  IPR006119 Resolvase, N-terminal catalytic domain [PF00239] (10-144)
  IPR006119 Resolvase, N-terminal catalytic domain [S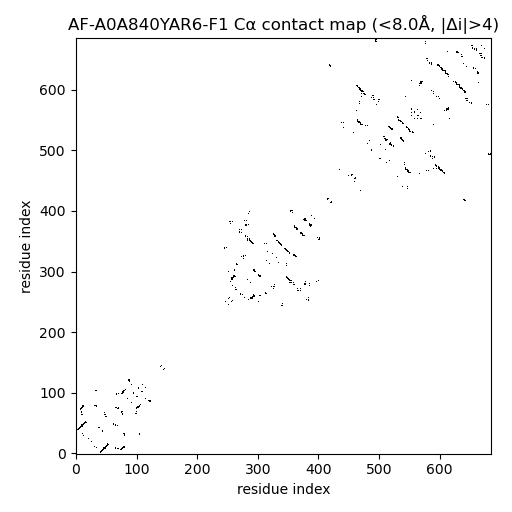M00857] (9-146)
  IPR036162 Resolvase-like, N-terminal catalytic domain superfamily [G3DSA:3.40.50.1390] (6-149)
  IPR036162 Resolvase-like, N-terminal catalytic domain superfamily [SSF53041] (8-144)
  IPR038461 Schlafen, AlbA_2 domain superfamily [G3DSA:3.30.950.30] (240-389)
  IPR050639 Site-specific recombinase resolvase [PTHR30461] (8-145)

Radius of gyration: 37.07 Å; Cα contacts (8 Å, |Δi|>4): 1005; chains: 1; bounding box: 106×96×93 Å

pLDDT: mean 73.07, std 22.8, range [21.45, 98.62]

Solvent-accessible surface area (backbone atoms only — not comparable to full-atom values): 39632 Å² total; per-residue (Å²): 120,82,74,53,75,68,39,43,28,29,36,47,47,79,47,68,45,74,82,53,68,78,67,49,60,72,54,50,59,33,52,49,44,40,51,52,49,30,54,73,42,50,26,45,75,79,48,77,39,75,43,82,47,66,94,84,73,84,87,56,66,51,61,53,50,49,53,51,50,20,64,76,69,73,20,35,38,36,27,40,59,52,86,87,50,48,82,35,39,66,56,57,54,44,37,60,76,64,75,51,58,68,47,30,54,75,45,77,76,68,35,76,64,58,54,50,50,50,15,54,52,42,49,48,54,52,48,54,50,50,48,52,50,51,50,52,51,50,58,38,53,74,66,69,56,76,82,78,78,83,73,91,72,89,84,83,90,83,80,90,87,79,86,86,83,87,79,89,88,82,91,83,89,86,82,91,86,81,86,89,85,84,89,81,89,88,83,92,88,88,91,89,88,87,88,88,77,91,80,90,84,89,87,83,92,88,86,89,87,88,86,81,91,80,84,86,83,90,80,94,85,85,88,71,70,78,61,62,60,56,52,54,53,47,51,54,51,48,57,52,49,46,66,53,27,52,53,46,69,68,50,68,72,39,68,45,28,47,72,35,44,60,62,54,61,80,80,42,56,52,42,43,23,52,51,42,38,48,54,36,5,22,30,47,60,55,11,34,39,40,41,37,37,27,36,81,52,101,92,46,60,42,78,29,75,79,70,69,98,68,64,73,59,65,33,43,65,52,53,32,51,43,31,63,62,33,34,36,72,60,66,75,51,51,55,48,78,40,53,31,87,83,74,46,74,29,49,35,37,40,40,55,42,67,44,63,53,81,36,19,22,62,37,58,26,58,89,68,72,69,24,43,54,69,42,46,32,30,50,38,94,86,63,38,65,42,61,69,89,48,69,65,58,46,49,57,42,52,48,51,13,47,51,41,37,42,60,54,49,54,45,56,49,46,29,68,74,40,60,62,69,80,67,81,86,82,85,74,79,79,57,53,61,56,48,54,50,48,52,56,48,50,56,52,48,49,72,73,41,63,94,48,62,83,80,38,35,66,62,26,73,54,23,35,36,37,42,35,35,33,47,54,53,73,55,52,78,57,60,69,73,58,39,54,52,46,46,54,72,20,39,61,77,48,56,97,78,40,64,78,64,74,56,82,54,83,79,38,39,62,45,84,55,92,92,18,42,38,33,45,39,69,57,43,82,92,46,90,56,38,21,44,70,25,36,37,35,40,39,39,67,75,39,37,40,39,38,39,33,23,44,74,58,52,24,90,63,17,59,84,76,76,38,58,60,60,38,58,40,58,72,58,55,62,58,53,52,53,52,51,42,52,56,29,49,36,40,37,31,43,74,28,68,20,39,86,15,37,33,40,40,38,38,36,42,38,55,34,46,65,19,25,54,44,66,92,55,90,89,64,82,84,93,63,84,32,39,16,73,56,40,64,49,77,34,68,49,71,46,40,29,73,28,43,85,82,40,45,52,78,52,52,45,71,48,43,38,71,63,36,36,44,22,71,62,36,77,71,55,62,68,55,46,45,52,50,56,51,29,42,80,64,60,56,125